Protein AF-0000000083596004 (afdb_homodimer)

Solvent-accessible surface area (backbone atoms only — not comparable to full-atom values): 31487 Å² total; per-residue (Å²): 100,69,74,68,80,61,39,66,61,38,37,48,26,63,68,53,52,54,50,50,51,50,51,51,50,51,50,51,38,46,46,57,74,50,26,78,79,42,95,61,70,68,81,71,51,69,66,24,52,50,26,33,51,51,24,51,52,48,47,37,50,44,66,21,25,51,49,34,48,42,26,59,49,34,52,33,44,32,31,48,43,47,42,44,55,36,63,46,34,39,50,25,41,53,53,17,48,57,40,55,60,49,49,58,58,42,63,34,80,75,40,32,60,52,49,62,53,39,37,33,65,70,49,9,43,49,50,27,36,48,48,56,40,51,53,64,33,45,78,52,31,43,57,26,51,62,29,62,68,50,35,52,52,49,50,50,51,47,41,51,30,26,36,28,42,42,34,64,74,58,56,70,43,92,90,56,92,72,70,53,48,68,57,45,51,53,49,54,51,49,49,60,55,58,46,43,62,53,34,46,58,47,39,68,44,93,59,67,67,46,48,43,56,66,36,34,68,47,21,56,55,28,37,48,69,60,30,57,63,74,60,50,70,74,44,94,74,69,41,50,65,57,71,40,74,62,52,52,45,56,32,40,24,49,11,26,50,49,30,52,51,53,49,51,51,55,51,47,54,52,44,52,53,44,48,52,54,37,52,50,51,54,52,50,52,34,50,51,52,49,50,48,50,50,49,52,50,49,53,51,51,53,55,54,54,70,73,100,100,70,74,69,79,60,37,66,60,37,34,47,25,61,67,52,52,52,49,50,50,50,52,51,51,50,48,51,39,45,44,58,73,49,27,77,80,41,96,61,68,67,82,72,51,69,66,22,53,50,26,34,50,50,24,52,51,50,48,38,50,43,68,20,26,52,49,34,48,42,26,59,48,35,52,32,42,32,30,49,42,47,42,45,56,36,64,44,35,39,49,26,42,52,53,17,50,56,41,54,60,49,49,56,55,42,63,33,79,75,40,32,60,51,48,62,54,41,37,32,64,69,50,7,43,49,50,27,36,48,47,54,40,52,53,66,33,45,79,52,30,42,56,27,50,64,29,61,68,50,35,53,52,50,50,49,51,47,41,49,30,26,36,28,41,41,32,63,75,59,56,70,45,91,90,56,91,72,70,53,48,68,56,45,51,51,48,52,52,47,48,59,53,57,45,42,61,53,34,46,58,47,40,68,44,92,58,67,68,45,49,42,57,64,36,34,69,47,21,55,55,27,38,49,70,60,31,58,63,71,63,51,70,73,45,95,75,68,44,51,65,57,70,40,74,62,51,51,46,56,30,40,26,49,11,24,50,48,30,52,52,52,48,51,51,56,51,46,53,52,45,53,53,44,47,52,54,37,53,51,51,55,52,50,51,35,50,50,52,49,49,47,52,50,50,53,49,50,52,53,51,53,56,53,54,68,72,99

Radius of gyration: 29.99 Å; Cα contacts (8 Å, |Δi|>4): 706; chains: 2; bounding box: 100×77×54 Å

Secondary structure (DSSP, 8-state):
--GGGG-HHHHH-HHHHHHHHHHHHHHHIIIIITGGGSSS--PPPHHHHHHHHHHHHHHHHHHTSHHHHHHHH-HHHHHHHHHIIIIIHHHHHHHHS-HHHHHHHHHSHHHHHHHHHHTSHHHHHHHHHHHHHHHTSHHHHHHHHT-HHHHHHHHHHHHHHHHHHHHHHH---TTSPPPPHHHHHHHHHHHHHHTHHHHHHHHT-SS---GGGT-HHHHHHHHTTTS-HHHHHTS----GGGT--S-HHHHHHHHHHHHHHHHHHHHHHHHHHHHHHHHHHHHHHHHHHHHHHHHHHHHHHHHHHHH-/--GGGG-HHHHH-HHHHHHHHHHHHHHHIIIIITGGGSSS--PPPHHHHHHHHHHHHHHHHHHTSHHHHHHHH-HHHHHHHHHIIIIIHHHHHHHHS-HHHHHHHHHSHHHHHHHHHHTSHHHHHHHHHHHHHHHTSHHHHHHHHT-HHHHHHHHHHHHHHHHHHHHHHH---TTSPPPPHHHHHHHHHHHHHHTHHHHHHHHT-SS---HHHH-HHHHHHHHTTTS-HHHHHTS----GGGT--S-HHHHHHHHHHHHHHHHHHHHHHHHHHHHHHHHHHHHHHHHHHHHHHHHHHHHHHHHHHHH-

Sequence (616 aa):
MPLSIFGFQALWSPYLIGFIVLLTVLYFLLTTTWRKSFKVSEPLKRNEAVYFILAMILLYVLKGSPIDLMSHIMFTYHMVQMAFLLLLVPMFLIKGVPWWVWKVMIEAPVVRNIFKVFTQPIVAAFVFALMFSLYHMPGIFDVIKLNETYHVIFTFLLFAAAFFMNWPLVGNVPGQRKMKHLSKLGYIIANAVLITPACALIIFNPNPMYATYTDGETWLKAMELCVPSTTLAGLSLSGPELFNNMSPLSDQQLGGVLMKIIQEIIFGIVLFKVFFEWWRVEKADEKDINEKALRDFQAAKQQSNNFNMPLSIFGFQALWSPYLIGFIVLLTVLYFLLTTTWRKSFKVSEPLKRNEAVYFILAMILLYVLKGSPIDLMSHIMFTYHMVQMAFLLLLVPMFLIKGVPWWVWKVMIEAPVVRNIFKVFTQPIVAAFVFALMFSLYHMPGIFDVIKLNETYHVIFTFLLFAAAFFMNWPLVGNVPGQRKMKHLSKLGYIIANAVLITPACALIIFNPNPMYATYTDGETWLKAMELCVPSTTLAGLSLSGPELFNNMSPLSDQQLGGVLMKIIQEIIFGIVLFKVFFEWWRVEKADEKDINEKALRDFQAAKQQSNNFN

pLDDT: mean 92.98, std 7.22, range [56.38, 98.81]

InterPro domains:
  IPR014108 Cytochrome c oxidase caa3 type assembly factor CtaG [TIGR02737] (3-282)
  IPR019108 Cytochrome c oxidase caa3-type, assembly factor CtaG-related [PF09678] (25-280)

Foldseek 3Di:
DDPCLQDDCLAAVVVLVVVLVVVLVVQCCCQDVVVVVAPDHDHADPLLQVLSVVLSVLCRVLCGHCLVLVVLLFVQSVLVSCLCLLAPSLLSNQSNHDQSVVVVQCPDDVNVVVLVQCLPLVNLLQVLLVLLLQCPQQVNVLVQLLDLVSVVVSVVVNSVSSNSNCCQLRHDHPPDDHDDLVVNLVSLVSSLVSNLVSLCCQQPPPDQRHCCQAAQVSVLSSSCNRGPPVSSVPDPGRGSCVPDVDHSSRSRNSNSVVSSVSSCVSSVVSSVVSVVVNVVVVVVVVVVVVVVVVVVVVVVVVVVVVVD/DDPCLQDDCLAAVVVLVVVLVVVLVVQCCCQDVVVVVAPDHDHADPLLQVLSVVLSVLCRVLCGHCLVLVVLLFVQSVLVSCLCLLAPSLLSNQSNHDQSVVVVQCPDPVNVVVLVQCLPLVNLLQVLLVLLLQCPQQVNVLVQLLDLVSVVVSVVVNSVSSNSNCCQLRHDHPPDDHDDLVVNLVSLVSSLVSNLVSLCCQQPPPDQRHCCQAAQVSVLSSSCNRGPPVSSVPDPGRGSCVPDVDHSSRSRNSNSVVSSVSSCVSSVVSSVVSVVVNVVVVVVVVVVVVVVVVVVVVVVVVVVVVVD

Nearest PDB structures (foldseek):
  8xq9-assembly1_A  TM=1.398E-01  e=1.983E+00  Strongylocentrotus purpuratus
  8xq9-assembly1_A  TM=1.398E-01  e=2.691E+00  Strongylocentrotus purpuratus

Structure (mmCIF, N/CA/C/O backbone):
data_AF-0000000083596004-model_v1
#
loop_
_entity.id
_entity.type
_entity.pdbx_description
1 polymer 'Cytochrome c oxidase assembly factor CtaG'
#
loop_
_atom_site.group_PDB
_atom_site.id
_atom_site.type_symbol
_atom_site.label_atom_id
_atom_site.label_alt_id
_atom_site.label_comp_id
_atom_site.label_asym_id
_atom_site.label_entity_id
_atom_site.label_seq_id
_atom_site.pdbx_PDB_ins_code
_atom_site.Cartn_x
_atom_site.Cartn_y
_atom_site.Cartn_z
_atom_site.occupancy
_atom_site.B_iso_or_equiv
_atom_site.auth_seq_id
_atom_site.auth_comp_id
_atom_site.auth_asym_id
_atom_site.auth_atom_id
_atom_site.pdbx_PDB_model_num
ATOM 1 N N . MET A 1 1 ? -22.328 27.75 6.457 1 74.62 1 MET A N 1
ATOM 2 C CA . MET A 1 1 ? -21.906 29.141 6.512 1 74.62 1 MET A CA 1
ATOM 3 C C . MET A 1 1 ? -20.641 29.359 5.695 1 74.62 1 MET A C 1
ATOM 5 O O . MET A 1 1 ? -19.812 28.453 5.562 1 74.62 1 MET A O 1
ATOM 9 N N . PRO A 1 2 ? -20.531 30.5 5.148 1 83.75 2 PRO A N 1
ATOM 10 C CA . PRO A 1 2 ? -19.312 30.75 4.375 1 83.75 2 PRO A CA 1
ATOM 11 C C . PRO A 1 2 ? -18.078 30.953 5.262 1 83.75 2 PRO A C 1
ATOM 13 O O . PRO A 1 2 ? -18.188 31.484 6.363 1 83.75 2 PRO A O 1
ATOM 16 N N . LEU A 1 3 ? -17.016 30.547 4.797 1 89.75 3 LEU A N 1
ATOM 17 C CA . LEU A 1 3 ? -15.758 30.656 5.535 1 89.75 3 LEU A CA 1
ATOM 18 C C . LEU A 1 3 ? -15.328 32.125 5.656 1 89.75 3 LEU A C 1
ATOM 20 O O . LEU A 1 3 ? -14.484 32.469 6.492 1 89.75 3 LEU A O 1
ATOM 24 N N . SER A 1 4 ? -15.898 32.938 4.84 1 88.5 4 SER A N 1
ATOM 25 C CA . SER A 1 4 ? -15.523 34.344 4.797 1 88.5 4 SER A CA 1
ATOM 26 C C . SER A 1 4 ? -15.828 35.031 6.121 1 88.5 4 SER A C 1
ATOM 28 O O . SER A 1 4 ? -15.273 36.094 6.414 1 88.5 4 SER A O 1
ATOM 30 N N . ILE A 1 5 ? -16.672 34.469 6.895 1 87 5 ILE A N 1
ATOM 31 C CA . ILE A 1 5 ? -17.078 35.031 8.164 1 87 5 ILE A CA 1
ATOM 32 C C . ILE A 1 5 ? -15.883 35.125 9.109 1 87 5 ILE A C 1
ATOM 34 O O . ILE A 1 5 ? -15.891 35.906 10.07 1 87 5 ILE A O 1
ATOM 38 N N . PHE A 1 6 ? -14.867 34.375 8.805 1 90.75 6 PHE A N 1
ATOM 39 C CA . PHE A 1 6 ? -13.734 34.312 9.727 1 90.75 6 PHE A CA 1
ATOM 40 C C . PHE A 1 6 ? -12.719 35.406 9.422 1 90.75 6 PHE A C 1
ATOM 42 O O . PHE A 1 6 ? -11.805 35.656 10.211 1 90.75 6 PHE A O 1
ATOM 49 N N . GLY A 1 7 ? -12.797 36.062 8.25 1 88.5 7 GLY A N 1
ATOM 50 C CA . GLY A 1 7 ? -11.961 37.219 7.961 1 88.5 7 GLY A CA 1
ATOM 51 C C . GLY A 1 7 ? -10.734 36.875 7.133 1 88.5 7 GLY A C 1
ATOM 52 O O . GLY A 1 7 ? -10.359 35.688 7.023 1 88.5 7 GLY A O 1
ATOM 53 N N . PHE A 1 8 ? -10.109 37.844 6.641 1 89.94 8 PHE A N 1
ATOM 54 C CA . PHE A 1 8 ? -9 37.75 5.707 1 89.94 8 PHE A CA 1
ATOM 55 C C . PHE A 1 8 ? -7.773 37.156 6.391 1 89.94 8 PHE A C 1
ATOM 57 O O . PHE A 1 8 ? -7.094 36.281 5.824 1 89.94 8 PHE A O 1
ATOM 64 N N . GLN A 1 9 ? -7.488 37.594 7.559 1 87.5 9 GLN A N 1
ATOM 65 C CA . GLN A 1 9 ? -6.324 37.094 8.289 1 87.5 9 GLN A CA 1
ATOM 66 C C . GLN A 1 9 ? -6.398 35.594 8.508 1 87.5 9 GLN A C 1
ATOM 68 O O . GLN A 1 9 ? -5.418 34.875 8.289 1 87.5 9 GLN A O 1
ATOM 73 N N . ALA A 1 10 ? -7.535 35.125 8.867 1 88.44 10 ALA A N 1
ATOM 74 C CA . ALA A 1 10 ? -7.734 33.688 9.133 1 88.44 10 ALA A CA 1
ATOM 75 C C . ALA A 1 10 ? -7.715 32.875 7.836 1 88.44 10 ALA A C 1
ATOM 77 O O . ALA A 1 10 ? -7.238 31.75 7.812 1 88.44 10 ALA A O 1
ATOM 78 N N . LEU A 1 11 ? -8.125 33.5 6.754 1 92.38 11 LEU A N 1
ATOM 79 C CA . LEU A 1 11 ? -8.281 32.781 5.496 1 92.38 11 LEU A CA 1
ATOM 80 C C . LEU A 1 11 ? -6.965 32.719 4.73 1 92.38 11 LEU A C 1
ATOM 82 O O . LEU A 1 11 ? -6.676 31.75 4.047 1 92.38 11 LEU A O 1
ATOM 86 N N . TRP A 1 12 ? -6.07 33.75 4.91 1 94.25 12 TRP A N 1
ATOM 87 C CA . TRP A 1 12 ? -4.969 33.844 3.957 1 94.25 12 TRP A CA 1
ATOM 88 C C . TRP A 1 12 ? -3.639 34.031 4.68 1 94.25 12 TRP A C 1
ATOM 90 O O . TRP A 1 12 ? -2.576 34.031 4.055 1 94.25 12 TRP A O 1
ATOM 100 N N . SER A 1 13 ? -3.639 34.25 5.961 1 93.19 13 SER A N 1
ATOM 101 C CA . SER A 1 13 ? -2.443 34.312 6.793 1 93.19 13 SER A CA 1
ATOM 102 C C . SER A 1 13 ? -1.374 35.219 6.164 1 93.19 13 SER A C 1
ATOM 104 O O . SER A 1 13 ? -0.283 34.75 5.836 1 93.19 13 SER A O 1
ATOM 106 N N . PRO A 1 14 ? -1.527 36.469 6.094 1 93.25 14 PRO A N 1
ATOM 107 C CA . PRO A 1 14 ? -0.589 37.375 5.422 1 93.25 14 PRO A CA 1
ATOM 108 C C . PRO A 1 14 ? 0.81 37.312 6.031 1 93.25 14 PRO A C 1
ATOM 110 O O . PRO A 1 14 ? 1.804 37.469 5.316 1 93.25 14 PRO A O 1
ATOM 113 N N . TYR A 1 15 ? 0.909 37.062 7.301 1 92.69 15 TYR A N 1
ATOM 114 C CA . TYR A 1 15 ? 2.221 37 7.934 1 92.69 15 TYR A CA 1
ATOM 115 C C . TYR A 1 15 ? 3 35.781 7.43 1 92.69 15 TYR A C 1
ATOM 117 O O . TYR A 1 15 ? 4.215 35.844 7.242 1 92.69 15 TYR A O 1
ATOM 125 N N . LEU A 1 16 ? 2.307 34.688 7.184 1 94.69 16 LEU A N 1
ATOM 126 C CA . LEU A 1 16 ? 2.969 33.469 6.672 1 94.69 16 LEU A CA 1
ATOM 127 C C . LEU A 1 16 ? 3.441 33.688 5.238 1 94.69 16 LEU A C 1
ATOM 129 O O . LEU A 1 16 ? 4.508 33.219 4.852 1 94.69 16 LEU A O 1
ATOM 133 N N . ILE A 1 17 ? 2.682 34.375 4.473 1 95.38 17 ILE A N 1
ATOM 134 C CA . ILE A 1 17 ? 3.109 34.719 3.119 1 95.38 17 ILE A CA 1
ATOM 135 C C . ILE A 1 17 ? 4.438 35.469 3.174 1 95.38 17 ILE A C 1
ATOM 137 O O . ILE A 1 17 ? 5.367 35.156 2.424 1 95.38 17 ILE A O 1
ATOM 141 N N . GLY A 1 18 ? 4.41 36.531 4.047 1 96.38 18 GLY A N 1
ATOM 142 C CA . GLY A 1 18 ? 5.645 37.281 4.211 1 96.38 18 GLY A CA 1
ATOM 143 C C . GLY A 1 18 ? 6.824 36.438 4.598 1 96.38 18 GLY A C 1
ATOM 144 O O . GLY A 1 18 ? 7.914 36.562 4.039 1 96.38 18 GLY A O 1
ATOM 145 N N . PHE A 1 19 ? 6.633 35.531 5.465 1 96.81 19 PHE A N 1
ATOM 146 C CA . PHE A 1 19 ? 7.68 34.625 5.93 1 96.81 19 PHE A CA 1
ATOM 147 C C . PHE A 1 19 ? 8.164 33.719 4.797 1 96.81 19 PHE A C 1
ATOM 149 O O . PHE A 1 19 ? 9.367 33.531 4.613 1 96.81 19 PHE A O 1
ATOM 156 N N . ILE A 1 20 ? 7.242 33.156 4.012 1 97.88 20 ILE A N 1
ATOM 157 C CA . ILE A 1 20 ? 7.566 32.25 2.918 1 97.88 20 ILE A CA 1
ATOM 158 C C . ILE A 1 20 ? 8.32 33 1.826 1 97.88 20 ILE A C 1
ATOM 160 O O . ILE A 1 20 ? 9.281 32.5 1.257 1 97.88 20 ILE A O 1
ATOM 164 N N . VAL A 1 21 ? 7.887 34.219 1.541 1 97.81 21 VAL A N 1
ATOM 165 C CA . VAL A 1 21 ? 8.578 35.031 0.557 1 97.81 21 VAL A CA 1
ATOM 166 C C . VAL A 1 21 ? 10 35.344 1.034 1 97.81 21 VAL A C 1
ATOM 168 O O . VAL A 1 21 ? 10.953 35.219 0.261 1 97.81 21 VAL A O 1
ATOM 171 N N . LEU A 1 22 ? 10.109 35.688 2.291 1 98.12 22 LEU A N 1
ATOM 172 C CA . LEU A 1 22 ? 11.43 35.969 2.859 1 98.12 22 LEU A CA 1
ATOM 173 C C . LEU A 1 22 ? 12.328 34.75 2.742 1 98.12 22 LEU A C 1
ATOM 175 O O . LEU A 1 22 ? 13.484 34.844 2.33 1 98.12 22 LEU A O 1
ATOM 179 N N . LEU A 1 23 ? 11.828 33.562 3.109 1 98.06 23 LEU A N 1
ATOM 180 C CA . LEU A 1 23 ? 12.586 32.344 3.025 1 98.06 23 LEU A CA 1
ATOM 181 C C . LEU A 1 23 ? 12.992 32.031 1.585 1 98.06 23 LEU A C 1
ATOM 183 O O . LEU A 1 23 ? 14.109 31.578 1.334 1 98.06 23 LEU A O 1
ATOM 187 N N . THR A 1 24 ? 12.086 32.281 0.67 1 98.56 24 THR A N 1
ATOM 188 C CA . THR A 1 24 ? 12.352 32.062 -0.746 1 98.56 24 THR A CA 1
ATOM 189 C C . THR A 1 24 ? 13.445 32.969 -1.258 1 98.56 24 THR A C 1
ATOM 191 O O . THR A 1 24 ? 14.359 32.531 -1.955 1 98.56 24 THR A O 1
ATOM 194 N N . VAL A 1 25 ? 13.359 34.219 -0.864 1 98.38 25 VAL A N 1
ATOM 195 C CA . VAL A 1 25 ? 14.367 35.188 -1.267 1 98.38 25 VAL A CA 1
ATOM 196 C C . VAL A 1 25 ? 15.719 34.812 -0.678 1 98.38 25 VAL A C 1
ATOM 198 O O . VAL A 1 25 ? 16.734 34.812 -1.382 1 98.38 25 VAL A O 1
ATOM 201 N N . LEU A 1 26 ? 15.734 34.469 0.561 1 98.06 26 LEU A N 1
ATOM 202 C CA . LEU A 1 26 ? 16.969 34.062 1.215 1 98.06 26 LEU A CA 1
ATOM 203 C C . LEU A 1 26 ? 17.562 32.812 0.537 1 98.06 26 LEU A C 1
ATOM 205 O O . LEU A 1 26 ? 18.781 32.719 0.393 1 98.06 26 LEU A O 1
ATOM 209 N N . TYR A 1 27 ? 16.75 31.875 0.159 1 98.31 27 TYR A N 1
ATOM 210 C CA . TYR A 1 27 ? 17.156 30.672 -0.549 1 98.31 27 TYR A CA 1
ATOM 211 C C . TYR A 1 27 ? 17.891 31.016 -1.839 1 98.31 27 TYR A C 1
ATOM 213 O O . TYR A 1 27 ? 19 30.531 -2.09 1 98.31 27 TYR A O 1
ATOM 221 N N . PHE A 1 28 ? 17.312 31.906 -2.637 1 98.31 28 PHE A N 1
ATOM 222 C CA . PHE A 1 28 ? 17.906 32.25 -3.92 1 98.31 28 PHE A CA 1
ATOM 223 C C . PHE A 1 28 ? 19.172 33.062 -3.719 1 98.31 28 PHE A C 1
ATOM 225 O O . PHE A 1 28 ? 20.156 32.906 -4.453 1 98.31 28 PHE A O 1
ATOM 232 N N . LEU A 1 29 ? 19.172 33.938 -2.744 1 97.88 29 LEU A N 1
ATOM 233 C CA . LEU A 1 29 ? 20.391 34.688 -2.447 1 97.88 29 LEU A CA 1
ATOM 234 C C . LEU A 1 29 ? 21.516 33.75 -2.027 1 97.88 29 LEU A C 1
ATOM 236 O O . LEU A 1 29 ? 22.641 33.875 -2.52 1 97.88 29 LEU A O 1
ATOM 240 N N . LEU A 1 30 ? 21.203 32.844 -1.191 1 97.38 30 LEU A N 1
ATOM 241 C CA . LEU A 1 30 ? 22.203 31.906 -0.662 1 97.38 30 LEU A CA 1
ATOM 242 C C . LEU A 1 30 ? 22.734 30.984 -1.763 1 97.38 30 LEU A C 1
ATOM 244 O O . LEU A 1 30 ? 23.922 30.703 -1.817 1 97.38 30 LEU A O 1
ATOM 248 N N . THR A 1 31 ? 21.875 30.547 -2.646 1 97.81 31 THR A N 1
ATOM 249 C CA . THR A 1 31 ? 22.25 29.484 -3.58 1 97.81 31 THR A CA 1
ATOM 250 C C . THR A 1 31 ? 22.75 30.078 -4.895 1 97.81 31 THR A C 1
ATOM 252 O O . THR A 1 31 ? 23.25 29.344 -5.758 1 97.81 31 THR A O 1
ATOM 255 N N . THR A 1 32 ? 22.578 31.406 -5.078 1 96.56 32 THR A N 1
ATOM 256 C CA . THR A 1 32 ? 23.062 32.031 -6.301 1 96.56 32 THR A CA 1
ATOM 257 C C . THR A 1 32 ? 24.078 33.125 -5.984 1 96.56 32 THR A C 1
ATOM 259 O O . THR A 1 32 ? 25.297 32.875 -6.082 1 96.56 32 THR A O 1
ATOM 262 N N . THR A 1 33 ? 23.703 34.125 -5.281 1 95.69 33 THR A N 1
ATOM 263 C CA . THR A 1 33 ? 24.531 35.281 -5.066 1 95.69 33 THR A CA 1
ATOM 264 C C . THR A 1 33 ? 25.578 35.031 -3.988 1 95.69 33 THR A C 1
ATOM 266 O O . THR A 1 33 ? 26.734 35.406 -4.137 1 95.69 33 THR A O 1
ATOM 269 N N . TRP A 1 34 ? 25.172 34.5 -2.885 1 96.12 34 TRP A N 1
ATOM 270 C CA . TRP A 1 34 ? 26.062 34.344 -1.735 1 96.12 34 TRP A CA 1
ATOM 271 C C . TRP A 1 34 ? 26.766 33 -1.764 1 96.12 34 TRP A C 1
ATOM 273 O O . TRP A 1 34 ? 27.438 32.594 -0.8 1 96.12 34 TRP A O 1
ATOM 283 N N . ARG A 1 35 ? 26.594 32.188 -2.791 1 93.56 35 ARG A N 1
ATOM 284 C CA . ARG A 1 35 ? 27.141 30.828 -2.814 1 93.56 35 ARG A CA 1
ATOM 285 C C . ARG A 1 35 ? 28.656 30.828 -2.75 1 93.56 35 ARG A C 1
ATOM 287 O O . ARG A 1 35 ? 29.281 29.891 -2.244 1 93.56 35 ARG A O 1
ATOM 294 N N . LYS A 1 36 ? 29.266 31.859 -3.262 1 92.19 36 LYS A N 1
ATOM 295 C CA . LYS A 1 36 ? 30.719 31.953 -3.33 1 92.19 36 LYS A CA 1
ATOM 296 C C . LYS A 1 36 ? 31.328 32.094 -1.938 1 92.19 36 LYS A C 1
ATOM 298 O O . LYS A 1 36 ? 32.531 31.891 -1.758 1 92.19 36 LYS A O 1
ATOM 303 N N . SER A 1 37 ? 30.547 32.438 -0.989 1 91.62 37 SER A N 1
ATOM 304 C CA . SER A 1 37 ? 31.016 32.594 0.384 1 91.62 37 SER A CA 1
ATOM 305 C C . SER A 1 37 ? 31.188 31.234 1.055 1 91.62 37 SER A C 1
ATOM 307 O O . SER A 1 37 ? 31.781 31.141 2.135 1 91.62 37 SER A O 1
ATOM 309 N N . PHE A 1 38 ? 30.812 30.188 0.441 1 92.31 38 PHE A N 1
ATOM 310 C CA . PHE A 1 38 ? 30.938 28.844 0.973 1 92.31 38 PHE A CA 1
ATOM 311 C C . PHE A 1 38 ? 32.219 28.188 0.476 1 92.31 38 PHE A C 1
ATOM 313 O O . PHE A 1 38 ? 32.688 28.453 -0.638 1 92.31 38 PHE A O 1
ATOM 320 N N . LYS A 1 39 ? 32.75 27.375 1.327 1 91.62 39 LYS A N 1
ATOM 321 C CA . LYS A 1 39 ? 33.969 26.688 0.958 1 91.62 39 LYS A CA 1
ATOM 322 C C . LYS A 1 39 ? 33.781 25.844 -0.3 1 91.62 39 LYS A C 1
ATOM 324 O O . LYS A 1 39 ? 34.656 25.828 -1.173 1 91.62 39 LYS A O 1
ATOM 329 N N . VAL A 1 40 ? 32.719 25.141 -0.324 1 92.94 40 VAL A N 1
ATOM 330 C CA . VAL A 1 40 ? 32.312 24.344 -1.48 1 92.94 40 VAL A CA 1
ATOM 331 C C . VAL A 1 40 ? 30.906 24.703 -1.914 1 92.94 40 VAL A C 1
ATOM 333 O O . VAL A 1 40 ? 30 24.781 -1.082 1 92.94 40 VAL A O 1
ATOM 336 N N . SER A 1 41 ? 30.766 24.938 -3.211 1 94.94 41 SER A N 1
ATOM 337 C CA . SER A 1 41 ? 29.438 25.266 -3.736 1 94.94 41 SER A CA 1
ATOM 338 C C . SER A 1 41 ? 29.344 24.953 -5.223 1 94.94 41 SER A C 1
ATOM 340 O O . SER A 1 41 ? 30.359 24.828 -5.906 1 94.94 41 SER A O 1
ATOM 342 N N . GLU A 1 42 ? 28.141 24.688 -5.664 1 96 42 GLU A N 1
ATOM 343 C CA . GLU A 1 42 ? 27.812 24.484 -7.07 1 96 42 GLU A CA 1
ATOM 344 C C . GLU A 1 42 ? 26.625 25.359 -7.492 1 96 42 GLU A C 1
ATOM 346 O O . GLU A 1 42 ? 25.828 25.781 -6.656 1 96 42 GLU A O 1
ATOM 351 N N . PRO A 1 43 ? 26.625 25.703 -8.812 1 97.06 43 PRO A N 1
ATOM 352 C CA . PRO A 1 43 ? 25.469 26.453 -9.289 1 97.06 43 PRO A CA 1
ATOM 353 C C . PRO A 1 43 ? 24.141 25.734 -9.008 1 97.06 43 PRO A C 1
ATOM 355 O O . PRO A 1 43 ? 24.078 24.5 -9.078 1 97.06 43 PRO A O 1
ATOM 358 N N . LEU A 1 44 ? 23.156 26.531 -8.734 1 98.19 44 LEU A N 1
ATOM 359 C CA . LEU A 1 44 ? 21.828 26.016 -8.438 1 98.19 44 LEU A CA 1
ATOM 360 C C . LEU A 1 44 ? 21.25 25.281 -9.648 1 98.19 44 LEU A C 1
ATOM 362 O O . LEU A 1 44 ? 21.219 25.828 -10.75 1 98.19 44 LEU A O 1
ATOM 366 N N . LYS A 1 45 ? 20.859 24.047 -9.438 1 97.81 45 LYS A N 1
ATOM 367 C CA . LYS A 1 45 ? 20.234 23.25 -10.5 1 97.81 45 LYS A CA 1
ATOM 368 C C . LYS A 1 45 ? 18.75 23.578 -10.617 1 97.81 45 LYS A C 1
ATOM 370 O O . LYS A 1 45 ? 18.094 23.875 -9.617 1 97.81 45 LYS A O 1
ATOM 375 N N . ARG A 1 46 ? 18.188 23.469 -11.789 1 98.19 46 ARG A N 1
ATOM 376 C CA . ARG A 1 46 ? 16.797 23.766 -12.055 1 98.19 46 ARG A CA 1
ATOM 377 C C . ARG A 1 46 ? 15.875 22.891 -11.211 1 98.19 46 ARG A C 1
ATOM 379 O O . ARG A 1 46 ? 14.883 23.359 -10.656 1 98.19 46 ARG A O 1
ATOM 386 N N . ASN A 1 47 ? 16.172 21.594 -11.109 1 98.19 47 ASN A N 1
ATOM 387 C CA . ASN A 1 47 ? 15.336 20.688 -10.344 1 98.19 47 ASN A CA 1
ATOM 388 C C . ASN A 1 47 ? 15.312 21.047 -8.859 1 98.19 47 ASN A C 1
ATOM 390 O O . ASN A 1 47 ? 14.289 20.906 -8.195 1 98.19 47 ASN A O 1
ATOM 394 N N . GLU A 1 48 ? 16.438 21.5 -8.359 1 98.5 48 GLU A N 1
ATOM 395 C CA . GLU A 1 48 ? 16.5 21.922 -6.965 1 98.5 48 GLU A CA 1
ATOM 396 C C . GLU A 1 48 ? 15.578 23.125 -6.723 1 98.5 48 GLU A C 1
ATOM 398 O O . GLU A 1 48 ? 14.805 23.125 -5.766 1 98.5 48 GLU A O 1
ATOM 403 N N . ALA A 1 49 ? 15.664 24.047 -7.602 1 98.69 49 ALA A N 1
ATOM 404 C CA . ALA A 1 49 ? 14.828 25.234 -7.488 1 98.69 49 ALA A CA 1
ATOM 405 C C . ALA A 1 49 ? 13.344 24.875 -7.574 1 98.69 49 ALA A C 1
ATOM 407 O O . ALA A 1 49 ? 12.531 25.391 -6.805 1 98.69 49 ALA A O 1
ATOM 408 N N . VAL A 1 50 ? 13.031 23.969 -8.477 1 98.81 50 VAL A N 1
ATOM 409 C CA . VAL A 1 50 ? 11.648 23.562 -8.672 1 98.81 50 VAL A CA 1
ATOM 410 C C . VAL A 1 50 ? 11.125 22.891 -7.406 1 98.81 50 VAL A C 1
ATOM 412 O O . VAL A 1 50 ? 10.039 23.219 -6.926 1 98.81 50 VAL A O 1
ATOM 415 N N . TYR A 1 51 ? 11.875 22 -6.855 1 98.81 51 TYR A N 1
ATOM 416 C CA . TYR A 1 51 ? 11.453 21.297 -5.648 1 98.81 51 TYR A CA 1
ATOM 417 C C . TYR A 1 51 ? 11.281 22.266 -4.484 1 98.81 51 TYR A C 1
ATOM 419 O O . TYR A 1 51 ? 10.328 22.156 -3.709 1 98.81 51 TYR A O 1
ATOM 427 N N . PHE A 1 52 ? 12.172 23.203 -4.359 1 98.81 52 PHE A N 1
ATOM 428 C CA . PHE A 1 52 ? 12.078 24.172 -3.262 1 98.81 52 PHE A CA 1
ATOM 429 C C . PHE A 1 52 ? 10.828 25.031 -3.4 1 98.81 52 PHE A C 1
ATOM 431 O O . PHE A 1 52 ? 10.094 25.234 -2.428 1 98.81 52 PHE A O 1
ATOM 438 N N . ILE A 1 53 ? 10.562 25.516 -4.578 1 98.81 53 ILE A N 1
ATOM 439 C CA . ILE A 1 53 ? 9.398 26.359 -4.812 1 98.81 53 ILE A CA 1
ATOM 440 C C . ILE A 1 53 ? 8.125 25.562 -4.578 1 98.81 53 ILE A C 1
ATOM 442 O O . ILE A 1 53 ? 7.16 26.062 -3.996 1 98.81 53 ILE A O 1
ATOM 446 N N . LEU A 1 54 ? 8.141 24.281 -5.008 1 98.81 54 LEU A N 1
ATOM 447 C CA . LEU A 1 54 ? 6.992 23.422 -4.762 1 98.81 54 LEU A CA 1
ATOM 448 C C . LEU A 1 54 ? 6.762 23.234 -3.264 1 98.81 54 LEU A C 1
ATOM 450 O O . LEU A 1 54 ? 5.621 23.219 -2.803 1 98.81 54 LEU A O 1
ATOM 454 N N . ALA A 1 55 ? 7.828 23.125 -2.537 1 98.81 55 ALA A N 1
ATOM 455 C CA . ALA A 1 55 ? 7.715 23 -1.086 1 98.81 55 ALA A CA 1
ATOM 456 C C . ALA A 1 55 ? 7.102 24.25 -0.476 1 98.81 55 ALA A C 1
ATOM 458 O O . ALA A 1 55 ? 6.223 24.172 0.386 1 98.81 55 ALA A O 1
ATOM 459 N N . MET A 1 56 ? 7.48 25.422 -0.948 1 98.69 56 MET A N 1
ATOM 460 C CA . MET A 1 56 ? 6.98 26.688 -0.433 1 98.69 56 MET A CA 1
ATOM 461 C C . MET A 1 56 ? 5.508 26.875 -0.78 1 98.69 56 MET A C 1
ATOM 463 O O . MET A 1 56 ? 4.711 27.281 0.068 1 98.69 56 MET A O 1
ATOM 467 N N . ILE A 1 57 ? 5.223 26.547 -2.012 1 98.62 57 ILE A N 1
ATOM 468 C CA . ILE A 1 57 ? 3.836 26.672 -2.449 1 98.62 57 ILE A CA 1
ATOM 469 C C . ILE A 1 57 ? 2.951 25.734 -1.641 1 98.62 57 ILE A C 1
ATOM 471 O O . ILE A 1 57 ? 1.895 26.125 -1.145 1 98.62 57 ILE A O 1
ATOM 475 N N . LEU A 1 58 ? 3.402 24.5 -1.496 1 98.69 58 LEU A N 1
ATOM 476 C CA . LEU A 1 58 ? 2.621 23.516 -0.759 1 98.69 58 LEU A CA 1
ATOM 477 C C . LEU A 1 58 ? 2.49 23.906 0.708 1 98.69 58 LEU A C 1
ATOM 479 O O . LEU A 1 58 ? 1.422 23.75 1.304 1 98.69 58 LEU A O 1
ATOM 483 N N . LEU A 1 59 ? 3.557 24.406 1.247 1 98.5 59 LEU A N 1
ATOM 484 C CA . LEU A 1 59 ? 3.512 24.875 2.627 1 98.5 59 LEU A CA 1
ATOM 485 C C . LEU A 1 59 ? 2.459 25.969 2.797 1 98.5 59 LEU A C 1
ATOM 487 O O . LEU A 1 59 ? 1.674 25.938 3.746 1 98.5 59 LEU A O 1
ATOM 491 N N . TYR A 1 60 ? 2.406 26.891 1.9 1 98.25 60 TYR A N 1
ATOM 492 C CA . TYR A 1 60 ? 1.421 27.969 1.983 1 98.25 60 TYR A CA 1
ATOM 493 C C . TYR A 1 60 ? 0.009 27.422 1.789 1 98.25 60 TYR A C 1
ATOM 495 O O . TYR A 1 60 ? -0.907 27.797 2.531 1 98.25 60 TYR A O 1
ATOM 503 N N . VAL A 1 61 ? -0.134 26.578 0.823 1 98.31 61 VAL A N 1
ATOM 504 C CA . VAL A 1 61 ? -1.45 26 0.55 1 98.31 61 VAL A CA 1
ATOM 505 C C . VAL A 1 61 ? -1.961 25.266 1.784 1 98.31 61 VAL A C 1
ATOM 507 O O . VAL A 1 61 ? -3.141 25.359 2.129 1 98.31 61 VAL A O 1
ATOM 510 N N . LEU A 1 62 ? -1.102 24.609 2.496 1 98.38 62 LEU A N 1
ATOM 511 C CA . LEU A 1 62 ? -1.487 23.766 3.623 1 98.38 62 LEU A CA 1
ATOM 512 C C . LEU A 1 62 ? -1.673 24.594 4.887 1 98.38 62 LEU A C 1
ATOM 514 O O . LEU A 1 62 ? -2.611 24.375 5.652 1 98.38 62 LEU A O 1
ATOM 518 N N . LYS A 1 63 ? -0.828 25.641 5.094 1 96.94 63 LYS A N 1
ATOM 519 C CA . LYS A 1 63 ? -0.795 26.297 6.391 1 96.94 63 LYS A CA 1
ATOM 520 C C . LYS A 1 63 ? -1.227 27.766 6.27 1 96.94 63 LYS A C 1
ATOM 522 O O . LYS A 1 63 ? -1.51 28.422 7.277 1 96.94 63 LYS A O 1
ATOM 527 N N . GLY A 1 64 ? -1.317 28.25 5.066 1 96.25 64 GLY A N 1
ATOM 528 C CA . GLY A 1 64 ? -1.569 29.672 4.914 1 96.25 64 GLY A CA 1
ATOM 529 C C . GLY A 1 64 ? -2.891 29.969 4.23 1 96.25 64 GLY A C 1
ATOM 530 O O . GLY A 1 64 ? -3.367 31.109 4.27 1 96.25 64 GLY A O 1
ATOM 531 N N . SER A 1 65 ? -3.451 28.969 3.594 1 96.62 65 SER A N 1
ATOM 532 C CA . SER A 1 65 ? -4.707 29.125 2.867 1 96.62 65 SER A CA 1
ATOM 533 C C . SER A 1 65 ? -5.891 28.656 3.703 1 96.62 65 SER A C 1
ATOM 535 O O . SER A 1 65 ? -5.727 28.266 4.859 1 96.62 65 SER A O 1
ATOM 537 N N . PRO A 1 66 ? -7.109 28.75 3.143 1 95.5 66 PRO A N 1
ATOM 538 C CA . PRO A 1 66 ? -8.305 28.297 3.865 1 95.5 66 PRO A CA 1
ATOM 539 C C . PRO A 1 66 ? -8.242 26.828 4.254 1 95.5 66 PRO A C 1
ATOM 541 O O . PRO A 1 66 ? -9.016 26.375 5.105 1 95.5 66 PRO A O 1
ATOM 544 N N . ILE A 1 67 ? -7.273 26.109 3.713 1 96.31 67 ILE A N 1
ATOM 545 C CA . ILE A 1 67 ? -7.09 24.703 4.098 1 96.31 67 ILE A CA 1
ATOM 546 C C . ILE A 1 67 ? -6.715 24.625 5.574 1 96.31 67 ILE A C 1
ATOM 548 O O . ILE A 1 67 ? -7.152 23.719 6.281 1 96.31 67 ILE A O 1
ATOM 552 N N . ASP A 1 68 ? -5.914 25.578 5.988 1 96.56 68 ASP A N 1
ATOM 553 C CA . ASP A 1 68 ? -5.527 25.594 7.395 1 96.56 68 ASP A CA 1
ATOM 554 C C . ASP A 1 68 ? -6.746 25.797 8.297 1 96.56 68 ASP A C 1
ATOM 556 O O . ASP A 1 68 ? -6.91 25.078 9.289 1 96.56 68 ASP A O 1
ATOM 560 N N . LEU A 1 69 ? -7.629 26.719 7.902 1 94.5 69 LEU A N 1
ATOM 561 C CA . LEU A 1 69 ? -8.859 26.969 8.641 1 94.5 69 LEU A CA 1
ATOM 562 C C . LEU A 1 69 ? -9.75 25.719 8.641 1 94.5 69 LEU A C 1
ATOM 564 O O . LEU A 1 69 ? -10.258 25.312 9.688 1 94.5 69 LEU A O 1
ATOM 568 N N . MET A 1 70 ? -9.859 25.125 7.52 1 95.31 70 MET A N 1
ATOM 569 C CA . MET A 1 70 ? -10.688 23.938 7.402 1 95.31 70 MET A CA 1
ATOM 570 C C . MET A 1 70 ? -10.133 22.812 8.266 1 95.31 70 MET A C 1
ATOM 572 O O . MET A 1 70 ? -10.891 22 8.805 1 95.31 70 MET A O 1
ATOM 576 N N . SER A 1 71 ? -8.812 22.734 8.398 1 96.88 71 SER A N 1
ATOM 577 C CA . SER A 1 71 ? -8.18 21.688 9.195 1 96.88 71 SER A CA 1
ATOM 578 C C . SER A 1 71 ? -8.516 21.844 10.68 1 96.88 71 SER A C 1
ATOM 580 O O . SER A 1 71 ? -8.414 20.875 11.445 1 96.88 71 SER A O 1
ATOM 582 N N . HIS A 1 72 ? -8.883 23.031 11.086 1 94.88 72 HIS A N 1
ATOM 583 C CA . HIS A 1 72 ? -9.289 23.266 12.469 1 94.88 72 HIS A CA 1
ATOM 584 C C . HIS A 1 72 ? -10.797 23.094 12.633 1 94.88 72 HIS A C 1
ATOM 586 O O . HIS A 1 7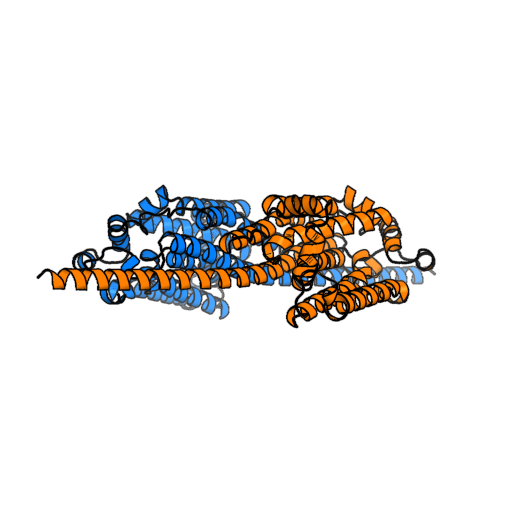2 ? -11.289 22.891 13.75 1 94.88 72 HIS A O 1
ATOM 592 N N . ILE A 1 73 ? -11.508 23.109 11.539 1 93.94 73 ILE A N 1
ATOM 593 C CA . ILE A 1 73 ? -12.961 22.969 11.57 1 93.94 73 ILE A CA 1
ATOM 594 C C . ILE A 1 73 ? -13.336 21.484 11.492 1 93.94 73 ILE A C 1
ATOM 596 O O . ILE A 1 73 ? -14.227 21.016 12.211 1 93.94 73 ILE A O 1
ATOM 600 N N . MET A 1 74 ? -12.641 20.766 10.609 1 95.75 74 MET A N 1
ATOM 601 C CA . MET A 1 74 ? -12.969 19.359 10.352 1 95.75 74 MET A CA 1
ATOM 602 C C . MET A 1 74 ? -11.734 18.484 10.5 1 95.75 74 MET A C 1
ATOM 604 O O . MET A 1 74 ? -10.648 18.844 10.031 1 95.75 74 MET A O 1
ATOM 608 N N . PHE A 1 75 ? -11.953 17.328 11.062 1 97.31 75 PHE A N 1
ATOM 609 C CA . PHE A 1 75 ? -10.859 16.375 11.266 1 97.31 75 PHE A CA 1
ATOM 610 C C . PHE A 1 75 ? -10.367 15.836 9.93 1 97.31 75 PHE A C 1
ATOM 612 O O . PHE A 1 75 ? -9.164 15.602 9.758 1 97.31 75 PHE A O 1
ATOM 619 N N . THR A 1 76 ? -11.219 15.609 8.969 1 96.88 76 THR A N 1
ATOM 620 C CA . THR A 1 76 ? -10.867 15.156 7.625 1 96.88 76 THR A CA 1
ATOM 621 C C . THR A 1 76 ? -9.797 16.047 7.016 1 96.88 76 THR A C 1
ATOM 623 O O . THR A 1 76 ? -8.758 15.562 6.555 1 96.88 76 THR A O 1
ATOM 626 N N . TYR A 1 77 ? -10 17.312 7.078 1 97.31 77 TYR A N 1
ATOM 627 C CA . TYR A 1 77 ? -9.055 18.25 6.492 1 97.31 77 TYR A CA 1
ATOM 628 C C . TYR A 1 77 ? -7.762 18.297 7.297 1 97.31 77 TYR A C 1
ATOM 630 O O . TYR A 1 77 ? -6.68 18.484 6.738 1 97.31 77 TYR A O 1
ATOM 638 N N . HIS A 1 78 ? -7.91 18.125 8.617 1 98.12 78 HIS A N 1
ATOM 639 C CA . HIS A 1 78 ? -6.707 18.047 9.438 1 98.12 78 HIS A CA 1
ATOM 640 C C . HIS A 1 78 ? -5.797 16.922 8.977 1 98.12 78 HIS A C 1
ATOM 642 O O . HIS A 1 78 ? -4.598 17.109 8.789 1 98.12 78 HIS A O 1
ATOM 648 N N . MET A 1 79 ? -6.402 15.742 8.75 1 98.44 79 MET A N 1
ATOM 649 C CA . MET A 1 79 ? -5.617 14.57 8.375 1 98.44 79 MET A CA 1
ATOM 650 C C . MET A 1 79 ? -5.031 14.742 6.977 1 98.44 79 MET A C 1
ATOM 652 O O . MET A 1 79 ? -3.902 14.32 6.719 1 98.44 79 MET A O 1
ATOM 656 N N . VAL A 1 80 ? -5.746 15.312 6.047 1 98.38 80 VAL A N 1
ATOM 657 C CA . VAL A 1 80 ? -5.246 15.57 4.703 1 98.38 80 VAL A CA 1
ATOM 658 C C . VAL A 1 80 ? -4.062 16.531 4.766 1 98.38 80 VAL A C 1
ATOM 660 O O . VAL A 1 80 ? -3.033 16.312 4.129 1 98.38 80 VAL A O 1
ATOM 663 N N . GLN A 1 81 ? -4.25 17.578 5.531 1 98.56 81 GLN A N 1
ATOM 664 C CA . GLN A 1 81 ? -3.174 18.547 5.699 1 98.56 81 GLN A CA 1
ATOM 665 C C . GLN A 1 81 ? -1.915 17.875 6.25 1 98.56 81 GLN A C 1
ATOM 667 O O . GLN A 1 81 ? -0.817 18.094 5.734 1 98.56 81 GLN A O 1
ATOM 672 N N . MET A 1 82 ? -2.111 17.078 7.27 1 98.31 82 MET A N 1
ATOM 673 C CA . MET A 1 82 ? -0.979 16.406 7.898 1 98.31 82 MET A CA 1
ATOM 674 C C . MET A 1 82 ? -0.301 15.445 6.926 1 98.31 82 MET A C 1
ATOM 676 O O . MET A 1 82 ? 0.926 15.344 6.902 1 98.31 82 MET A O 1
ATOM 680 N N . ALA A 1 83 ? -1.066 14.758 6.133 1 98.44 83 ALA A N 1
ATOM 681 C CA . ALA A 1 83 ? -0.508 13.805 5.176 1 98.44 83 ALA A CA 1
ATOM 682 C C . ALA A 1 83 ? 0.48 14.492 4.234 1 98.44 83 ALA A C 1
ATOM 684 O O . ALA A 1 83 ? 1.613 14.031 4.074 1 98.44 83 ALA A O 1
ATOM 685 N N . PHE A 1 84 ? 0.091 15.555 3.703 1 98.75 84 PHE A N 1
ATOM 686 C CA . PHE A 1 84 ? 0.951 16.25 2.752 1 98.75 84 PHE A CA 1
ATOM 687 C C . PHE A 1 84 ? 2.086 16.969 3.475 1 98.75 84 PHE A C 1
ATOM 689 O O . PHE A 1 84 ? 3.223 16.984 3 1 98.75 84 PHE A O 1
ATOM 696 N N . LEU A 1 85 ? 1.77 17.578 4.59 1 98.75 85 LEU A N 1
ATOM 697 C CA . LEU A 1 85 ? 2.756 18.344 5.344 1 98.75 85 LEU A CA 1
ATOM 698 C C . LEU A 1 85 ? 3.898 17.453 5.812 1 98.75 85 LEU A C 1
ATOM 700 O O . LEU A 1 85 ? 5.066 17.844 5.754 1 98.75 85 LEU A O 1
ATOM 704 N N . LEU A 1 86 ? 3.523 16.266 6.242 1 98.69 86 LEU A N 1
ATOM 705 C CA . LEU A 1 86 ? 4.516 15.406 6.887 1 98.69 86 LEU A CA 1
ATOM 706 C C . LEU A 1 86 ? 5.191 14.5 5.871 1 98.69 86 LEU A C 1
ATOM 708 O O . LEU A 1 86 ? 6.379 14.188 6 1 98.69 86 LEU A O 1
ATOM 712 N N . LEU A 1 87 ? 4.469 14.094 4.824 1 98.56 87 LEU A N 1
ATOM 713 C CA . LEU A 1 87 ? 5.02 13.055 3.961 1 98.56 87 LEU A CA 1
ATOM 714 C C . LEU A 1 87 ? 5.59 13.656 2.68 1 98.56 87 LEU A C 1
ATOM 716 O O . LEU A 1 87 ? 6.57 13.148 2.133 1 98.56 87 LEU A O 1
ATOM 720 N N . LEU A 1 88 ? 5.059 14.758 2.211 1 98.81 88 LEU A N 1
ATOM 721 C CA . LEU A 1 88 ? 5.445 15.258 0.895 1 98.81 88 LEU A CA 1
ATOM 722 C C . LEU A 1 88 ? 6.336 16.484 1.016 1 98.81 88 LEU A C 1
ATOM 724 O O . LEU A 1 88 ? 7.375 16.578 0.354 1 98.81 88 LEU A O 1
ATOM 728 N N . VAL A 1 89 ? 5.98 17.422 1.854 1 98.81 89 VAL A N 1
ATOM 729 C CA . VAL A 1 89 ? 6.715 18.672 1.98 1 98.81 89 VAL A CA 1
ATOM 730 C C . VAL A 1 89 ? 8.172 18.391 2.326 1 98.81 89 VAL A C 1
ATOM 732 O O . VAL A 1 89 ? 9.086 18.938 1.699 1 98.81 89 VAL A O 1
ATOM 735 N N . PRO A 1 90 ? 8.461 17.5 3.305 1 98.75 90 PRO A N 1
ATOM 736 C CA . PRO A 1 90 ? 9.867 17.234 3.611 1 98.75 90 PRO A CA 1
ATOM 737 C C . PRO A 1 90 ? 10.641 16.688 2.416 1 98.75 90 PRO A C 1
ATOM 739 O O . PRO A 1 90 ? 11.812 17 2.229 1 98.75 90 PRO A O 1
ATOM 742 N N . MET A 1 91 ? 10.008 15.859 1.657 1 98.62 91 MET A N 1
ATOM 743 C CA . MET A 1 91 ? 10.68 15.312 0.484 1 98.62 91 MET A CA 1
ATOM 744 C C . MET A 1 91 ? 11.086 16.422 -0.48 1 98.62 91 MET A C 1
ATOM 746 O O . MET A 1 91 ? 12.219 16.453 -0.969 1 98.62 91 MET A O 1
ATOM 750 N N . PHE A 1 92 ? 10.188 17.344 -0.743 1 98.81 92 PHE A N 1
ATOM 751 C CA . PHE A 1 92 ? 10.469 18.453 -1.642 1 98.81 92 PHE A CA 1
ATOM 752 C C . PHE A 1 92 ? 11.555 19.359 -1.07 1 98.81 92 PHE A C 1
ATOM 754 O O . PHE A 1 92 ? 12.438 19.812 -1.802 1 98.81 92 PHE A O 1
ATOM 761 N N . LEU A 1 93 ? 11.492 19.578 0.209 1 98.75 93 LEU A N 1
ATOM 762 C CA . LEU A 1 93 ? 12.492 20.422 0.849 1 98.75 93 LEU A CA 1
ATOM 763 C C . LEU A 1 93 ? 13.875 19.797 0.771 1 98.75 93 LEU A C 1
ATOM 765 O O . LEU A 1 93 ? 14.852 20.469 0.423 1 98.75 93 LEU A O 1
ATOM 769 N N . ILE A 1 94 ? 13.977 18.531 1.077 1 98.56 94 ILE A N 1
ATOM 770 C CA . ILE A 1 94 ? 15.258 17.812 1.075 1 98.56 94 ILE A CA 1
ATOM 771 C C . ILE A 1 94 ? 15.852 17.828 -0.332 1 98.56 94 ILE A C 1
ATOM 773 O O . ILE A 1 94 ? 17.031 18.109 -0.508 1 98.56 94 ILE A O 1
ATOM 777 N N . LYS A 1 95 ? 15.031 17.641 -1.312 1 98.25 95 LYS A N 1
ATOM 778 C CA . LYS A 1 95 ? 15.5 17.609 -2.693 1 98.25 95 LYS A CA 1
ATOM 779 C C . LYS A 1 95 ? 15.766 19.016 -3.225 1 98.25 95 LYS A C 1
ATOM 781 O O . LYS A 1 95 ? 16.531 19.188 -4.18 1 98.25 95 LYS A O 1
ATOM 786 N N . GLY A 1 96 ? 15.117 19.984 -2.59 1 98.69 96 GLY A N 1
ATOM 787 C CA . GLY A 1 96 ? 15.18 21.344 -3.092 1 98.69 96 GLY A CA 1
ATOM 788 C C . GLY A 1 96 ? 16.391 22.109 -2.604 1 98.69 96 GLY A C 1
ATOM 789 O O . GLY A 1 96 ? 16.797 23.094 -3.221 1 98.69 96 GLY A O 1
ATOM 790 N N . VAL A 1 97 ? 17.016 21.734 -1.548 1 98.44 97 VAL A N 1
ATOM 791 C CA . VAL A 1 97 ? 18.188 22.391 -1 1 98.44 97 VAL A CA 1
ATOM 792 C C . VAL A 1 97 ? 19.453 21.703 -1.513 1 98.44 97 VAL A C 1
ATOM 794 O O . VAL A 1 97 ? 19.578 20.484 -1.427 1 98.44 97 VAL A O 1
ATOM 797 N N . PRO A 1 98 ? 20.359 22.484 -2.086 1 98.06 98 PRO A N 1
ATOM 798 C CA . PRO A 1 98 ? 21.594 21.891 -2.605 1 98.06 98 PRO A CA 1
ATOM 799 C C . PRO A 1 98 ? 22.391 21.141 -1.533 1 98.06 98 PRO A C 1
ATOM 801 O O . PRO A 1 98 ? 22.391 21.562 -0.37 1 98.06 98 PRO A O 1
ATOM 804 N N . TRP A 1 99 ? 23.125 20.156 -1.98 1 97.31 99 TRP A N 1
ATOM 805 C CA . TRP A 1 99 ? 23.812 19.266 -1.055 1 97.31 99 TRP A CA 1
ATOM 806 C C . TRP A 1 99 ? 24.828 20.031 -0.206 1 97.31 99 TRP A C 1
ATOM 808 O O . TRP A 1 99 ? 25.047 19.688 0.961 1 97.31 99 TRP A O 1
ATOM 818 N N . TRP A 1 100 ? 25.469 21.016 -0.759 1 96.88 100 TRP A N 1
ATOM 819 C CA . TRP A 1 100 ? 26.531 21.734 -0.041 1 96.88 100 TRP A CA 1
ATOM 820 C C . TRP A 1 100 ? 25.938 22.594 1.066 1 96.88 100 TRP A C 1
ATOM 822 O O . TRP A 1 100 ? 26.609 22.875 2.068 1 96.88 100 TRP A O 1
ATOM 832 N N . VAL A 1 101 ? 24.719 23.078 0.87 1 97.31 101 VAL A N 1
ATOM 833 C CA . VAL A 1 101 ? 24.031 23.781 1.946 1 97.31 101 VAL A CA 1
ATOM 834 C C . VAL A 1 101 ? 23.672 22.797 3.059 1 97.31 101 VAL A C 1
ATOM 836 O O . VAL A 1 101 ? 23.891 23.078 4.238 1 97.31 101 VAL A O 1
ATOM 839 N N . TRP A 1 102 ? 23.156 21.594 2.65 1 97.12 102 TRP A N 1
ATOM 840 C CA . TRP A 1 102 ? 22.859 20.562 3.635 1 97.12 102 TRP A CA 1
ATOM 841 C C . TRP A 1 102 ? 24.109 20.172 4.418 1 97.12 102 TRP A C 1
ATOM 843 O O . TRP A 1 102 ? 24.062 19.984 5.637 1 97.12 102 TRP A O 1
ATOM 853 N N . LYS A 1 103 ? 25.188 20.062 3.715 1 95.5 103 LYS A N 1
ATOM 854 C CA . LYS A 1 103 ? 26.438 19.656 4.34 1 95.5 103 LYS A CA 1
ATOM 855 C C . LYS A 1 103 ? 26.828 20.609 5.469 1 95.5 103 LYS A C 1
ATOM 857 O O . LYS A 1 103 ? 27.188 20.172 6.566 1 95.5 103 LYS A O 1
ATOM 862 N N . VAL A 1 104 ? 26.734 21.891 5.242 1 94.94 104 VAL A N 1
ATOM 863 C CA . VAL A 1 104 ? 27.078 22.906 6.238 1 94.94 104 VAL A CA 1
ATOM 864 C C . VAL A 1 104 ? 26.125 22.797 7.426 1 94.94 104 VAL A C 1
ATOM 866 O O . VAL A 1 104 ? 26.547 22.859 8.578 1 94.94 104 VAL A O 1
ATOM 869 N N . MET A 1 105 ? 24.812 22.625 7.137 1 95.12 105 MET A N 1
ATOM 870 C CA . MET A 1 105 ? 23.812 22.531 8.188 1 95.12 105 MET A CA 1
ATOM 871 C C . MET A 1 105 ? 24 21.281 9.031 1 95.12 105 MET A C 1
ATOM 873 O O . MET A 1 105 ? 23.938 21.344 10.266 1 95.12 105 MET A O 1
ATOM 877 N N . ILE A 1 106 ? 24.297 20.156 8.438 1 95.19 106 ILE A N 1
ATOM 878 C CA . ILE A 1 106 ? 24.391 18.859 9.094 1 95.19 106 ILE A CA 1
ATOM 879 C C . ILE A 1 106 ? 25.672 18.781 9.914 1 95.19 106 ILE A C 1
ATOM 881 O O . ILE A 1 106 ? 25.703 18.172 10.984 1 95.19 106 ILE A O 1
ATOM 885 N N . GLU A 1 107 ? 26.719 19.469 9.484 1 93.25 107 GLU A N 1
ATOM 886 C CA . GLU A 1 107 ? 28.031 19.375 10.125 1 93.25 107 GLU A CA 1
ATOM 887 C C . GLU A 1 107 ? 28.141 20.359 11.289 1 93.25 107 GLU A C 1
ATOM 889 O O . GLU A 1 107 ? 29.125 20.328 12.039 1 93.25 107 GLU A O 1
ATOM 894 N N . ALA A 1 108 ? 27.188 21.141 11.375 1 93.81 108 ALA A N 1
ATOM 895 C CA . ALA A 1 108 ? 27.203 22.016 12.539 1 93.81 108 ALA A CA 1
ATOM 896 C C . ALA A 1 108 ? 27.266 21.219 13.836 1 93.81 108 ALA A C 1
ATOM 898 O O . ALA A 1 108 ? 26.656 20.141 13.93 1 93.81 108 ALA A O 1
ATOM 899 N N . PRO A 1 109 ? 27.953 21.578 14.883 1 91.88 109 PRO A N 1
ATOM 900 C CA . PRO A 1 109 ? 28.312 20.766 16.047 1 91.88 109 PRO A CA 1
ATOM 901 C C . PRO A 1 109 ? 27.094 20.109 16.703 1 91.88 109 PRO A C 1
ATOM 903 O O . PRO A 1 109 ? 27.094 18.891 16.938 1 91.88 109 PRO A O 1
ATOM 906 N N . VAL A 1 110 ? 26.016 20.781 17.062 1 91.88 110 VAL A N 1
ATOM 907 C CA . VAL A 1 110 ? 24.859 20.203 17.734 1 91.88 110 VAL A CA 1
ATOM 908 C C . VAL A 1 110 ? 24 19.453 16.703 1 91.88 110 VAL A C 1
ATOM 910 O O . VAL A 1 110 ? 23.5 18.359 16.984 1 91.88 110 VAL A O 1
ATOM 913 N N . VAL A 1 111 ? 24.031 19.75 15.578 1 94.38 111 VAL A N 1
ATOM 914 C CA . VAL A 1 111 ? 23.156 19.203 14.539 1 94.38 111 VAL A CA 1
ATOM 915 C C . VAL A 1 111 ? 23.734 17.875 14.039 1 94.38 111 VAL A C 1
ATOM 917 O O . VAL A 1 111 ? 22.984 16.938 13.734 1 94.38 111 VAL A O 1
ATOM 920 N N . ARG A 1 112 ? 25.031 17.797 14.07 1 93.69 112 ARG A N 1
ATOM 921 C CA . ARG A 1 112 ? 25.703 16.625 13.539 1 93.69 112 ARG A CA 1
ATOM 922 C C . ARG A 1 112 ? 25.312 15.367 14.297 1 93.69 112 ARG A C 1
ATOM 924 O O . ARG A 1 112 ? 24.984 14.344 13.688 1 93.69 112 ARG A O 1
ATOM 931 N N . ASN A 1 113 ? 25.266 15.492 15.602 1 95.25 113 ASN A N 1
ATOM 932 C CA . ASN A 1 113 ? 24.938 14.336 16.422 1 95.25 113 ASN A CA 1
ATOM 933 C C . ASN A 1 113 ? 23.453 13.977 16.312 1 95.25 113 ASN A C 1
ATOM 935 O O . ASN A 1 113 ? 23.094 12.797 16.25 1 95.25 113 ASN A O 1
ATOM 939 N N . ILE A 1 114 ? 22.609 14.961 16.266 1 96.81 114 ILE A N 1
ATOM 940 C CA . ILE A 1 114 ? 21.172 14.75 16.125 1 96.81 114 ILE A CA 1
ATOM 941 C C . ILE A 1 114 ? 20.875 14.078 14.797 1 96.81 114 ILE A C 1
ATOM 943 O O . ILE A 1 114 ? 20.141 13.086 14.742 1 96.81 114 ILE A O 1
ATOM 947 N N . PHE A 1 115 ? 21.516 14.547 13.836 1 96 115 PHE A N 1
ATOM 948 C CA . PHE A 1 115 ? 21.297 14.047 12.484 1 96 115 PHE A CA 1
ATOM 949 C C . PHE A 1 115 ? 21.766 12.602 12.367 1 96 115 PHE A C 1
ATOM 951 O O . PHE A 1 115 ? 21.078 11.766 11.766 1 96 115 PHE A O 1
ATOM 958 N N . LYS A 1 116 ? 22.875 12.328 12.906 1 93.81 116 LYS A N 1
ATOM 959 C CA . LYS A 1 116 ? 23.469 10.992 12.852 1 93.81 116 LYS A CA 1
ATOM 960 C C . LYS A 1 116 ? 22.547 9.961 13.5 1 93.81 116 LYS A C 1
ATOM 962 O O . LYS A 1 116 ? 22.375 8.859 12.977 1 93.81 116 LYS A O 1
ATOM 967 N N . VAL A 1 117 ? 21.875 10.336 14.531 1 96.44 117 VAL A N 1
ATOM 968 C CA . VAL A 1 117 ? 21.047 9.406 15.297 1 96.44 117 VAL A CA 1
ATOM 969 C C . VAL A 1 117 ? 19.656 9.328 14.672 1 96.44 117 VAL A C 1
ATOM 971 O O . VAL A 1 117 ? 19.156 8.234 14.398 1 96.44 117 VAL A O 1
ATOM 974 N N . PHE A 1 118 ? 19.078 10.43 14.305 1 97.19 118 PHE A N 1
ATOM 975 C CA . PHE A 1 118 ? 17.656 10.477 13.969 1 97.19 118 PHE A CA 1
ATOM 976 C C . PHE A 1 118 ? 17.453 10.195 12.484 1 97.19 118 PHE A C 1
ATOM 978 O O . PHE A 1 118 ? 16.312 10.016 12.047 1 97.19 118 PHE A O 1
ATOM 985 N N . THR A 1 119 ? 18.547 10.07 11.766 1 95.62 119 THR A N 1
ATOM 986 C CA . THR A 1 119 ? 18.375 9.703 10.359 1 95.62 119 THR A CA 1
ATOM 987 C C . THR A 1 119 ? 18.688 8.227 10.148 1 95.62 119 THR A C 1
ATOM 989 O O . THR A 1 119 ? 18.562 7.715 9.031 1 95.62 119 THR A O 1
ATOM 992 N N . GLN A 1 120 ? 19.094 7.559 11.258 1 96.44 120 GLN A N 1
ATOM 993 C CA . GLN A 1 120 ? 19.156 6.105 11.141 1 96.44 120 GLN A CA 1
ATOM 994 C C . GLN A 1 120 ? 17.797 5.52 10.766 1 96.44 120 GLN A C 1
ATOM 996 O O . GLN A 1 120 ? 16.781 5.812 11.406 1 96.44 120 GLN A O 1
ATOM 1001 N N . PRO A 1 121 ? 17.781 4.707 9.773 1 96.62 121 PRO A N 1
ATOM 1002 C CA . PRO A 1 121 ? 16.5 4.297 9.203 1 96.62 121 PRO A CA 1
ATOM 1003 C C . PRO A 1 121 ? 15.539 3.721 10.25 1 96.62 121 PRO A C 1
ATOM 1005 O O . PRO A 1 121 ? 14.367 4.102 10.297 1 96.62 121 PRO A O 1
ATOM 1008 N N . ILE A 1 122 ? 16 2.865 11.102 1 96.69 122 ILE A N 1
ATOM 1009 C CA . ILE A 1 122 ? 15.148 2.223 12.086 1 96.69 122 ILE A CA 1
ATOM 1010 C C . ILE A 1 122 ? 14.664 3.258 13.102 1 96.69 122 ILE A C 1
ATOM 1012 O O . ILE A 1 122 ? 13.469 3.324 13.406 1 96.69 122 ILE A O 1
ATOM 1016 N N . VAL A 1 123 ? 15.57 4.074 13.531 1 97.88 123 VAL A N 1
ATOM 1017 C CA . VAL A 1 123 ? 15.25 5.109 14.508 1 97.88 123 VAL A CA 1
ATOM 1018 C C . VAL A 1 123 ? 14.289 6.125 13.891 1 97.88 123 VAL A C 1
ATOM 1020 O O . VAL A 1 123 ? 13.273 6.477 14.492 1 97.88 123 VAL A O 1
ATOM 1023 N N . ALA A 1 124 ? 14.609 6.559 12.695 1 98.38 124 ALA A N 1
ATOM 1024 C CA . ALA A 1 124 ? 13.812 7.574 12.023 1 98.38 124 ALA A CA 1
ATOM 1025 C C . ALA A 1 124 ? 12.375 7.094 11.812 1 98.38 124 ALA A C 1
ATOM 1027 O O . ALA A 1 124 ? 11.422 7.812 12.125 1 98.38 124 ALA A O 1
ATOM 1028 N N . ALA A 1 125 ? 12.234 5.852 11.375 1 98 125 ALA A N 1
ATOM 1029 C CA . ALA A 1 125 ? 10.914 5.285 11.109 1 98 125 ALA A CA 1
ATOM 1030 C C . ALA A 1 125 ? 10.109 5.148 12.398 1 98 125 ALA A C 1
ATOM 1032 O O . ALA A 1 125 ? 8.945 5.531 12.453 1 98 125 ALA A O 1
ATOM 1033 N N . PHE A 1 126 ? 10.703 4.68 13.406 1 98.25 126 PHE A N 1
ATOM 1034 C CA . PHE A 1 12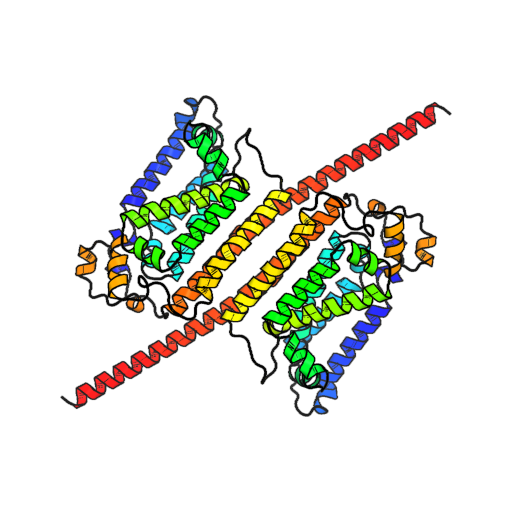6 ? 10.016 4.418 14.664 1 98.25 126 PHE A CA 1
ATOM 1035 C C . PHE A 1 126 ? 9.648 5.723 15.367 1 98.25 126 PHE A C 1
ATOM 1037 O O . PHE A 1 126 ? 8.562 5.852 15.922 1 98.25 126 PHE A O 1
ATOM 1044 N N . VAL A 1 127 ? 10.578 6.66 15.352 1 98.56 127 VAL A N 1
ATOM 1045 C CA . VAL A 1 127 ? 10.32 7.938 16 1 98.56 127 VAL A CA 1
ATOM 1046 C C . VAL A 1 127 ? 9.148 8.641 15.32 1 98.56 127 VAL A C 1
ATOM 1048 O O . VAL A 1 127 ? 8.25 9.156 15.992 1 98.56 127 VAL A O 1
ATOM 1051 N N . PHE A 1 128 ? 9.148 8.664 14.031 1 98.69 128 PHE A N 1
ATOM 1052 C CA . PHE A 1 128 ? 8.039 9.297 13.336 1 98.69 128 PHE A CA 1
ATOM 1053 C C . PHE A 1 128 ? 6.73 8.594 13.641 1 98.69 128 PHE A C 1
ATOM 1055 O O . PHE A 1 128 ? 5.73 9.234 13.969 1 98.69 128 PHE A O 1
ATOM 1062 N N . ALA A 1 129 ? 6.746 7.254 13.562 1 98.19 129 ALA A N 1
ATOM 1063 C CA . ALA A 1 129 ? 5.531 6.488 13.836 1 98.19 129 ALA A CA 1
ATOM 1064 C C . ALA A 1 129 ? 5.035 6.738 15.258 1 98.19 129 ALA A C 1
ATOM 1066 O O . ALA A 1 129 ? 3.834 6.887 15.484 1 98.19 129 ALA A O 1
ATOM 1067 N N . LEU A 1 130 ? 5.949 6.758 16.156 1 98.06 130 LEU A N 1
ATOM 1068 C CA . LEU A 1 130 ? 5.602 6.988 17.547 1 98.06 130 LEU A CA 1
ATOM 1069 C C . LEU A 1 130 ? 5.031 8.391 17.75 1 98.06 130 LEU A C 1
ATOM 1071 O O . LEU A 1 130 ? 3.988 8.555 18.391 1 98.06 130 LEU A O 1
ATOM 1075 N N . MET A 1 131 ? 5.68 9.398 17.234 1 98.25 131 MET A N 1
ATOM 1076 C CA . MET A 1 131 ? 5.223 10.781 17.375 1 98.25 131 MET A CA 1
ATOM 1077 C C . MET A 1 131 ? 3.867 10.977 16.703 1 98.25 131 MET A C 1
ATOM 1079 O O . MET A 1 131 ? 3.002 11.672 17.234 1 98.25 131 MET A O 1
ATOM 1083 N N . PHE A 1 132 ? 3.756 10.367 15.578 1 98.19 132 PHE A N 1
ATOM 1084 C CA . PHE A 1 132 ? 2.482 10.422 14.875 1 98.19 132 PHE A CA 1
ATOM 1085 C C . PHE A 1 132 ? 1.367 9.812 15.711 1 98.19 132 PHE A C 1
ATOM 1087 O O . PHE A 1 132 ? 0.288 10.391 15.836 1 98.19 132 PHE A O 1
ATOM 1094 N N . SER A 1 133 ? 1.629 8.703 16.328 1 97.56 133 SER A N 1
ATOM 1095 C CA . SER A 1 133 ? 0.659 8.008 17.156 1 97.56 133 SER A CA 1
ATOM 1096 C C . SER A 1 133 ? 0.332 8.805 18.422 1 97.56 133 SER A C 1
ATOM 1098 O O . SER A 1 133 ? -0.839 9 18.75 1 97.56 133 SER A O 1
ATOM 1100 N N . LEU A 1 134 ? 1.353 9.312 19.031 1 97.25 134 LEU A N 1
ATOM 1101 C CA . LEU A 1 134 ? 1.162 10.07 20.266 1 97.25 134 LEU A CA 1
ATOM 1102 C C . LEU A 1 134 ? 0.377 11.352 20 1 97.25 134 LEU A C 1
ATOM 1104 O O . LEU A 1 134 ? -0.528 11.703 20.766 1 97.25 134 LEU A O 1
ATOM 1108 N N . TYR A 1 135 ? 0.679 11.992 18.938 1 97.38 135 TYR A N 1
ATOM 1109 C CA . TYR A 1 135 ? 0.016 13.234 18.578 1 97.38 135 TYR A CA 1
ATOM 1110 C C . TYR A 1 135 ? -1.481 13.023 18.391 1 97.38 135 TYR A C 1
ATOM 1112 O O . TYR A 1 135 ? -2.283 13.906 18.703 1 97.38 135 TYR A O 1
ATOM 1120 N N . HIS A 1 136 ? -1.893 11.828 17.953 1 97.31 136 HIS A N 1
ATOM 1121 C CA . HIS A 1 136 ? -3.293 11.617 17.609 1 97.31 136 HIS A CA 1
ATOM 1122 C C . HIS A 1 136 ? -4.012 10.812 18.688 1 97.31 136 HIS A C 1
ATOM 1124 O O . HIS A 1 136 ? -5.152 10.383 18.484 1 97.31 136 HIS A O 1
ATOM 1130 N N . MET A 1 137 ? -3.322 10.609 19.797 1 96.94 137 MET A N 1
ATOM 1131 C CA . MET A 1 137 ? -4.043 10.125 20.969 1 96.94 137 MET A CA 1
ATOM 1132 C C . MET A 1 137 ? -5.027 11.172 21.469 1 96.94 137 MET A C 1
ATOM 1134 O O . MET A 1 137 ? -4.66 12.328 21.672 1 96.94 137 MET A O 1
ATOM 1138 N N . PRO A 1 138 ? -6.285 10.797 21.656 1 96.06 138 PRO A N 1
ATOM 1139 C CA . PRO A 1 138 ? -7.316 11.797 21.938 1 96.06 138 PRO A CA 1
ATOM 1140 C C . PRO A 1 138 ? -6.957 12.703 23.125 1 96.06 138 PRO A C 1
ATOM 1142 O O . PRO A 1 138 ? -7.07 13.93 23.016 1 96.06 138 PRO A O 1
ATOM 1145 N N . GLY A 1 139 ? -6.559 12.195 24.281 1 95.06 139 GLY A N 1
ATOM 1146 C CA . GLY A 1 139 ? -6.168 13.008 25.422 1 95.06 139 GLY A CA 1
ATOM 1147 C C . GLY A 1 139 ? -5.035 13.961 25.109 1 95.06 139 GLY A C 1
ATOM 1148 O O . GLY A 1 139 ? -5.07 15.125 25.531 1 95.06 139 GLY A O 1
ATOM 1149 N N . ILE A 1 140 ? -4.094 13.625 24.391 1 97.75 140 ILE A N 1
ATOM 1150 C CA . ILE A 1 140 ? -2.941 14.438 24.016 1 97.75 140 ILE A CA 1
ATOM 1151 C C . ILE A 1 140 ? -3.332 15.414 22.906 1 97.75 140 ILE A C 1
ATOM 1153 O O . ILE A 1 140 ? -3.027 16.609 22.984 1 97.75 140 ILE A O 1
ATOM 1157 N N . PHE A 1 141 ? -4.059 14.945 21.969 1 98.12 141 PHE A N 1
ATOM 1158 C CA . PHE A 1 141 ? -4.492 15.719 20.812 1 98.12 141 PHE A CA 1
ATOM 1159 C C . PHE A 1 141 ? -5.285 16.938 21.25 1 98.12 141 PHE A C 1
ATOM 1161 O O . PHE A 1 141 ? -4.992 18.062 20.828 1 98.12 141 PHE A O 1
ATOM 1168 N N . ASP A 1 142 ? -6.238 16.781 22.125 1 97.88 142 ASP A N 1
ATOM 1169 C CA . ASP A 1 142 ? -7.094 17.875 22.562 1 97.88 142 ASP A CA 1
ATOM 1170 C C . ASP A 1 142 ? -6.301 18.906 23.359 1 97.88 142 ASP A C 1
ATOM 1172 O O . ASP A 1 142 ? -6.5 20.109 23.188 1 97.88 142 ASP A O 1
ATOM 1176 N N . VAL A 1 143 ? -5.406 18.406 24.172 1 97.62 143 VAL A N 1
ATOM 1177 C CA . VAL A 1 143 ? -4.578 19.328 24.953 1 97.62 143 VAL A CA 1
ATOM 1178 C C . VAL A 1 143 ? -3.74 20.188 24.016 1 97.62 143 VAL A C 1
ATOM 1180 O O . VAL A 1 143 ? -3.645 21.406 24.203 1 97.62 143 VAL A O 1
ATOM 1183 N N . ILE A 1 144 ? -3.199 19.625 23.031 1 97.69 144 ILE A N 1
ATOM 1184 C CA . ILE A 1 144 ? -2.348 20.328 22.078 1 97.69 144 ILE A CA 1
ATOM 1185 C C . ILE A 1 144 ? -3.178 21.328 21.281 1 97.69 144 ILE A C 1
ATOM 1187 O O . ILE A 1 144 ? -2.762 22.484 21.109 1 97.69 144 ILE A O 1
ATOM 1191 N N . LYS A 1 145 ? -4.34 20.969 20.922 1 97.31 145 LYS A N 1
ATOM 1192 C CA . LYS A 1 145 ? -5.176 21.797 20.062 1 97.31 145 LYS A CA 1
ATOM 1193 C C . LYS A 1 145 ? -5.805 22.938 20.828 1 97.31 145 LYS A C 1
ATOM 1195 O O . LYS A 1 145 ? -6.355 23.875 20.234 1 97.31 145 LYS A O 1
ATOM 1200 N N . LEU A 1 146 ? -5.719 22.938 22.141 1 96.5 146 LEU A N 1
ATOM 1201 C CA . LEU A 1 146 ? -6.34 23.984 22.953 1 96.5 146 LEU A CA 1
ATOM 1202 C C . LEU A 1 146 ? -5.305 25 23.406 1 96.5 146 LEU A C 1
ATOM 1204 O O . LEU A 1 146 ? -5.645 25.984 24.078 1 96.5 146 LEU A O 1
ATOM 1208 N N . ASN A 1 147 ? -4.102 24.75 23.047 1 96.62 147 ASN A N 1
ATOM 1209 C CA . ASN A 1 147 ? -3.006 25.641 23.406 1 96.62 147 ASN A CA 1
ATOM 1210 C C . ASN A 1 147 ? -2.105 25.938 22.219 1 96.62 147 ASN A C 1
ATOM 1212 O O . ASN A 1 147 ? -1.458 25.047 21.688 1 96.62 147 ASN A O 1
ATOM 1216 N N . GLU A 1 148 ? -1.986 27.203 21.891 1 94.12 148 GLU A N 1
ATOM 1217 C CA . GLU A 1 148 ? -1.237 27.625 20.703 1 94.12 148 GLU A CA 1
ATOM 1218 C C . GLU A 1 148 ? 0.233 27.234 20.828 1 94.12 148 GLU A C 1
ATOM 1220 O O . GLU A 1 148 ? 0.829 26.75 19.859 1 94.12 148 GLU A O 1
ATOM 1225 N N . THR A 1 149 ? 0.782 27.484 21.984 1 96.25 149 THR A N 1
ATOM 1226 C CA . THR A 1 149 ? 2.191 27.172 22.188 1 96.25 149 THR A CA 1
ATOM 1227 C C . THR A 1 149 ? 2.449 25.672 22.016 1 96.25 149 THR A C 1
ATOM 1229 O O . THR A 1 149 ? 3.365 25.281 21.281 1 96.25 149 THR A O 1
ATOM 1232 N N . TYR A 1 150 ? 1.614 24.812 22.641 1 97.31 150 TYR A N 1
ATOM 1233 C CA . TYR A 1 150 ? 1.744 23.375 22.5 1 97.31 150 TYR A CA 1
ATOM 1234 C C . TYR A 1 150 ? 1.562 22.953 21.047 1 97.31 150 TYR A C 1
ATOM 1236 O O . TYR A 1 150 ? 2.316 22.125 20.531 1 97.31 150 TYR A O 1
ATOM 1244 N N . HIS A 1 151 ? 0.601 23.531 20.391 1 97.44 151 HIS A N 1
ATOM 1245 C CA . HIS A 1 151 ? 0.304 23.172 19.016 1 97.44 151 HIS A CA 1
ATOM 1246 C C . HIS A 1 151 ? 1.494 23.453 18.109 1 97.44 151 HIS A C 1
ATOM 1248 O O . HIS A 1 151 ? 1.88 22.609 17.297 1 97.44 151 HIS A O 1
ATOM 1254 N N . VAL A 1 152 ? 2.096 24.609 18.266 1 95.12 152 VAL A N 1
ATOM 1255 C CA . VAL A 1 152 ? 3.227 25.016 17.438 1 95.12 152 VAL A CA 1
ATOM 1256 C C . VAL A 1 152 ? 4.418 24.094 17.719 1 95.12 152 VAL A C 1
ATOM 1258 O O . VAL A 1 152 ? 5.047 23.578 16.797 1 95.12 152 VAL A O 1
ATOM 1261 N N . ILE A 1 153 ? 4.688 23.844 18.953 1 97.38 153 ILE A N 1
ATOM 1262 C CA . ILE A 1 153 ? 5.84 23.047 19.359 1 97.38 153 ILE A CA 1
ATOM 1263 C C . ILE A 1 153 ? 5.684 21.609 18.844 1 97.38 153 ILE A C 1
ATOM 1265 O O . ILE A 1 153 ? 6.598 21.078 18.219 1 97.38 153 ILE A O 1
ATOM 1269 N N . PHE A 1 154 ? 4.566 21.047 19.016 1 97.44 154 PHE A N 1
ATOM 1270 C CA . PHE A 1 154 ? 4.367 19.641 18.656 1 97.44 154 PHE A CA 1
ATOM 1271 C C . PHE A 1 154 ? 4.281 19.5 17.141 1 97.44 154 PHE A C 1
ATOM 1273 O O . PHE A 1 154 ? 4.719 18.484 16.578 1 97.44 154 PHE A O 1
ATOM 1280 N N . 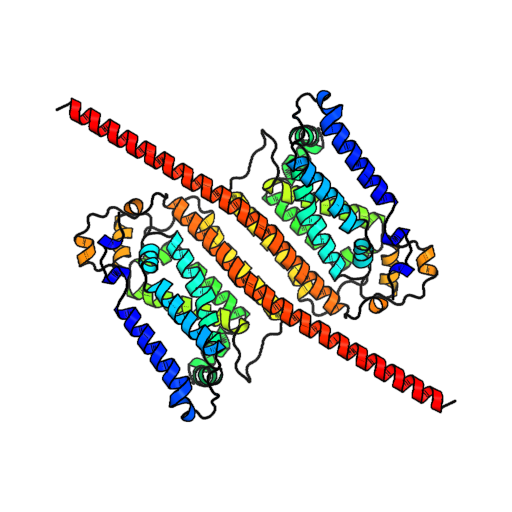THR A 1 155 ? 3.717 20.5 16.453 1 96.75 155 THR A N 1
ATOM 1281 C CA . THR A 1 155 ? 3.717 20.469 15 1 96.75 155 THR A CA 1
ATOM 1282 C C . THR A 1 155 ? 5.145 20.5 14.461 1 96.75 155 THR A C 1
ATOM 1284 O O . THR A 1 155 ? 5.48 19.75 13.547 1 96.75 155 THR A O 1
ATOM 1287 N N . PHE A 1 156 ? 5.922 21.312 15.055 1 97.19 156 PHE A N 1
ATOM 1288 C CA . PHE A 1 156 ? 7.312 21.406 14.625 1 97.19 156 PHE A CA 1
ATOM 1289 C C . PHE A 1 156 ? 8.062 20.109 14.906 1 97.19 156 PHE A C 1
ATOM 1291 O O . PHE A 1 156 ? 8.844 19.641 14.07 1 97.19 156 PHE A O 1
ATOM 1298 N N . LEU A 1 157 ? 7.871 19.531 16.062 1 98.12 157 LEU A N 1
ATOM 1299 C CA . LEU A 1 157 ? 8.531 18.281 16.422 1 98.12 157 LEU A CA 1
ATOM 1300 C C . LEU A 1 157 ? 8.094 17.141 15.492 1 98.12 157 LEU A C 1
ATOM 1302 O O . LEU A 1 157 ? 8.922 16.344 15.055 1 98.12 157 LEU A O 1
ATOM 1306 N N . LEU A 1 158 ? 6.84 17.141 15.25 1 98.5 158 LEU A N 1
ATOM 1307 C CA . LEU A 1 158 ? 6.324 16.125 14.344 1 98.5 158 LEU A CA 1
ATOM 1308 C C . LEU A 1 158 ? 6.875 16.312 12.938 1 98.5 158 LEU A C 1
ATOM 1310 O O . LEU A 1 158 ? 7.234 15.344 12.266 1 98.5 158 LEU A O 1
ATOM 1314 N N . PHE A 1 159 ? 6.93 17.531 12.523 1 98.62 159 PHE A N 1
ATOM 1315 C CA . PHE A 1 159 ? 7.512 17.844 11.219 1 98.62 159 PHE A CA 1
ATOM 1316 C C . PHE A 1 159 ? 8.977 17.438 11.172 1 98.62 159 PHE A C 1
ATOM 1318 O O . PHE A 1 159 ? 9.438 16.859 10.18 1 98.62 159 PHE A O 1
ATOM 1325 N N . ALA A 1 160 ? 9.703 17.703 12.219 1 98.5 160 ALA A N 1
ATOM 1326 C CA . ALA A 1 160 ? 11.102 17.312 12.297 1 98.5 160 ALA A CA 1
ATOM 1327 C C . ALA A 1 160 ? 11.25 15.789 12.211 1 98.5 160 ALA A C 1
ATOM 1329 O O . ALA A 1 160 ? 12.125 15.281 11.5 1 98.5 160 ALA A O 1
ATOM 1330 N N . ALA A 1 161 ? 10.398 15.094 12.898 1 98.69 161 ALA A N 1
ATOM 1331 C CA . ALA A 1 161 ? 10.414 13.633 12.836 1 98.69 161 ALA A CA 1
ATOM 1332 C C . ALA A 1 161 ? 10.148 13.141 11.422 1 98.69 161 ALA A C 1
ATOM 1334 O O . ALA A 1 161 ? 10.805 12.211 10.945 1 98.69 161 ALA A O 1
ATOM 1335 N N . ALA A 1 162 ? 9.227 13.75 10.766 1 98.81 162 ALA A N 1
ATOM 1336 C CA . ALA A 1 162 ? 8.914 13.414 9.383 1 98.81 162 ALA A CA 1
ATOM 1337 C C . ALA A 1 162 ? 10.086 13.719 8.461 1 98.81 162 ALA A C 1
ATOM 1339 O O . ALA A 1 162 ? 10.375 12.953 7.535 1 98.81 162 ALA A O 1
ATOM 1340 N N . PHE A 1 163 ? 10.711 14.781 8.742 1 98.62 163 PHE A N 1
ATOM 1341 C CA . PHE A 1 163 ? 11.898 15.172 7.984 1 98.62 163 PHE A CA 1
ATOM 1342 C C . PHE A 1 163 ? 12.984 14.109 8.094 1 98.62 163 PHE A C 1
ATOM 1344 O O . PHE A 1 163 ? 13.531 13.664 7.086 1 98.62 163 PHE A O 1
ATOM 1351 N N . PHE A 1 164 ? 13.234 13.68 9.266 1 98.56 164 PHE A N 1
ATOM 1352 C CA . PHE A 1 164 ? 14.266 12.672 9.5 1 98.56 164 PHE A CA 1
ATOM 1353 C C . PHE A 1 164 ? 13.875 11.344 8.875 1 98.56 164 PHE A C 1
ATOM 1355 O O . PHE A 1 164 ? 14.727 10.609 8.375 1 98.56 164 PHE A O 1
ATOM 1362 N N . MET A 1 165 ? 12.633 11.031 8.922 1 98.5 165 MET A N 1
ATOM 1363 C CA . MET A 1 165 ? 12.148 9.781 8.344 1 98.5 165 MET A CA 1
ATOM 1364 C C . MET A 1 165 ? 12.32 9.781 6.828 1 98.5 165 MET A C 1
ATOM 1366 O O . MET A 1 165 ? 12.641 8.758 6.23 1 98.5 165 MET A O 1
ATOM 1370 N N . ASN A 1 166 ? 12.219 10.93 6.215 1 98.25 166 ASN A N 1
ATOM 1371 C CA . ASN A 1 166 ? 12.297 11.023 4.758 1 98.25 166 ASN A CA 1
ATOM 1372 C C . ASN A 1 166 ? 13.742 11.156 4.285 1 98.25 166 ASN A C 1
ATOM 1374 O O . ASN A 1 166 ? 14.039 10.93 3.113 1 98.25 166 ASN A O 1
ATOM 1378 N N . TRP A 1 167 ? 14.664 11.438 5.125 1 97.88 167 TRP A N 1
ATOM 1379 C CA . TRP A 1 167 ? 16.047 11.727 4.746 1 97.88 167 TRP A CA 1
ATOM 1380 C C . TRP A 1 167 ? 16.703 10.5 4.133 1 97.88 167 TRP A C 1
ATOM 1382 O O . TRP A 1 167 ? 17.312 10.586 3.059 1 97.88 167 TRP A O 1
ATOM 1392 N N . PRO A 1 168 ? 16.531 9.344 4.758 1 96.62 168 PRO A N 1
ATOM 1393 C CA . PRO A 1 168 ? 17.188 8.18 4.156 1 96.62 168 PRO A CA 1
ATOM 1394 C C . PRO A 1 168 ? 16.656 7.871 2.756 1 96.62 168 PRO A C 1
ATOM 1396 O O . PRO A 1 168 ? 17.344 7.211 1.969 1 96.62 168 PRO A O 1
ATOM 1399 N N . LEU A 1 169 ? 15.523 8.352 2.465 1 96.19 169 LEU A N 1
ATOM 1400 C CA . LEU A 1 169 ? 14.891 8.039 1.188 1 96.19 169 LEU A CA 1
ATOM 1401 C C . LEU A 1 169 ? 15.383 8.977 0.091 1 96.19 169 LEU A C 1
ATOM 1403 O O . LEU A 1 169 ? 15.625 8.539 -1.037 1 96.19 169 LEU A O 1
ATOM 1407 N N . VAL A 1 170 ? 15.578 10.242 0.446 1 96 170 VAL A N 1
ATOM 1408 C CA . VAL A 1 170 ? 15.742 11.18 -0.66 1 96 170 VAL A CA 1
ATOM 1409 C C . VAL A 1 170 ? 16.969 12.062 -0.418 1 96 170 VAL A C 1
ATOM 1411 O O . VAL A 1 170 ? 17.359 12.844 -1.287 1 96 170 VAL A O 1
ATOM 1414 N N . GLY A 1 171 ? 17.547 12 0.757 1 95.56 171 GLY A N 1
ATOM 1415 C CA . GLY A 1 171 ? 18.75 12.773 1.033 1 95.56 171 GLY A CA 1
ATOM 1416 C C . GLY A 1 171 ? 19.938 12.352 0.195 1 95.56 171 GLY A C 1
ATOM 1417 O O . GLY A 1 171 ? 20.109 11.164 -0.088 1 95.56 171 GLY A O 1
ATOM 1418 N N . ASN A 1 172 ? 20.703 13.375 -0.214 1 92.12 172 ASN A N 1
ATOM 1419 C CA . ASN A 1 172 ? 21.875 13.102 -1.045 1 92.12 172 ASN A CA 1
ATOM 1420 C C . ASN A 1 172 ? 23 14.078 -0.76 1 92.12 172 ASN A C 1
ATOM 1422 O O . ASN A 1 172 ? 23.078 15.141 -1.367 1 92.12 172 ASN A O 1
ATOM 1426 N N . VAL A 1 173 ? 23.828 13.758 0.169 1 94.06 173 VAL A N 1
ATOM 1427 C CA . VAL A 1 173 ? 25.016 14.539 0.471 1 94.06 173 VAL A CA 1
ATOM 1428 C C . VAL A 1 173 ? 26.266 13.672 0.264 1 94.06 173 VAL A C 1
ATOM 1430 O O . VAL A 1 173 ? 26.391 12.594 0.855 1 94.06 173 VAL A O 1
ATOM 1433 N N . PRO A 1 174 ? 27.078 14.164 -0.58 1 91.81 174 PRO A N 1
ATOM 1434 C CA . PRO A 1 174 ? 28.312 13.398 -0.789 1 91.81 174 PRO A CA 1
ATOM 1435 C C . PRO A 1 174 ? 29.047 13.078 0.517 1 91.81 174 PRO A C 1
ATOM 1437 O O . PRO A 1 174 ? 29.141 13.938 1.397 1 91.81 174 PRO A O 1
ATOM 1440 N N . GLY A 1 175 ? 29.422 11.773 0.623 1 86.88 175 GLY A N 1
ATOM 1441 C CA . GLY A 1 175 ? 30.156 11.367 1.81 1 86.88 175 GLY A CA 1
ATOM 1442 C C . GLY A 1 175 ? 29.281 10.703 2.855 1 86.88 175 GLY A C 1
ATOM 1443 O O . GLY A 1 175 ? 29.781 10.008 3.74 1 86.88 175 GLY A O 1
ATOM 1444 N N . GLN A 1 176 ? 28.078 10.969 2.74 1 87.56 176 GLN A N 1
ATOM 1445 C CA . GLN A 1 176 ? 27.172 10.312 3.67 1 87.56 176 GLN A CA 1
ATOM 1446 C C . GLN A 1 176 ? 26.797 8.914 3.189 1 87.56 176 GLN A C 1
ATOM 1448 O O . GLN A 1 176 ? 26.75 8.656 1.984 1 87.56 176 GLN A O 1
ATOM 1453 N N . ARG A 1 177 ? 26.594 8.07 4.211 1 83.56 177 ARG A N 1
ATOM 1454 C CA . ARG A 1 177 ? 26.172 6.711 3.879 1 83.56 177 ARG A CA 1
ATOM 1455 C C . ARG A 1 177 ? 24.812 6.707 3.197 1 83.56 177 ARG A C 1
ATOM 1457 O O . ARG A 1 177 ? 23.875 7.34 3.68 1 83.56 177 ARG A O 1
ATOM 1464 N N . LYS A 1 178 ? 24.812 6.027 2.035 1 88.19 178 LYS A N 1
ATOM 1465 C CA . LYS A 1 178 ? 23.562 5.887 1.297 1 88.19 178 LYS A CA 1
ATOM 1466 C C . LYS A 1 178 ? 22.969 4.492 1.478 1 88.19 178 LYS A C 1
ATOM 1468 O O . LYS A 1 178 ? 23.688 3.5 1.498 1 88.19 178 LYS A O 1
ATOM 1473 N N . MET A 1 179 ? 21.703 4.512 1.611 1 91.94 179 MET A N 1
ATOM 1474 C CA . MET A 1 179 ? 21 3.234 1.702 1 91.94 179 MET A CA 1
ATOM 1475 C C . MET A 1 179 ? 20.969 2.537 0.346 1 91.94 179 MET A C 1
ATOM 1477 O O . MET A 1 179 ? 20.734 3.18 -0.682 1 91.94 179 MET A O 1
ATOM 1481 N N . LYS A 1 180 ? 21.219 1.2 0.404 1 92 180 LYS A N 1
ATOM 1482 C CA . LYS A 1 180 ? 21.078 0.414 -0.818 1 92 180 LYS A CA 1
ATOM 1483 C C . LYS A 1 180 ? 19.641 0.449 -1.33 1 92 180 LYS A C 1
ATOM 1485 O O . LYS A 1 180 ? 18.703 0.618 -0.549 1 92 180 LYS A O 1
ATOM 1490 N N . HIS A 1 181 ? 19.484 0.276 -2.637 1 92.69 181 HIS A N 1
ATOM 1491 C CA . HIS A 1 181 ? 18.172 0.387 -3.26 1 92.69 181 HIS A CA 1
ATOM 1492 C C . HIS A 1 181 ? 17.203 -0.628 -2.674 1 92.69 181 HIS A C 1
ATOM 1494 O O . HIS A 1 181 ? 16.047 -0.291 -2.373 1 92.69 181 HIS A O 1
ATOM 1500 N N . LEU A 1 182 ? 17.703 -1.772 -2.488 1 93.12 182 LEU A N 1
ATOM 1501 C CA . LEU A 1 182 ? 16.844 -2.803 -1.933 1 93.12 182 LEU A CA 1
ATOM 1502 C C . LEU A 1 182 ? 16.391 -2.439 -0.518 1 93.12 182 LEU A C 1
ATOM 1504 O O . LEU A 1 182 ? 15.234 -2.621 -0.159 1 93.12 182 LEU A O 1
ATOM 1508 N N . SER A 1 183 ? 17.297 -1.934 0.307 1 94.62 183 SER A N 1
ATOM 1509 C CA . SER A 1 183 ? 16.984 -1.519 1.67 1 94.62 183 SER A CA 1
ATOM 1510 C C . SER A 1 183 ? 15.984 -0.36 1.678 1 94.62 183 SER A C 1
ATOM 1512 O O . SER A 1 183 ? 15.148 -0.26 2.576 1 94.62 183 SER A O 1
ATOM 1514 N N . LYS A 1 184 ? 16.078 0.478 0.694 1 96.5 184 LYS A N 1
ATOM 1515 C CA . LYS A 1 184 ? 15.133 1.576 0.574 1 96.5 184 LYS A CA 1
ATOM 1516 C C . LYS A 1 184 ? 13.711 1.054 0.343 1 96.5 184 LYS A C 1
ATOM 1518 O O . LYS A 1 184 ? 12.75 1.584 0.902 1 96.5 184 LYS A O 1
ATOM 1523 N N . LEU A 1 185 ? 13.656 0.059 -0.514 1 95.81 185 LEU A N 1
ATOM 1524 C CA . LEU A 1 185 ? 12.352 -0.549 -0.75 1 95.81 185 LEU A CA 1
ATOM 1525 C C . LEU A 1 185 ? 11.75 -1.062 0.553 1 95.81 185 LEU A C 1
ATOM 1527 O O . LEU A 1 185 ? 10.578 -0.793 0.849 1 95.81 185 LEU A O 1
ATOM 1531 N N . GLY A 1 186 ? 12.578 -1.734 1.317 1 95.31 186 GLY A N 1
ATOM 1532 C CA . GLY A 1 186 ? 12.125 -2.225 2.609 1 95.31 186 GLY A CA 1
ATOM 1533 C C . GLY A 1 186 ? 11.742 -1.112 3.568 1 95.31 186 GLY A C 1
ATOM 1534 O O . GLY A 1 186 ? 10.773 -1.236 4.312 1 95.31 186 GLY A O 1
ATOM 1535 N N . TYR A 1 187 ? 12.492 -0.094 3.539 1 97.38 187 TYR A N 1
ATOM 1536 C CA . TYR A 1 187 ? 12.25 1.053 4.41 1 97.38 187 TYR A CA 1
ATOM 1537 C C . TYR A 1 187 ? 10.914 1.71 4.09 1 97.38 187 TYR A C 1
ATOM 1539 O O . TYR A 1 187 ? 10.156 2.066 5 1 97.38 187 TYR A O 1
ATOM 1547 N N . ILE A 1 188 ? 10.586 1.841 2.814 1 97.5 188 ILE A N 1
ATOM 1548 C CA . ILE A 1 188 ? 9.328 2.438 2.383 1 97.5 188 ILE A CA 1
ATOM 1549 C C . ILE A 1 188 ? 8.164 1.575 2.854 1 97.5 188 ILE A C 1
ATOM 1551 O O . ILE A 1 188 ? 7.188 2.088 3.412 1 97.5 188 ILE A O 1
ATOM 1555 N N . ILE A 1 189 ? 8.297 0.314 2.693 1 95.06 189 ILE A N 1
ATOM 1556 C CA . ILE A 1 189 ? 7.246 -0.623 3.09 1 95.06 189 ILE A CA 1
ATOM 1557 C C . ILE A 1 189 ? 7.07 -0.587 4.605 1 95.06 189 ILE A C 1
ATOM 1559 O O . ILE A 1 189 ? 5.941 -0.557 5.102 1 95.06 189 ILE A O 1
ATOM 1563 N N . ALA A 1 190 ? 8.148 -0.556 5.316 1 95.69 190 ALA A N 1
ATOM 1564 C CA . ALA A 1 190 ? 8.109 -0.504 6.777 1 95.69 190 ALA A CA 1
ATOM 1565 C C . ALA A 1 190 ? 7.387 0.749 7.262 1 95.69 190 ALA A C 1
ATOM 1567 O O . ALA A 1 190 ? 6.559 0.683 8.172 1 95.69 190 ALA A O 1
ATOM 1568 N N . ASN A 1 191 ? 7.707 1.836 6.66 1 96.94 191 ASN A N 1
ATOM 1569 C CA . ASN A 1 191 ? 7.059 3.086 7.047 1 96.94 191 ASN A CA 1
ATOM 1570 C C . ASN A 1 191 ? 5.555 3.035 6.805 1 96.94 191 ASN A C 1
ATOM 1572 O O . ASN A 1 191 ? 4.773 3.508 7.633 1 96.94 191 ASN A O 1
ATOM 1576 N N . ALA A 1 192 ? 5.227 2.455 5.645 1 94.94 192 ALA A N 1
ATOM 1577 C CA . ALA A 1 192 ? 3.807 2.346 5.312 1 94.94 192 ALA A CA 1
ATOM 1578 C C . ALA A 1 192 ? 3.068 1.49 6.34 1 94.94 192 ALA A C 1
ATOM 1580 O O . ALA A 1 192 ? 1.947 1.816 6.734 1 94.94 192 ALA A O 1
ATOM 1581 N N . VAL A 1 193 ? 3.668 0.468 6.797 1 94.5 193 VAL A N 1
ATOM 1582 C CA . VAL A 1 193 ? 3.064 -0.469 7.738 1 94.5 193 VAL A CA 1
ATOM 1583 C C . VAL A 1 193 ? 3 0.163 9.125 1 94.5 193 VAL A C 1
ATOM 1585 O O . VAL A 1 193 ? 2 0.022 9.836 1 94.5 193 VAL A O 1
ATOM 1588 N N . LEU A 1 194 ? 3.998 0.888 9.516 1 95.19 194 LEU A N 1
ATOM 1589 C CA . LEU A 1 194 ? 4.152 1.382 10.875 1 95.19 194 LEU A CA 1
ATOM 1590 C C . LEU A 1 194 ? 3.09 2.428 11.195 1 95.19 194 LEU A C 1
ATOM 1592 O O . LEU A 1 194 ? 2.703 2.588 12.359 1 95.19 194 LEU A O 1
ATOM 1596 N N . ILE A 1 195 ? 2.582 3.111 10.203 1 94.75 195 ILE A N 1
ATOM 1597 C CA . ILE A 1 195 ? 1.597 4.156 10.461 1 94.75 195 ILE A CA 1
ATOM 1598 C C . ILE A 1 195 ? 0.194 3.553 10.477 1 94.75 195 ILE A C 1
ATOM 1600 O O . ILE A 1 195 ? -0.754 4.184 10.953 1 94.75 195 ILE A O 1
ATOM 1604 N N . THR A 1 196 ? 0.031 2.314 10.07 1 94.25 196 THR A N 1
ATOM 1605 C CA . THR A 1 196 ? -1.259 1.666 9.859 1 94.25 196 THR A CA 1
ATOM 1606 C C . THR A 1 196 ? -1.998 1.491 11.188 1 94.25 196 THR A C 1
ATOM 1608 O O . THR A 1 196 ? -3.193 1.778 11.273 1 94.25 196 THR A O 1
ATOM 1611 N N . PRO A 1 197 ? -1.373 1.123 12.305 1 93.88 197 PRO A N 1
ATOM 1612 C CA . PRO A 1 197 ? -2.115 0.955 13.555 1 93.88 197 PRO A CA 1
ATOM 1613 C C . PRO A 1 197 ? -2.764 2.25 14.039 1 93.88 197 PRO A C 1
ATOM 1615 O O . PRO A 1 197 ? -3.908 2.238 14.5 1 93.88 197 PRO A O 1
ATOM 1618 N N . ALA A 1 198 ? -2.039 3.307 13.945 1 94.94 198 ALA A N 1
ATOM 1619 C CA . ALA A 1 198 ? -2.604 4.59 14.352 1 94.94 198 ALA A CA 1
ATOM 1620 C C . ALA A 1 198 ? -3.82 4.949 13.508 1 94.94 198 ALA A C 1
ATOM 1622 O O . ALA A 1 198 ? -4.855 5.355 14.039 1 94.94 198 ALA A O 1
ATOM 1623 N N . CYS A 1 199 ? -3.768 4.793 12.211 1 95.88 199 CYS A N 1
ATOM 1624 C CA . CYS A 1 199 ? -4.895 5.062 11.32 1 95.88 199 CYS A CA 1
ATOM 1625 C C . CYS A 1 199 ? -6.059 4.125 11.617 1 95.88 199 CYS A C 1
ATOM 1627 O O . CYS A 1 199 ? -7.215 4.551 11.625 1 95.88 199 CYS A O 1
ATOM 1629 N N . ALA A 1 200 ? -5.727 2.916 11.891 1 94.62 200 ALA A N 1
ATOM 1630 C CA . ALA A 1 200 ? -6.758 1.923 12.172 1 94.62 200 ALA A CA 1
ATOM 1631 C C . ALA A 1 200 ? -7.543 2.289 13.43 1 94.62 200 ALA A C 1
ATOM 1633 O O . ALA A 1 200 ? -8.773 2.17 13.461 1 94.62 200 ALA A O 1
ATOM 1634 N N . LEU A 1 201 ? -6.84 2.721 14.453 1 94.56 201 LEU A N 1
ATOM 1635 C CA . LEU A 1 201 ? -7.496 3.086 15.703 1 94.56 201 LEU A CA 1
ATOM 1636 C C . LEU A 1 201 ? -8.461 4.25 15.492 1 94.56 201 LEU A C 1
ATOM 1638 O O . LEU A 1 201 ? -9.5 4.324 16.141 1 94.56 201 LEU A O 1
ATOM 1642 N N . ILE A 1 202 ? -8.125 5.082 14.547 1 96.94 202 ILE A N 1
ATOM 1643 C CA . ILE A 1 202 ? -8.953 6.242 14.25 1 96.94 202 ILE A CA 1
ATOM 1644 C C . ILE A 1 202 ? -10.133 5.82 13.367 1 96.94 202 ILE A C 1
ATOM 1646 O O . ILE A 1 202 ? -11.281 6.18 13.641 1 96.94 202 ILE A O 1
ATOM 1650 N N . ILE A 1 203 ? -9.914 5.047 12.398 1 96.12 203 ILE A N 1
ATOM 1651 C CA . ILE A 1 203 ? -10.891 4.656 11.383 1 96.12 203 ILE A CA 1
ATOM 1652 C C . ILE A 1 203 ? -11.961 3.771 12.016 1 96.12 203 ILE A C 1
ATOM 1654 O O . ILE A 1 203 ? -13.148 3.932 11.734 1 96.12 203 ILE A O 1
ATOM 1658 N N . PHE A 1 204 ? -11.602 2.924 12.961 1 94.31 204 PHE A N 1
ATOM 1659 C CA . PHE A 1 204 ? -12.523 1.868 13.344 1 94.31 204 PHE A CA 1
ATOM 1660 C C . PHE A 1 204 ? -13.055 2.104 14.758 1 94.31 204 PHE A C 1
ATOM 1662 O O . PHE A 1 204 ? -13.758 1.257 15.312 1 94.31 204 PHE A O 1
ATOM 1669 N N . ASN A 1 205 ? -12.641 3.219 15.312 1 95.75 205 ASN A N 1
ATOM 1670 C CA . ASN A 1 205 ? -13.281 3.566 16.578 1 95.75 205 ASN A CA 1
ATOM 1671 C C . ASN A 1 205 ? -14.773 3.811 16.391 1 95.75 205 ASN A C 1
ATOM 1673 O O . ASN A 1 205 ? -15.188 4.547 15.492 1 95.75 205 ASN A O 1
ATOM 1677 N N . PRO A 1 206 ? -15.609 3.244 17.172 1 95.06 206 PRO A N 1
ATOM 1678 C CA . PRO A 1 206 ? -17.062 3.373 16.984 1 95.06 206 PRO A CA 1
ATOM 1679 C C . PRO A 1 206 ? -17.609 4.703 17.5 1 95.06 206 PRO A C 1
ATOM 1681 O O . PRO A 1 206 ? -18.766 5.039 17.25 1 95.06 206 PRO A O 1
ATOM 1684 N N . ASN A 1 207 ? -16.75 5.473 18.188 1 96.31 207 ASN A N 1
ATOM 1685 C CA . ASN A 1 207 ? -17.172 6.754 18.75 1 96.31 207 ASN A CA 1
ATOM 1686 C C . ASN A 1 207 ? -16.234 7.883 18.328 1 96.31 207 ASN A C 1
ATOM 1688 O O . ASN A 1 207 ? -15.039 7.66 18.125 1 96.31 207 ASN A O 1
ATOM 1692 N N . PRO A 1 208 ? -16.828 9.102 18.172 1 96.5 208 PRO A N 1
ATOM 1693 C CA . PRO A 1 208 ? -15.93 10.242 18 1 96.5 208 PRO A CA 1
ATOM 1694 C C . PRO A 1 208 ? -14.992 10.438 19.188 1 96.5 208 PRO A C 1
ATOM 1696 O O . PRO A 1 208 ? -15.414 10.336 20.344 1 96.5 208 PRO A O 1
ATOM 1699 N N . MET A 1 209 ? -13.742 10.734 18.891 1 97.44 209 MET A N 1
ATOM 1700 C CA . MET A 1 209 ? -12.75 10.656 19.953 1 97.44 209 MET A CA 1
ATOM 1701 C C . MET A 1 209 ? -12.203 12.039 20.297 1 97.44 209 MET A C 1
ATOM 1703 O O . MET A 1 209 ? -11.609 12.234 21.359 1 97.44 209 MET A O 1
ATOM 1707 N N . TYR A 1 210 ? -12.383 13.031 19.469 1 97.75 210 TYR A N 1
ATOM 1708 C CA . TYR A 1 210 ? -11.688 14.305 19.625 1 97.75 210 TYR A CA 1
ATOM 1709 C C . TYR A 1 210 ? -12.656 15.422 19.984 1 97.75 210 TYR A C 1
ATOM 1711 O O . TYR A 1 210 ? -13.406 15.906 19.125 1 97.75 210 TYR A O 1
ATOM 1719 N N . ALA A 1 211 ? -12.562 15.883 21.188 1 96.75 211 ALA A N 1
ATOM 1720 C CA . ALA A 1 211 ? -13.477 16.906 21.688 1 96.75 211 ALA A CA 1
ATOM 1721 C C . ALA A 1 211 ? -13.352 18.188 20.875 1 96.75 211 ALA A C 1
ATOM 1723 O O . ALA A 1 211 ? -14.336 18.906 20.672 1 96.75 211 ALA A O 1
ATOM 1724 N N . THR A 1 212 ? -12.234 18.484 20.375 1 96.5 212 THR A N 1
ATOM 1725 C CA . THR A 1 212 ? -11.977 19.703 19.625 1 96.5 212 THR A CA 1
ATOM 1726 C C . THR A 1 212 ? -12.688 19.672 18.281 1 96.5 212 THR A C 1
ATOM 1728 O O . THR A 1 212 ? -12.758 20.688 17.578 1 96.5 212 THR A O 1
ATOM 1731 N N . TYR A 1 213 ? -13.281 18.484 18 1 96 213 TYR A N 1
ATOM 1732 C CA . TYR A 1 213 ? -14.047 18.375 16.766 1 96 213 TYR A CA 1
ATOM 1733 C C . TYR A 1 213 ? -15.477 17.922 17.047 1 96 213 TYR A C 1
ATOM 1735 O O . TYR A 1 213 ? -16.266 17.703 16.109 1 96 213 TYR A O 1
ATOM 1743 N N . THR A 1 214 ? -15.805 17.703 18.266 1 93.31 214 THR A N 1
ATOM 1744 C CA . THR A 1 214 ? -17.109 17.125 18.562 1 93.31 214 THR A CA 1
ATOM 1745 C C . THR A 1 214 ? -17.891 18.016 19.516 1 93.31 214 THR A C 1
ATOM 1747 O O . THR A 1 214 ? -19.094 18.234 19.328 1 93.31 214 THR A O 1
ATOM 1750 N N . ASP A 1 215 ? -17.188 18.578 20.484 1 92.75 215 ASP A N 1
ATOM 1751 C CA . ASP A 1 215 ? -17.812 19.422 21.5 1 92.75 215 ASP A CA 1
ATOM 1752 C C . ASP A 1 215 ? -17.812 20.891 21.078 1 92.75 215 ASP A C 1
ATOM 1754 O O . ASP A 1 215 ? -16.75 21.453 20.797 1 92.75 215 ASP A O 1
ATOM 1758 N N . GLY A 1 216 ? -18.984 21.484 21.109 1 90.81 216 GLY A N 1
ATOM 1759 C CA . GLY A 1 216 ? -19.141 22.844 20.625 1 90.81 216 GLY A CA 1
ATOM 1760 C C . GLY A 1 216 ? -18.219 23.828 21.328 1 90.81 216 GLY A C 1
ATOM 1761 O O . GLY A 1 216 ? -17.5 24.594 20.672 1 90.81 216 GLY A O 1
ATOM 1762 N N . GLU A 1 217 ? -18.203 23.797 22.609 1 90.88 217 GLU A N 1
ATOM 1763 C CA . GLU A 1 217 ? -17.391 24.734 23.406 1 90.88 217 GLU A CA 1
ATOM 1764 C C . GLU A 1 217 ? -15.906 24.5 23.172 1 90.88 217 GLU A C 1
ATOM 1766 O O . GLU A 1 217 ? -15.148 25.438 22.953 1 90.88 217 GLU A O 1
ATOM 1771 N N . THR A 1 218 ? -15.531 23.219 23.219 1 94.31 218 THR A N 1
ATOM 1772 C CA . THR A 1 218 ? -14.133 22.875 23.016 1 94.31 218 THR A CA 1
ATOM 1773 C C . THR A 1 218 ? -13.695 23.203 21.594 1 94.31 218 THR A C 1
ATOM 1775 O O . THR A 1 218 ? -12.578 23.672 21.375 1 94.31 218 THR A O 1
ATOM 1778 N N . TRP A 1 219 ? -14.562 22.953 20.703 1 93.5 219 TRP A N 1
ATOM 1779 C CA . TRP A 1 219 ? -14.305 23.281 19.297 1 93.5 219 TRP A CA 1
ATOM 1780 C C . TRP A 1 219 ? -14.047 24.781 19.125 1 93.5 219 TRP A C 1
ATOM 1782 O O . TRP A 1 219 ? -13.078 25.172 18.484 1 93.5 219 TRP A O 1
ATOM 1792 N N . LEU A 1 220 ? -14.891 25.562 19.734 1 91.38 220 LEU A N 1
ATOM 1793 C CA . LEU A 1 220 ? -14.75 27.016 19.656 1 91.38 220 LEU A CA 1
ATOM 1794 C C . LEU A 1 220 ? -13.422 27.469 20.25 1 91.38 220 LEU A C 1
ATOM 1796 O O . LEU A 1 220 ? -12.758 28.359 19.688 1 91.38 220 LEU A O 1
ATOM 1800 N N . LYS A 1 221 ? -13.062 26.922 21.344 1 92.44 221 LYS A N 1
ATOM 1801 C CA . LYS A 1 221 ? -11.781 27.25 21.953 1 92.44 221 LYS A CA 1
ATOM 1802 C C . LYS A 1 221 ? -10.625 26.875 21.031 1 92.44 221 LYS A C 1
ATOM 1804 O O . LYS A 1 221 ? -9.656 27.625 20.906 1 92.44 221 LYS A O 1
ATOM 1809 N N . ALA A 1 222 ? -10.711 25.734 20.406 1 94.06 222 ALA A N 1
ATOM 1810 C CA . ALA A 1 222 ? -9.672 25.266 19.5 1 94.06 222 ALA A CA 1
ATOM 1811 C C . ALA A 1 222 ? -9.555 26.188 18.281 1 94.06 222 ALA A C 1
ATOM 1813 O O . ALA A 1 222 ? -8.461 26.359 17.734 1 94.06 222 ALA A O 1
ATOM 1814 N N . MET A 1 223 ? -10.664 26.766 17.906 1 92.19 223 MET A N 1
ATOM 1815 C CA . MET A 1 223 ? -10.688 27.656 16.75 1 92.19 223 MET A CA 1
ATOM 1816 C C . MET A 1 223 ? -9.828 28.891 16.984 1 92.19 223 MET A C 1
ATOM 1818 O O . MET A 1 223 ? -9.406 29.547 16.031 1 92.19 223 MET A O 1
ATOM 1822 N N . GLU A 1 224 ? -9.523 29.172 18.172 1 91.44 224 GLU A N 1
ATOM 1823 C CA . GLU A 1 224 ? -8.703 30.328 18.516 1 91.44 224 GLU A CA 1
ATOM 1824 C C . GLU A 1 224 ? -7.273 30.156 18 1 91.44 224 GLU A C 1
ATOM 1826 O O . GLU A 1 224 ? -6.508 31.125 17.953 1 91.44 224 GLU A O 1
ATOM 1831 N N . LEU A 1 225 ? -6.941 28.969 17.641 1 88.88 225 LEU A N 1
ATOM 1832 C CA . LEU A 1 225 ? -5.621 28.719 17.078 1 88.88 225 LEU A CA 1
ATOM 1833 C C . LEU A 1 225 ? -5.453 29.438 15.734 1 88.88 225 LEU A C 1
ATOM 1835 O O . LEU A 1 225 ? -4.332 29.75 15.336 1 88.88 225 LEU A O 1
ATOM 1839 N N . CYS A 1 226 ? -6.555 29.688 15.062 1 87.94 226 CYS A N 1
ATOM 1840 C CA . CYS A 1 226 ? -6.402 30.219 13.711 1 87.94 226 CYS A CA 1
ATOM 1841 C C . CYS A 1 226 ? -7.277 31.453 13.508 1 87.94 226 CYS A C 1
ATOM 1843 O O . CYS A 1 226 ? -7.113 32.188 12.523 1 87.94 226 CYS A O 1
ATOM 1845 N N . VAL A 1 227 ? -8.242 31.641 14.422 1 88.69 227 VAL A N 1
ATOM 1846 C CA . VAL A 1 227 ? -9.133 32.781 14.344 1 88.69 227 VAL A CA 1
ATOM 1847 C C . VAL A 1 227 ? -8.953 33.656 15.578 1 88.69 227 VAL A C 1
ATOM 1849 O O . VAL A 1 227 ? -9.047 33.188 16.703 1 88.69 227 VAL A O 1
ATOM 1852 N N . PRO A 1 228 ? -8.75 34.875 15.297 1 87.81 228 PRO A N 1
ATOM 1853 C CA . PRO A 1 228 ? -8.625 35.781 16.453 1 87.81 228 PRO A CA 1
ATOM 1854 C C . PRO A 1 228 ? -9.836 35.719 17.375 1 87.81 228 PRO A C 1
ATOM 1856 O O . PRO A 1 228 ? -10.969 35.594 16.906 1 87.81 228 PRO A O 1
ATOM 1859 N N . SER A 1 229 ? -9.547 35.812 18.625 1 85 229 SER A N 1
ATOM 1860 C CA . SER A 1 229 ? -10.586 35.688 19.641 1 85 229 SER A CA 1
ATOM 1861 C C . SER A 1 229 ? -11.656 36.781 19.469 1 85 229 SER A C 1
ATOM 1863 O O . SER A 1 229 ? -12.836 36.531 19.703 1 85 229 SER A O 1
ATOM 1865 N N . THR A 1 230 ? -11.25 37.875 19.016 1 85.12 230 THR A N 1
ATOM 1866 C CA . THR A 1 230 ? -12.172 38.969 18.812 1 85.12 230 THR A CA 1
ATOM 1867 C C . THR A 1 230 ? -13.172 38.656 17.703 1 85.12 230 THR A C 1
ATOM 1869 O O . THR A 1 230 ? -14.352 38.969 17.812 1 85.12 230 THR A O 1
ATOM 1872 N N . THR A 1 231 ? -12.703 38.031 16.703 1 84.19 231 THR A N 1
ATOM 1873 C CA . THR A 1 231 ? -13.562 37.625 15.594 1 84.19 231 THR A CA 1
ATOM 1874 C C . THR A 1 231 ? -14.547 36.562 16.031 1 84.19 231 THR A C 1
ATOM 1876 O O . THR A 1 231 ? -15.734 36.625 15.711 1 84.19 231 THR A O 1
ATOM 1879 N N . LEU A 1 232 ? -14.094 35.688 16.812 1 84.62 232 LEU A N 1
ATOM 1880 C CA . LEU A 1 232 ? -14.914 34.562 17.25 1 84.62 232 LEU A CA 1
ATOM 1881 C C . LEU A 1 232 ? -16.031 35.031 18.188 1 84.62 232 LEU A C 1
ATOM 1883 O O . LEU A 1 232 ? -17.141 34.5 18.141 1 84.62 232 LEU A O 1
ATOM 1887 N N . ALA A 1 233 ? -15.703 35.938 18.969 1 82.5 233 ALA A N 1
ATOM 1888 C CA . ALA A 1 233 ? -16.656 36.469 19.938 1 82.5 233 ALA A CA 1
ATOM 1889 C C . ALA A 1 233 ? -17.875 37.062 19.234 1 82.5 233 ALA A C 1
ATOM 1891 O O . ALA A 1 233 ? -18.969 37.094 19.766 1 82.5 233 ALA A O 1
ATOM 1892 N N . GLY A 1 234 ? -17.609 37.5 18.109 1 79.44 234 GLY A N 1
ATOM 1893 C CA . GLY A 1 234 ? -18.672 38.156 17.359 1 79.44 234 GLY A CA 1
ATOM 1894 C C . GLY A 1 234 ? -19.516 37.156 16.562 1 79.44 234 GLY A C 1
ATOM 1895 O O . GLY A 1 234 ? -20.547 37.531 15.992 1 79.44 234 GLY A O 1
ATOM 1896 N N . LEU A 1 235 ? -19 36 16.625 1 78.56 235 LEU A N 1
ATOM 1897 C CA . LEU A 1 235 ? -19.688 34.969 15.852 1 78.56 235 LEU A CA 1
ATOM 1898 C C . LEU A 1 235 ? -20.469 34.031 16.75 1 78.56 235 LEU A C 1
ATOM 1900 O O . LEU A 1 235 ? -20.031 33.75 17.875 1 78.56 235 LEU A O 1
ATOM 1904 N N . SER A 1 236 ? -21.797 33.781 16.547 1 79.44 236 SER A N 1
ATOM 1905 C CA . SER A 1 236 ? -22.578 32.812 17.297 1 79.44 236 SER A CA 1
ATOM 1906 C C . SER A 1 236 ? -22.469 31.422 16.672 1 79.44 236 SER A C 1
ATOM 1908 O O . SER A 1 236 ? -23.375 30.969 15.969 1 79.44 236 SER A O 1
ATOM 1910 N N . LEU A 1 237 ? -21.266 30.875 17 1 79.62 237 LEU A N 1
ATOM 1911 C CA . LEU A 1 237 ? -21.031 29.562 16.406 1 79.62 237 LEU A CA 1
ATOM 1912 C C . LEU A 1 237 ? -21.281 28.453 17.422 1 79.62 237 LEU A C 1
ATOM 1914 O O . LEU A 1 237 ? -20.891 28.562 18.578 1 79.62 237 LEU A O 1
ATOM 1918 N N . SER A 1 238 ? -21.984 27.422 16.969 1 78.12 238 SER A N 1
ATOM 1919 C CA . SER A 1 238 ? -22.344 26.328 17.875 1 78.12 238 SER A CA 1
ATOM 1920 C C . SER A 1 238 ? -21.391 25.156 17.703 1 78.12 238 SER A C 1
ATOM 1922 O O . SER A 1 238 ? -21.266 24.312 18.594 1 78.12 238 SER A O 1
ATOM 1924 N N . GLY A 1 239 ? -20.75 25.109 16.547 1 80.31 239 GLY A N 1
ATOM 1925 C CA . GLY A 1 239 ? -19.875 23.984 16.312 1 80.31 239 GLY A CA 1
ATOM 1926 C C . GLY A 1 239 ? -19.578 23.75 14.844 1 80.31 239 GLY A C 1
ATOM 1927 O O . GLY A 1 239 ? -19.938 24.562 13.992 1 80.31 239 GLY A O 1
ATOM 1928 N N . PRO A 1 240 ? -18.828 22.641 14.594 1 79.75 240 PRO A N 1
ATOM 1929 C CA . PRO A 1 240 ? -18.422 22.344 13.219 1 79.75 240 PRO A CA 1
ATOM 1930 C C . PRO A 1 240 ? -19.625 22.031 12.312 1 79.75 240 PRO A C 1
ATOM 1932 O O . PRO A 1 240 ? -19.516 22.125 11.086 1 79.75 240 PRO A O 1
ATOM 1935 N N . GLU A 1 241 ? -20.703 21.703 12.852 1 79.75 241 GLU A N 1
ATOM 1936 C CA . GLU A 1 241 ? -21.906 21.328 12.102 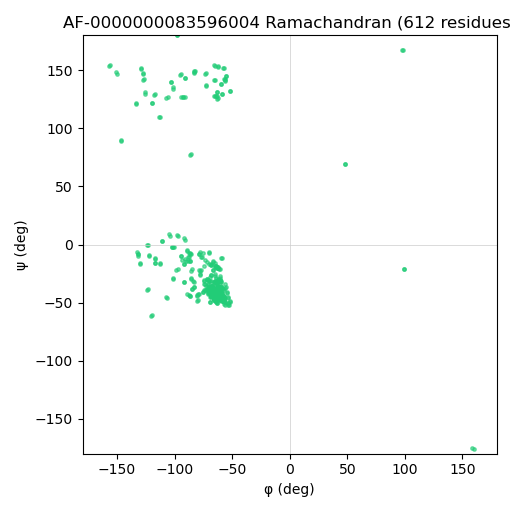1 79.75 241 GLU A CA 1
ATOM 1937 C C . GLU A 1 241 ? -22.375 22.484 11.219 1 79.75 241 GLU A C 1
ATOM 1939 O O . GLU A 1 241 ? -23.109 22.281 10.25 1 79.75 241 GLU A O 1
ATOM 1944 N N . LEU A 1 242 ? -21.984 23.641 11.539 1 78.06 242 LEU A N 1
ATOM 1945 C CA . LEU A 1 242 ? -22.359 24.812 10.773 1 78.06 242 LEU A CA 1
ATOM 1946 C C . LEU A 1 242 ? -21.641 24.859 9.43 1 78.06 242 LEU A C 1
ATOM 1948 O O . LEU A 1 242 ? -22.031 25.578 8.523 1 78.06 242 LEU A O 1
ATOM 1952 N N . PHE A 1 243 ? -20.594 24.031 9.305 1 81.25 243 PHE A N 1
ATOM 1953 C CA . PHE A 1 243 ? -19.75 24.125 8.133 1 81.25 243 PHE A CA 1
ATOM 1954 C C . PHE A 1 243 ? -19.703 22.797 7.383 1 81.25 243 PHE A C 1
ATOM 1956 O O . PHE A 1 243 ? -19.094 22.703 6.316 1 81.25 243 PHE A O 1
ATOM 1963 N N . ASN A 1 244 ? -20.188 21.906 7.941 1 77.56 244 ASN A N 1
ATOM 1964 C CA . ASN A 1 244 ? -20.156 20.578 7.336 1 77.56 244 ASN A CA 1
ATOM 1965 C C . ASN A 1 244 ? -21.375 19.75 7.754 1 77.56 244 ASN A C 1
ATOM 1967 O O . ASN A 1 244 ? -21.859 19.875 8.883 1 77.56 244 ASN A O 1
ATOM 1971 N N . ASN A 1 245 ? -21.812 18.922 6.84 1 80.81 245 ASN A N 1
ATOM 1972 C CA . ASN A 1 245 ? -23 18.109 7.09 1 80.81 245 ASN A CA 1
ATOM 1973 C C . ASN A 1 245 ? -22.625 16.703 7.559 1 80.81 245 ASN A C 1
ATOM 1975 O O . ASN A 1 245 ? -23.516 15.883 7.812 1 80.81 245 ASN A O 1
ATOM 1979 N N . MET A 1 246 ? -21.391 16.453 7.812 1 87.25 246 MET A N 1
ATOM 1980 C CA . MET A 1 246 ? -20.969 15.133 8.258 1 87.25 246 MET A CA 1
ATOM 1981 C C . MET A 1 246 ? -20.984 15.039 9.781 1 87.25 246 MET A C 1
ATOM 1983 O O . MET A 1 246 ? -20.609 15.984 10.469 1 87.25 246 MET A O 1
ATOM 1987 N N . SER A 1 247 ? -21.375 13.836 10.242 1 91.12 247 SER A N 1
ATOM 1988 C CA . SER A 1 247 ? -21.266 13.609 11.68 1 91.12 247 SER A CA 1
ATOM 1989 C C . SER A 1 247 ? -19.812 13.617 12.125 1 91.12 247 SER A C 1
ATOM 1991 O O . SER A 1 247 ? -18.906 13.32 11.336 1 91.12 247 SER A O 1
ATOM 1993 N N . PRO A 1 248 ? -19.594 13.93 13.344 1 93.75 248 PRO A N 1
ATOM 1994 C CA . PRO A 1 248 ? -18.219 13.891 13.836 1 93.75 248 PRO A CA 1
ATOM 1995 C C . PRO A 1 248 ? -17.562 12.523 13.648 1 93.75 248 PRO A C 1
ATOM 1997 O O . PRO A 1 248 ? -16.359 12.445 13.352 1 93.75 248 PRO A O 1
ATOM 2000 N N . LEU A 1 249 ? -18.297 11.484 13.82 1 95 249 LEU A N 1
ATOM 2001 C CA . LEU A 1 249 ? -17.766 10.141 13.641 1 95 249 LEU A CA 1
ATOM 2002 C C . LEU A 1 249 ? -17.359 9.898 12.188 1 95 249 LEU A C 1
ATOM 2004 O O . LEU A 1 249 ? -16.266 9.406 11.914 1 95 249 LEU A O 1
ATOM 2008 N N . SER A 1 250 ? -18.25 10.258 11.266 1 93.81 250 SER A N 1
ATOM 2009 C CA . SER A 1 250 ? -17.953 10.094 9.844 1 93.81 250 SER A CA 1
ATOM 2010 C C . SER A 1 250 ? -16.75 10.938 9.438 1 93.81 250 SER A C 1
ATOM 2012 O O . SER A 1 250 ? -15.914 10.484 8.641 1 93.81 250 SER A O 1
ATOM 2014 N N . ASP A 1 251 ? -16.719 12.133 9.977 1 95.25 251 ASP A N 1
ATOM 2015 C CA . ASP A 1 251 ? -15.586 13.023 9.711 1 95.25 251 ASP A CA 1
ATOM 2016 C C . ASP A 1 251 ? -14.273 12.398 10.188 1 95.25 251 ASP A C 1
ATOM 2018 O O . ASP A 1 251 ? -13.289 12.383 9.445 1 95.25 251 ASP A O 1
ATOM 2022 N N . GLN A 1 252 ? -14.289 11.844 11.398 1 97.06 252 GLN A N 1
ATOM 2023 C CA . GLN A 1 252 ? -13.133 11.172 11.977 1 97.06 252 GLN A CA 1
ATOM 2024 C C . GLN A 1 252 ? -12.703 9.977 11.125 1 97.06 252 GLN A C 1
ATOM 2026 O O . GLN A 1 252 ? -11.531 9.852 10.773 1 97.06 252 GLN A O 1
ATOM 2031 N N . GLN A 1 253 ? -13.641 9.148 10.727 1 96.62 253 GLN A N 1
ATOM 2032 C CA . GLN A 1 253 ? -13.359 7.945 9.945 1 96.62 253 GLN A CA 1
ATOM 2033 C C . GLN A 1 253 ? -12.828 8.305 8.562 1 96.62 253 GLN A C 1
ATOM 2035 O O . GLN A 1 253 ? -11.859 7.707 8.086 1 96.62 253 GLN A O 1
ATOM 2040 N N . LEU A 1 254 ? -13.445 9.281 7.977 1 95.81 254 LEU A N 1
ATOM 2041 C CA . LEU A 1 254 ? -12.992 9.734 6.668 1 95.81 254 LEU A CA 1
ATOM 2042 C C . LEU A 1 254 ? -11.562 10.273 6.75 1 95.81 254 LEU A C 1
ATOM 2044 O O . LEU A 1 254 ? -10.742 10 5.875 1 95.81 254 LEU A O 1
ATOM 2048 N N . GLY A 1 255 ? -11.312 11.008 7.762 1 97.56 255 GLY A N 1
ATOM 2049 C CA . GLY A 1 255 ? -9.961 11.523 7.949 1 97.56 255 GLY A CA 1
ATOM 2050 C C . GLY A 1 255 ? -8.914 10.43 8.039 1 97.56 255 GLY A C 1
ATOM 2051 O O . GLY A 1 255 ? -7.875 10.508 7.375 1 97.56 255 GLY A O 1
ATOM 2052 N N . GLY A 1 256 ? -9.195 9.438 8.828 1 97.25 256 GLY A N 1
ATOM 2053 C CA . GLY A 1 256 ? -8.289 8.305 8.93 1 97.25 256 GLY A CA 1
ATOM 2054 C C . GLY A 1 256 ? -8.078 7.586 7.613 1 97.25 256 GLY A C 1
ATOM 2055 O O . GLY A 1 256 ? -6.945 7.266 7.246 1 97.25 256 GLY A O 1
ATOM 2056 N N . VAL A 1 257 ? -9.141 7.359 6.875 1 96.44 257 VAL A N 1
ATOM 2057 C CA . VAL A 1 257 ? -9.086 6.633 5.613 1 96.44 257 VAL A CA 1
ATOM 2058 C C . VAL A 1 257 ? -8.281 7.434 4.59 1 96.44 257 VAL A C 1
ATOM 2060 O O . VAL A 1 257 ? -7.402 6.887 3.92 1 96.44 257 VAL A O 1
ATOM 2063 N N . LEU A 1 258 ? -8.523 8.711 4.508 1 96.88 258 LEU A N 1
ATOM 2064 C CA . LEU A 1 258 ? -7.832 9.539 3.533 1 96.88 258 LEU A CA 1
ATOM 2065 C C . LEU A 1 258 ? -6.348 9.648 3.865 1 96.88 258 LEU A C 1
ATOM 2067 O O . LEU A 1 258 ? -5.508 9.672 2.965 1 96.88 258 LEU A O 1
ATOM 2071 N N . MET A 1 259 ? -6.086 9.719 5.16 1 97.31 259 MET A N 1
ATOM 2072 C CA . MET A 1 259 ? -4.68 9.727 5.555 1 97.31 259 MET A CA 1
ATOM 2073 C C . MET A 1 259 ? -3.957 8.492 5.031 1 97.31 259 MET A C 1
ATOM 2075 O O . MET A 1 259 ? -2.875 8.602 4.449 1 97.31 259 MET A O 1
ATOM 2079 N N . LYS A 1 260 ? -4.527 7.355 5.141 1 95.75 260 LYS A N 1
ATOM 2080 C CA . LYS A 1 260 ? -3.934 6.098 4.699 1 95.75 260 LYS A CA 1
ATOM 2081 C C . LYS A 1 260 ? -3.844 6.039 3.178 1 95.75 260 LYS A C 1
ATOM 2083 O O . LYS A 1 260 ? -2.832 5.602 2.627 1 95.75 260 LYS A O 1
ATOM 2088 N N . ILE A 1 261 ? -4.836 6.48 2.494 1 95.31 261 ILE A N 1
ATOM 2089 C CA . ILE A 1 261 ? -4.863 6.449 1.036 1 95.31 261 ILE A CA 1
ATOM 2090 C C . ILE A 1 261 ? -3.785 7.375 0.478 1 95.31 261 ILE A C 1
ATOM 2092 O O . ILE A 1 261 ? -3.02 6.984 -0.407 1 95.31 261 ILE A O 1
ATOM 2096 N N . ILE A 1 262 ? -3.719 8.586 0.992 1 97.19 262 ILE A N 1
ATOM 2097 C CA . ILE A 1 262 ? -2.73 9.547 0.518 1 97.19 262 ILE A CA 1
ATOM 2098 C C . ILE A 1 262 ? -1.324 9.016 0.791 1 97.19 262 ILE A C 1
ATOM 2100 O O . ILE A 1 262 ? -0.443 9.109 -0.067 1 97.19 262 ILE A O 1
ATOM 2104 N N . GLN A 1 263 ? -1.165 8.484 1.966 1 96.94 263 GLN A N 1
ATOM 2105 C CA . GLN A 1 263 ? 0.127 7.895 2.295 1 96.94 263 GLN A CA 1
ATOM 2106 C C . GLN A 1 263 ? 0.486 6.781 1.315 1 96.94 263 GLN A C 1
ATOM 2108 O O . GLN A 1 263 ? 1.625 6.699 0.85 1 96.94 263 GLN A O 1
ATOM 2113 N N . GLU A 1 264 ? -0.456 5.918 0.975 1 93.56 264 GLU A N 1
ATOM 2114 C CA . GLU A 1 264 ? -0.213 4.836 0.027 1 93.56 264 GLU A CA 1
ATOM 2115 C C . GLU A 1 264 ? 0.169 5.383 -1.347 1 93.56 264 GLU A C 1
ATOM 2117 O O . GLU A 1 264 ? 1.052 4.836 -2.014 1 93.56 264 GLU A O 1
ATOM 2122 N N . ILE A 1 265 ? -0.416 6.395 -1.714 1 95.62 265 ILE A N 1
ATOM 2123 C CA . ILE A 1 265 ? -0.141 6.992 -3.016 1 95.62 265 ILE A CA 1
ATOM 2124 C C . ILE A 1 265 ? 1.263 7.594 -3.021 1 95.62 265 ILE A C 1
ATOM 2126 O O . ILE A 1 265 ? 2.061 7.316 -3.92 1 95.62 265 ILE A O 1
ATOM 2130 N N . ILE A 1 266 ? 1.566 8.375 -2.023 1 97.19 266 ILE A N 1
ATOM 2131 C CA . ILE A 1 266 ? 2.859 9.047 -1.96 1 97.19 266 ILE A CA 1
ATOM 2132 C C . ILE A 1 266 ? 3.977 8.016 -1.87 1 97.19 266 ILE A C 1
ATOM 2134 O O . ILE A 1 266 ? 4.922 8.039 -2.664 1 97.19 266 ILE A O 1
ATOM 2138 N N . PHE A 1 267 ? 3.871 7.066 -0.956 1 96.69 267 PHE A N 1
ATOM 2139 C CA . PHE A 1 267 ? 4.902 6.051 -0.784 1 96.69 267 PHE A CA 1
ATOM 2140 C C . PHE A 1 267 ? 4.93 5.102 -1.978 1 96.69 267 PHE A C 1
ATOM 2142 O O . PHE A 1 267 ? 5.992 4.598 -2.352 1 96.69 267 PHE A O 1
ATOM 2149 N N . GLY A 1 268 ? 3.736 4.898 -2.586 1 94.69 268 GLY A N 1
ATOM 2150 C CA . GLY A 1 268 ? 3.707 4.09 -3.795 1 94.69 268 GLY A CA 1
ATOM 2151 C C . GLY A 1 268 ? 4.531 4.68 -4.926 1 94.69 268 GLY A C 1
ATOM 2152 O O . GLY A 1 268 ? 5.254 3.957 -5.613 1 94.69 268 GLY A O 1
ATOM 2153 N N . ILE A 1 269 ? 4.457 5.93 -5.094 1 96.19 269 ILE A N 1
ATOM 2154 C CA . ILE A 1 269 ? 5.207 6.625 -6.133 1 96.19 269 ILE A CA 1
ATOM 2155 C C . ILE A 1 269 ? 6.703 6.527 -5.84 1 96.19 269 ILE A C 1
ATOM 2157 O O . ILE A 1 269 ? 7.5 6.223 -6.73 1 96.19 269 ILE A O 1
ATOM 2161 N N . VAL A 1 270 ? 7.051 6.738 -4.602 1 96.75 270 VAL A N 1
ATOM 2162 C CA . VAL A 1 270 ? 8.453 6.664 -4.215 1 96.75 270 VAL A CA 1
ATOM 2163 C C . VAL A 1 270 ? 8.961 5.23 -4.371 1 96.75 270 VAL A C 1
ATOM 2165 O O . VAL A 1 270 ? 10.07 5.004 -4.859 1 96.75 270 VAL A O 1
ATOM 2168 N N . LEU A 1 271 ? 8.148 4.277 -4.016 1 95.88 271 LEU A N 1
ATOM 2169 C CA . LEU A 1 271 ? 8.492 2.863 -4.148 1 95.88 271 LEU A CA 1
ATOM 2170 C C . LEU A 1 271 ? 8.75 2.5 -5.605 1 95.88 271 LEU A C 1
ATOM 2172 O O . LEU A 1 271 ? 9.734 1.817 -5.914 1 95.88 271 LEU A O 1
ATOM 2176 N N . PHE A 1 272 ? 7.945 2.959 -6.438 1 94.94 272 PHE A N 1
ATOM 2177 C CA . PHE A 1 272 ? 8.07 2.67 -7.863 1 94.94 272 PHE A CA 1
ATOM 2178 C C . PHE A 1 272 ? 9.367 3.25 -8.422 1 94.94 272 PHE A C 1
ATOM 2180 O O . PHE A 1 272 ? 10.086 2.578 -9.164 1 94.94 272 PHE A O 1
ATOM 2187 N N . LYS A 1 273 ? 9.688 4.418 -8.039 1 96 273 LYS A N 1
ATOM 2188 C CA . LYS A 1 273 ? 10.914 5.059 -8.5 1 96 273 LYS A CA 1
ATOM 2189 C C . LYS A 1 273 ? 12.148 4.297 -8.008 1 96 273 LYS A C 1
ATOM 2191 O O . LYS A 1 273 ? 13.055 4.012 -8.789 1 96 273 LYS A O 1
ATOM 2196 N N . VAL A 1 274 ? 12.172 3.977 -6.754 1 96 274 VAL A N 1
ATOM 2197 C CA . VAL A 1 274 ? 13.305 3.271 -6.152 1 96 274 VAL A CA 1
ATOM 2198 C C . VAL A 1 274 ? 13.422 1.876 -6.762 1 96 274 VAL A C 1
ATOM 2200 O O . VAL A 1 274 ? 14.531 1.392 -7.004 1 96 274 VAL A O 1
ATOM 2203 N N . PHE A 1 275 ? 12.305 1.219 -7.023 1 95.12 275 PHE A N 1
ATOM 2204 C CA . PHE A 1 275 ? 12.297 -0.101 -7.645 1 95.12 275 PHE A CA 1
ATOM 2205 C C . PHE A 1 275 ? 12.953 -0.058 -9.016 1 95.12 275 PHE A C 1
ATOM 2207 O O . PHE A 1 275 ? 13.789 -0.901 -9.336 1 95.12 275 PHE A O 1
ATOM 2214 N N . PHE A 1 276 ? 12.625 0.892 -9.766 1 94.25 276 PHE A N 1
ATOM 2215 C CA . PHE A 1 276 ? 13.164 0.976 -11.117 1 94.25 276 PHE A CA 1
ATOM 2216 C C . PHE A 1 276 ? 14.664 1.277 -11.086 1 94.25 276 PHE A C 1
ATOM 2218 O O . PHE A 1 276 ? 15.422 0.766 -11.914 1 94.25 276 PHE A O 1
ATOM 2225 N N . GLU A 1 277 ? 15.047 2.117 -10.141 1 93.5 277 GLU A N 1
ATOM 2226 C CA . GLU A 1 277 ? 16.469 2.365 -9.969 1 93.5 277 GLU A CA 1
ATOM 2227 C C . GLU A 1 277 ? 17.219 1.09 -9.586 1 93.5 277 GLU A C 1
ATOM 2229 O O . GLU A 1 277 ? 18.281 0.8 -10.125 1 93.5 277 GLU A O 1
ATOM 2234 N N . TRP A 1 278 ? 16.641 0.394 -8.695 1 91.62 278 TRP A N 1
ATOM 2235 C CA . TRP A 1 278 ? 17.219 -0.867 -8.242 1 91.62 278 TRP A CA 1
ATOM 2236 C C . TRP A 1 278 ? 17.281 -1.876 -9.383 1 91.62 278 TRP A C 1
ATOM 2238 O O . TRP A 1 278 ? 18.297 -2.541 -9.586 1 91.62 278 TRP A O 1
ATOM 2248 N N . TRP A 1 279 ? 16.172 -1.965 -10.133 1 88.19 279 TRP A N 1
ATOM 2249 C CA . TRP A 1 279 ? 16.047 -2.904 -11.242 1 88.19 279 TRP A CA 1
ATOM 2250 C C . TRP A 1 279 ? 17.109 -2.617 -12.312 1 88.19 279 TRP A C 1
ATOM 2252 O O . TRP A 1 279 ? 17.719 -3.541 -12.852 1 88.19 279 TRP A O 1
ATOM 2262 N N . ARG A 1 280 ? 17.391 -1.367 -12.539 1 89.81 280 ARG A N 1
ATOM 2263 C CA . ARG A 1 280 ? 18.359 -0.953 -13.539 1 89.81 280 ARG A CA 1
ATOM 2264 C C . ARG A 1 280 ? 19.781 -1.316 -13.102 1 89.81 280 ARG A C 1
ATOM 2266 O O . ARG A 1 280 ? 20.578 -1.795 -13.914 1 89.81 280 ARG A O 1
ATOM 2273 N N . VAL A 1 281 ? 20.062 -1.146 -11.922 1 87.88 281 VAL A N 1
ATOM 2274 C CA . VAL A 1 281 ? 21.391 -1.447 -11.398 1 87.88 281 VAL A CA 1
ATOM 2275 C C . VAL A 1 281 ? 21.625 -2.955 -11.43 1 87.88 281 VAL A C 1
ATOM 2277 O O . VAL A 1 281 ? 22.703 -3.412 -11.82 1 87.88 281 VAL A O 1
ATOM 2280 N N . GLU A 1 282 ? 20.672 -3.693 -11.047 1 84 282 GLU A N 1
ATOM 2281 C CA . GLU A 1 282 ? 20.781 -5.148 -11.039 1 84 282 GLU A CA 1
ATOM 2282 C C . GLU A 1 282 ? 20.984 -5.691 -12.453 1 84 282 GLU A C 1
ATOM 2284 O O . GLU A 1 282 ? 21.75 -6.621 -12.672 1 84 282 GLU A O 1
ATOM 2289 N N . LYS A 1 283 ? 20.328 -5.129 -13.375 1 83.38 283 LYS A N 1
ATOM 2290 C CA . LYS A 1 283 ? 20.453 -5.547 -14.766 1 83.38 283 LYS A CA 1
ATOM 2291 C C . LYS A 1 283 ? 21.828 -5.184 -15.328 1 83.38 283 LYS A C 1
ATOM 2293 O O . LYS A 1 283 ? 22.406 -5.953 -16.094 1 83.38 283 LYS A O 1
ATOM 2298 N N . ALA A 1 284 ? 22.297 -4.062 -14.969 1 82.56 284 ALA A N 1
ATOM 2299 C CA . ALA A 1 284 ? 23.609 -3.623 -15.43 1 82.56 284 ALA A CA 1
ATOM 2300 C C . ALA A 1 284 ? 24.719 -4.496 -14.844 1 82.56 284 ALA A C 1
ATOM 2302 O O . ALA A 1 284 ? 25.672 -4.859 -15.539 1 82.56 284 ALA A O 1
ATOM 2303 N N . ASP A 1 285 ? 24.609 -4.781 -13.664 1 78.62 285 ASP A N 1
ATOM 2304 C CA . ASP A 1 285 ? 25.578 -5.637 -13 1 78.62 285 ASP A CA 1
ATOM 2305 C C . ASP A 1 285 ? 25.625 -7.02 -13.641 1 78.62 285 ASP A C 1
ATOM 2307 O O . ASP A 1 285 ? 26.703 -7.59 -13.812 1 78.62 285 ASP A O 1
ATOM 2311 N N . GLU A 1 286 ? 24.547 -7.527 -13.992 1 74 286 GLU A N 1
ATOM 2312 C CA . GLU A 1 286 ? 24.469 -8.844 -14.617 1 74 286 GLU A CA 1
ATOM 2313 C C . GLU A 1 286 ? 25.094 -8.828 -16 1 74 286 GLU A C 1
ATOM 2315 O O . GLU A 1 286 ? 25.766 -9.789 -16.406 1 74 286 GLU A O 1
ATOM 2320 N N . LYS A 1 287 ? 24.938 -7.793 -16.672 1 75.12 287 LYS A N 1
ATOM 2321 C CA . LYS A 1 287 ? 25.578 -7.645 -17.969 1 75.12 287 LYS A CA 1
ATOM 2322 C C . LYS A 1 287 ? 27.094 -7.594 -17.844 1 75.12 287 LYS A C 1
ATOM 2324 O O . LYS A 1 287 ? 27.812 -8.211 -18.625 1 75.12 287 LYS A O 1
ATOM 2329 N N . ASP A 1 288 ? 27.516 -6.941 -16.828 1 75.44 288 ASP A N 1
ATOM 2330 C CA . ASP A 1 288 ? 28.953 -6.809 -16.594 1 75.44 288 ASP A CA 1
ATOM 2331 C C . ASP A 1 288 ? 29.562 -8.148 -16.203 1 75.44 288 ASP A C 1
ATOM 2333 O O . ASP A 1 288 ? 30.641 -8.508 -16.688 1 75.44 288 ASP A O 1
ATOM 2337 N N . ILE A 1 289 ? 28.875 -8.812 -15.383 1 69.5 289 ILE A N 1
ATOM 2338 C CA . ILE A 1 289 ? 29.344 -1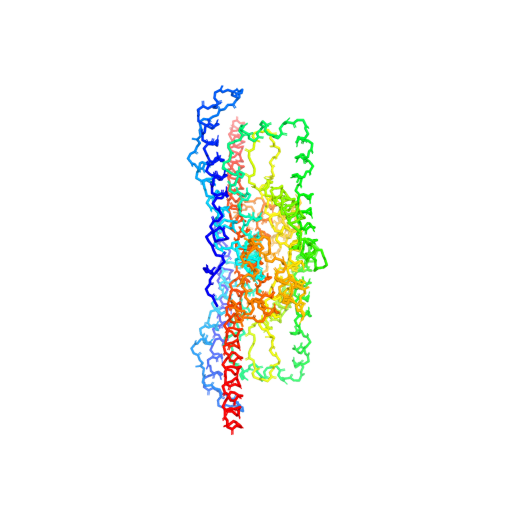0.117 -14.938 1 69.5 289 ILE A CA 1
ATOM 2339 C C . ILE A 1 289 ? 29.375 -11.094 -16.109 1 69.5 289 ILE A C 1
ATOM 2341 O O . ILE A 1 289 ? 30.328 -11.852 -16.281 1 69.5 289 ILE A O 1
ATOM 2345 N N . ASN A 1 290 ? 28.359 -10.961 -16.938 1 69.88 290 ASN A N 1
ATOM 2346 C CA . ASN A 1 290 ? 28.266 -11.828 -18.109 1 69.88 290 ASN A CA 1
ATOM 2347 C C . ASN A 1 290 ? 29.344 -11.477 -19.125 1 69.88 290 ASN A C 1
ATOM 2349 O O . ASN A 1 290 ? 29.938 -12.367 -19.734 1 69.88 290 ASN A O 1
ATOM 2353 N N . GLU A 1 291 ? 29.547 -10.242 -19.25 1 74.12 291 GLU A N 1
ATOM 2354 C CA . GLU A 1 291 ? 30.609 -9.805 -20.156 1 74.12 291 GLU A CA 1
ATOM 2355 C C . GLU A 1 291 ? 31.984 -10.219 -19.656 1 74.12 291 GLU A C 1
ATOM 2357 O O . GLU A 1 291 ? 32.844 -10.641 -20.438 1 74.12 291 GLU A O 1
ATOM 2362 N N . LYS A 1 292 ? 32.219 -10.164 -18.422 1 74 292 LYS A N 1
ATOM 2363 C CA . LYS A 1 292 ? 33.5 -10.586 -17.844 1 74 292 LYS A CA 1
ATOM 2364 C C . LYS A 1 292 ? 33.688 -12.094 -17.984 1 74 292 LYS A C 1
ATOM 2366 O O . LYS A 1 292 ? 34.781 -12.547 -18.359 1 74 292 LYS A O 1
ATOM 2371 N N . ALA A 1 293 ? 32.562 -12.758 -17.688 1 68.25 293 ALA A N 1
ATOM 2372 C CA . ALA A 1 293 ? 32.625 -14.211 -17.812 1 68.25 293 ALA A CA 1
ATOM 2373 C C . ALA A 1 293 ? 32.906 -14.641 -19.25 1 68.25 293 ALA A C 1
ATOM 2375 O O . ALA A 1 293 ? 33.688 -15.578 -19.469 1 68.25 293 ALA A O 1
ATOM 2376 N N . LEU A 1 294 ? 32.312 -13.875 -20.141 1 73.19 294 LEU A N 1
ATOM 2377 C CA . LEU A 1 294 ? 32.562 -14.141 -21.562 1 73.19 294 LEU A CA 1
ATOM 2378 C C . LEU A 1 294 ? 34 -13.828 -21.938 1 73.19 294 LEU A C 1
ATOM 2380 O O . LEU A 1 294 ? 34.656 -14.602 -22.656 1 73.19 294 LEU A O 1
ATOM 2384 N N . ARG A 1 295 ? 34.531 -12.781 -21.438 1 79.25 295 ARG A N 1
ATOM 2385 C CA . ARG A 1 295 ? 35.938 -12.422 -21.688 1 79.25 295 ARG A CA 1
ATOM 2386 C C . ARG A 1 295 ? 36.875 -13.461 -21.094 1 79.25 295 ARG A C 1
ATOM 2388 O O . ARG A 1 295 ? 37.844 -13.844 -21.719 1 79.25 295 ARG A O 1
ATOM 2395 N N . ASP A 1 296 ? 36.625 -13.867 -19.875 1 75.69 296 ASP A N 1
ATOM 2396 C CA . ASP A 1 296 ? 37.438 -14.875 -19.203 1 75.69 296 ASP A CA 1
ATOM 2397 C C . ASP A 1 296 ? 37.406 -16.203 -19.953 1 75.69 296 ASP A C 1
ATOM 2399 O O . ASP A 1 296 ? 38.406 -16.906 -20.047 1 75.69 296 ASP A O 1
ATOM 2403 N N . PHE A 1 297 ? 36.281 -16.469 -20.406 1 72.75 297 PHE A N 1
ATOM 2404 C CA . PHE A 1 297 ? 36.094 -17.688 -21.188 1 72.75 297 PHE A CA 1
ATOM 2405 C C . PHE A 1 297 ? 36.875 -17.625 -22.5 1 72.75 297 PHE A C 1
ATOM 2407 O O . PHE A 1 297 ? 37.562 -18.578 -22.875 1 72.75 297 PHE A O 1
ATOM 2414 N N . GLN A 1 298 ? 36.812 -16.531 -23.109 1 78 298 GLN A N 1
ATOM 2415 C CA . GLN A 1 298 ? 37.562 -16.328 -24.344 1 78 298 GLN A CA 1
ATOM 2416 C C . GLN A 1 298 ? 39.062 -16.344 -24.109 1 78 298 GLN A C 1
ATOM 2418 O O . GLN A 1 298 ? 39.812 -16.922 -24.891 1 78 298 GLN A O 1
ATOM 2423 N N . ALA A 1 299 ? 39.5 -15.703 -23.047 1 81.06 299 ALA A N 1
ATOM 2424 C CA . ALA A 1 299 ? 40.906 -15.688 -22.688 1 81.06 299 ALA A CA 1
ATOM 2425 C C . ALA A 1 299 ? 41.406 -17.094 -22.391 1 81.06 299 ALA A C 1
ATOM 2427 O O . ALA A 1 299 ? 42.5 -17.469 -22.812 1 81.06 299 ALA A O 1
ATOM 2428 N N . ALA A 1 300 ? 40.531 -17.938 -21.766 1 74.69 300 ALA A N 1
ATOM 2429 C CA . ALA A 1 300 ? 40.906 -19.312 -21.422 1 74.69 300 ALA A CA 1
ATOM 2430 C C . ALA A 1 300 ? 40.969 -20.172 -22.672 1 74.69 300 ALA A C 1
ATOM 2432 O O . ALA A 1 300 ? 41.875 -21.016 -22.797 1 74.69 300 ALA A O 1
ATOM 2433 N N . LYS A 1 301 ? 40.156 -19.922 -23.531 1 82.69 301 LYS A N 1
ATOM 2434 C CA . LYS A 1 301 ? 40.156 -20.641 -24.797 1 82.69 301 LYS A CA 1
ATOM 2435 C C . LYS A 1 301 ? 41.406 -20.297 -25.625 1 82.69 301 LYS A C 1
ATOM 2437 O O . LYS A 1 301 ? 42.031 -21.188 -26.234 1 82.69 301 LYS A O 1
ATOM 2442 N N . GLN A 1 302 ? 41.781 -19.031 -25.703 1 82.38 302 GLN A N 1
ATOM 2443 C CA . GLN A 1 302 ? 42.969 -18.594 -26.422 1 82.38 302 GLN A CA 1
ATOM 2444 C C . GLN A 1 302 ? 44.219 -19.203 -25.828 1 82.38 302 GLN A C 1
ATOM 2446 O O . GLN A 1 302 ? 45.125 -19.625 -26.547 1 82.38 302 GLN A O 1
ATOM 2451 N N . GLN A 1 303 ? 44.344 -19.281 -24.562 1 80.38 303 GLN A N 1
ATOM 2452 C CA . GLN A 1 303 ? 45.5 -19.875 -23.875 1 80.38 303 GLN A CA 1
ATOM 2453 C C . GLN A 1 303 ? 45.562 -21.375 -24.156 1 80.38 303 GLN A C 1
ATOM 2455 O O . GLN A 1 303 ? 46.656 -21.922 -24.328 1 80.38 303 GLN A O 1
ATOM 2460 N N . SER A 1 304 ? 44.531 -22.016 -24.188 1 78.56 304 SER A N 1
ATOM 2461 C CA . SER A 1 304 ? 44.5 -23.438 -24.5 1 78.56 304 SER A CA 1
ATOM 2462 C C . SER A 1 304 ? 44.906 -23.703 -25.953 1 78.56 304 SER A C 1
ATOM 2464 O O . SER A 1 304 ? 45.594 -24.672 -26.234 1 78.56 304 SER A O 1
ATOM 2466 N N . ASN A 1 305 ? 44.562 -22.859 -26.781 1 80.38 305 ASN A N 1
ATOM 2467 C CA . ASN A 1 305 ? 44.938 -22.984 -28.172 1 80.38 305 ASN A CA 1
ATOM 2468 C C . ASN A 1 305 ? 46.438 -22.75 -28.359 1 80.38 305 ASN A C 1
ATOM 2470 O O . ASN A 1 305 ? 47.062 -23.312 -29.266 1 80.38 305 ASN A O 1
ATOM 2474 N N . ASN A 1 306 ? 47 -21.984 -27.609 1 73.12 306 ASN A N 1
ATOM 2475 C CA . ASN A 1 306 ? 48.438 -21.719 -27.719 1 73.12 306 ASN A CA 1
ATOM 2476 C C . ASN A 1 306 ? 49.281 -22.891 -27.203 1 73.12 306 ASN A C 1
ATOM 2478 O O . ASN A 1 306 ? 50.469 -22.969 -27.453 1 73.12 306 ASN A O 1
ATOM 2482 N N . PHE A 1 307 ? 48.75 -23.781 -26.438 1 70.38 307 PHE A N 1
ATOM 2483 C CA . PHE A 1 307 ? 49.5 -24.906 -25.906 1 70.38 307 PHE A CA 1
ATOM 2484 C C . PHE A 1 307 ? 49.344 -26.125 -26.812 1 70.38 307 PHE A C 1
ATOM 2486 O O . PHE A 1 307 ? 50.062 -27.109 -26.656 1 70.38 307 PHE A O 1
ATOM 2493 N N . ASN A 1 308 ? 48.5 -26.125 -27.656 1 56.38 308 ASN A N 1
ATOM 2494 C CA . ASN A 1 308 ? 48.5 -27.188 -28.641 1 56.38 308 ASN A CA 1
ATOM 2495 C C . ASN A 1 308 ? 49.219 -26.766 -29.922 1 56.38 308 ASN A C 1
ATOM 2497 O O . ASN A 1 308 ? 49.031 -25.641 -30.391 1 56.38 308 ASN A O 1
ATOM 2501 N N . MET B 1 1 ? 19.141 -19.844 -23.734 1 74.81 1 MET B N 1
ATOM 2502 C CA . MET B 1 1 ? 18.562 -20.875 -24.594 1 74.81 1 MET B CA 1
ATOM 2503 C C . MET B 1 1 ? 17.078 -20.609 -24.844 1 74.81 1 MET B C 1
ATOM 2505 O O . MET B 1 1 ? 16.391 -20.031 -23.984 1 74.81 1 MET B O 1
ATOM 2509 N N . PRO B 1 2 ? 16.641 -20.984 -25.984 1 83.94 2 PRO B N 1
ATOM 2510 C CA . PRO B 1 2 ? 15.211 -20.766 -26.234 1 83.94 2 PRO B CA 1
ATOM 2511 C C . PRO B 1 2 ? 14.312 -21.719 -25.453 1 83.94 2 PRO B C 1
ATOM 2513 O O . PRO B 1 2 ? 14.688 -22.875 -25.234 1 83.94 2 PRO B O 1
ATOM 2516 N N . LEU B 1 3 ? 13.211 -21.297 -25.094 1 89.94 3 LEU B N 1
ATOM 2517 C CA . LEU B 1 3 ? 12.266 -22.094 -24.328 1 89.94 3 LEU B CA 1
ATOM 2518 C C . LEU B 1 3 ? 11.68 -23.219 -25.203 1 89.94 3 LEU B C 1
ATOM 2520 O O . LEU B 1 3 ? 11.117 -24.172 -24.672 1 89.94 3 LEU B O 1
ATOM 2524 N N . SER B 1 4 ? 11.844 -23.062 -26.469 1 88.62 4 SER B N 1
ATOM 2525 C CA . SER B 1 4 ? 11.273 -24.016 -27.406 1 88.62 4 SER B CA 1
ATOM 2526 C C . SER B 1 4 ? 11.883 -25.406 -27.219 1 88.62 4 SER B C 1
ATOM 2528 O O . SER B 1 4 ? 11.305 -26.406 -27.656 1 88.62 4 SER B O 1
ATOM 2530 N N . ILE B 1 5 ? 13.016 -25.453 -26.594 1 87.19 5 ILE B N 1
ATOM 2531 C CA . ILE B 1 5 ? 13.719 -26.719 -26.406 1 87.19 5 ILE B CA 1
ATOM 2532 C C . ILE B 1 5 ? 12.891 -27.641 -25.516 1 87.19 5 ILE B C 1
ATOM 2534 O O . ILE B 1 5 ? 13.094 -28.859 -25.516 1 87.19 5 ILE B O 1
ATOM 2538 N N . PHE B 1 6 ? 11.93 -27.094 -24.828 1 90.75 6 PHE B N 1
ATOM 2539 C CA . PHE B 1 6 ? 11.18 -27.891 -23.875 1 90.75 6 PHE B CA 1
ATOM 2540 C C . PHE B 1 6 ? 9.969 -28.531 -24.531 1 90.75 6 PHE B C 1
ATOM 2542 O O . PHE B 1 6 ? 9.328 -29.406 -23.938 1 90.75 6 PHE B O 1
ATOM 2549 N N . GLY B 1 7 ? 9.578 -28.078 -25.734 1 88.5 7 GLY B N 1
ATOM 2550 C CA . GLY B 1 7 ? 8.539 -28.75 -26.484 1 88.5 7 GLY B CA 1
ATOM 2551 C C . GLY B 1 7 ? 7.176 -28.109 -26.328 1 88.5 7 GLY B C 1
ATOM 2552 O O . GLY B 1 7 ? 6.961 -27.312 -25.422 1 88.5 7 GLY B O 1
ATOM 2553 N N . PHE B 1 8 ? 6.281 -28.5 -27.156 1 90 8 PHE B N 1
ATOM 2554 C CA . PHE B 1 8 ? 4.953 -27.906 -27.281 1 90 8 PHE B CA 1
ATOM 2555 C C . PHE B 1 8 ? 4.117 -28.203 -26.031 1 90 8 PHE B C 1
ATOM 2557 O O . PHE B 1 8 ? 3.422 -27.328 -25.531 1 90 8 PHE B O 1
ATOM 2564 N N . GLN B 1 9 ? 4.172 -29.391 -25.562 1 87.5 9 GLN B N 1
ATOM 2565 C CA . GLN B 1 9 ? 3.387 -29.781 -24.391 1 87.5 9 GLN B CA 1
ATOM 2566 C C . GLN B 1 9 ? 3.744 -28.938 -23.188 1 87.5 9 GLN B C 1
ATOM 2568 O O . GLN B 1 9 ? 2.859 -28.453 -22.469 1 87.5 9 GLN B O 1
ATOM 2573 N N . ALA B 1 10 ? 4.996 -28.703 -22.969 1 88.44 10 ALA B N 1
ATOM 2574 C CA . ALA B 1 10 ? 5.473 -27.922 -21.828 1 88.44 10 ALA B CA 1
ATOM 2575 C C . ALA B 1 10 ? 5.152 -26.453 -22.016 1 88.44 10 ALA B C 1
ATOM 2577 O O . ALA B 1 10 ? 4.863 -25.75 -21.031 1 88.44 10 ALA B O 1
ATOM 2578 N N . LEU B 1 11 ? 5.094 -26 -23.25 1 92.31 11 LEU B N 1
ATOM 2579 C CA . LEU B 1 11 ? 4.945 -24.578 -23.531 1 92.31 11 LEU B CA 1
ATOM 2580 C C . LEU B 1 11 ? 3.473 -24.172 -23.531 1 92.31 11 LEU B C 1
ATOM 2582 O O . LEU B 1 11 ? 3.129 -23.062 -23.109 1 92.31 11 LEU B O 1
ATOM 2586 N N . TRP B 1 12 ? 2.555 -25.125 -23.891 1 94.25 12 TRP B N 1
ATOM 2587 C CA . TRP B 1 12 ? 1.206 -24.641 -24.156 1 94.25 12 TRP B CA 1
ATOM 2588 C C . TRP B 1 12 ? 0.166 -25.5 -23.453 1 94.25 12 TRP B C 1
ATOM 2590 O O . TRP B 1 12 ? -1.029 -25.188 -23.484 1 94.25 12 TRP B O 1
ATOM 2600 N N . SER B 1 13 ? 0.531 -26.578 -22.844 1 93.19 13 SER B N 1
ATOM 2601 C CA . SER B 1 13 ? -0.329 -27.406 -22.016 1 93.19 13 SER B CA 1
ATOM 2602 C C . SER B 1 13 ? -1.661 -27.703 -22.703 1 93.19 13 SER B C 1
ATOM 2604 O O . SER B 1 13 ? -2.719 -27.312 -22.203 1 93.19 13 SER B O 1
ATOM 2606 N N . PRO B 1 14 ? -1.718 -28.453 -23.703 1 93.19 14 PRO B N 1
ATOM 2607 C CA . PRO B 1 14 ? -2.945 -28.688 -24.469 1 93.19 14 PRO B CA 1
ATOM 2608 C C . PRO B 1 14 ? -4.051 -29.312 -23.625 1 93.19 14 PRO B C 1
ATOM 2610 O O . PRO B 1 14 ? -5.234 -29.047 -23.844 1 93.19 14 PRO B O 1
ATOM 2613 N N . TYR B 1 15 ? -3.705 -30.094 -22.641 1 92.62 15 TYR B N 1
ATOM 2614 C CA . TYR B 1 15 ? -4.719 -30.703 -21.781 1 92.62 15 TYR B CA 1
ATOM 2615 C C . TYR B 1 15 ? -5.43 -29.641 -20.953 1 92.62 15 TYR B C 1
ATOM 2617 O O . TYR B 1 15 ? -6.641 -29.734 -20.719 1 92.62 15 TYR B O 1
ATOM 2625 N N . LEU B 1 16 ? -4.703 -28.625 -20.516 1 94.75 16 LEU B N 1
ATOM 2626 C CA . LEU B 1 16 ? -5.309 -27.562 -19.734 1 94.75 16 LEU B CA 1
ATOM 2627 C C . LEU B 1 16 ? -6.242 -26.719 -20.594 1 94.75 16 LEU B C 1
ATOM 2629 O O . LEU B 1 16 ? -7.289 -26.266 -20.125 1 94.75 16 LEU B O 1
ATOM 2633 N N . ILE B 1 17 ? -5.871 -26.484 -21.797 1 95.44 17 ILE B N 1
ATOM 2634 C CA . ILE B 1 17 ? -6.758 -25.781 -22.719 1 95.44 17 ILE B CA 1
ATOM 2635 C C . ILE B 1 17 ? -8.094 -26.516 -22.812 1 95.44 17 ILE B C 1
ATOM 2637 O O . ILE B 1 17 ? -9.156 -25.906 -22.734 1 95.44 17 ILE B O 1
ATOM 2641 N N . GLY B 1 18 ? -7.949 -27.875 -23.094 1 96.31 18 GLY B N 1
ATOM 2642 C CA . GLY B 1 18 ? -9.164 -28.672 -23.156 1 96.31 18 GLY B CA 1
ATOM 2643 C C . GLY B 1 18 ? -10.016 -28.562 -21.906 1 96.31 18 GLY B C 1
ATOM 2644 O O . GLY B 1 18 ? -11.234 -28.406 -21.984 1 96.31 18 GLY B O 1
ATOM 2645 N N . PHE B 1 19 ? -9.422 -28.562 -20.781 1 96.88 19 PHE B N 1
ATOM 2646 C CA . PHE B 1 19 ? -10.125 -28.469 -19.5 1 96.88 19 PHE B CA 1
ATOM 2647 C C . PHE B 1 19 ? -10.805 -27.109 -19.359 1 96.88 19 PHE B C 1
ATOM 2649 O O . PHE B 1 19 ? -11.961 -27.031 -18.953 1 96.88 19 PHE B O 1
ATOM 2656 N N . ILE B 1 20 ? -10.109 -26.031 -19.719 1 97.88 20 ILE B N 1
ATOM 2657 C CA . ILE B 1 20 ? -10.633 -24.672 -19.594 1 97.88 20 ILE B CA 1
ATOM 2658 C C . ILE B 1 20 ? -11.797 -24.484 -20.562 1 97.88 20 ILE B C 1
ATOM 2660 O O . ILE B 1 20 ? -12.805 -23.859 -20.203 1 97.88 20 ILE B O 1
ATOM 2664 N N . VAL B 1 21 ? -11.664 -25.016 -21.766 1 97.81 21 VAL B N 1
ATOM 2665 C CA . VAL B 1 21 ? -12.742 -24.938 -22.734 1 97.81 21 VAL B CA 1
ATOM 2666 C C . VAL B 1 21 ? -13.961 -25.703 -22.203 1 97.81 21 VAL B C 1
ATOM 2668 O O . VAL B 1 21 ? -15.086 -25.203 -22.281 1 97.81 21 VAL B O 1
ATOM 2671 N N . LEU B 1 22 ? -13.727 -26.875 -21.672 1 98.12 22 LEU B N 1
ATOM 2672 C CA . LEU B 1 22 ? -14.812 -27.656 -21.094 1 98.12 22 LEU B CA 1
ATOM 2673 C C . LEU B 1 22 ? -15.508 -26.891 -19.984 1 98.12 22 LEU B C 1
ATOM 2675 O O . LEU B 1 22 ? -16.734 -26.828 -19.938 1 98.12 22 LEU B O 1
ATOM 2679 N N . LEU B 1 23 ? -14.75 -26.312 -19.078 1 98.06 23 LEU B N 1
ATOM 2680 C CA . LEU B 1 23 ? -15.305 -25.547 -17.969 1 98.06 23 LEU B CA 1
ATOM 2681 C C . LEU B 1 23 ? -16.109 -24.359 -18.484 1 98.06 23 LEU B C 1
ATOM 2683 O O . LEU B 1 23 ? -17.172 -24.031 -17.938 1 98.06 23 LEU B O 1
ATOM 2687 N N . THR B 1 24 ? -15.594 -23.719 -19.5 1 98.62 24 THR B N 1
ATOM 2688 C CA . THR B 1 24 ? -16.25 -22.562 -20.094 1 98.62 24 THR B CA 1
ATOM 2689 C C . THR B 1 24 ? -17.578 -22.953 -20.719 1 98.62 24 THR B C 1
ATOM 2691 O O . THR B 1 24 ? -18.594 -22.281 -20.531 1 98.62 24 THR B O 1
ATOM 2694 N N . VAL B 1 25 ? -17.562 -24.062 -21.422 1 98.38 25 VAL B N 1
ATOM 2695 C CA . VAL B 1 25 ? -18.781 -24.562 -22.062 1 98.38 25 VAL B CA 1
ATOM 2696 C C . VAL B 1 25 ? -19.797 -24.938 -20.984 1 98.38 25 VAL B C 1
ATOM 2698 O O . VAL B 1 25 ? -20.969 -24.562 -21.078 1 98.38 25 VAL B O 1
ATOM 2701 N N . LEU B 1 26 ? -19.359 -25.625 -20 1 98.06 26 LEU B N 1
ATOM 2702 C CA . LEU B 1 26 ? -20.25 -26.016 -18.906 1 98.06 26 LEU B CA 1
ATOM 2703 C C . LEU B 1 26 ? -20.828 -24.781 -18.203 1 98.06 26 LEU B C 1
ATOM 2705 O O . LEU B 1 26 ? -22 -24.781 -17.828 1 98.06 26 LEU B O 1
ATOM 2709 N N . TYR B 1 27 ? -20.047 -23.75 -18 1 98.31 27 TYR B N 1
ATOM 2710 C CA . TYR B 1 27 ? -20.5 -22.5 -17.406 1 98.31 27 TYR B CA 1
ATOM 2711 C C . TYR B 1 27 ? -21.641 -21.891 -18.203 1 98.31 27 TYR B C 1
ATOM 2713 O O . TYR B 1 27 ? -22.688 -21.547 -17.641 1 98.31 27 TYR B O 1
ATOM 2721 N N . PHE B 1 28 ? -21.469 -21.797 -19.516 1 98.31 28 PHE B N 1
ATOM 2722 C CA . PHE B 1 28 ? -22.5 -21.172 -20.328 1 98.31 28 PHE B CA 1
ATOM 2723 C C . PHE B 1 28 ? -23.734 -22.047 -20.422 1 98.31 28 PHE B C 1
ATOM 2725 O O . PHE B 1 28 ? -24.859 -21.547 -20.438 1 98.31 28 PHE B O 1
ATOM 2732 N N . LEU B 1 29 ? -23.547 -23.359 -20.484 1 97.88 29 LEU B N 1
ATOM 2733 C CA . LEU B 1 29 ? -24.703 -24.25 -20.469 1 97.88 29 LEU B CA 1
ATOM 2734 C C . LEU B 1 29 ? -25.484 -24.109 -19.172 1 97.88 29 LEU B C 1
ATOM 2736 O O . LEU B 1 29 ? -26.719 -23.984 -19.188 1 97.88 29 LEU B O 1
ATOM 2740 N N . LEU B 1 30 ? -24.797 -24.062 -18.094 1 97.38 30 LEU B N 1
ATOM 2741 C CA . LEU B 1 30 ? -25.406 -23.984 -16.766 1 97.38 30 LEU B CA 1
ATOM 2742 C C . LEU B 1 30 ? -26.125 -22.641 -16.594 1 97.38 30 LEU B C 1
ATOM 2744 O O . LEU B 1 30 ? -27.234 -22.609 -16.047 1 97.38 30 LEU B O 1
ATOM 2748 N N . THR B 1 31 ? -25.547 -21.578 -17.062 1 97.81 31 THR B N 1
ATOM 2749 C CA . THR B 1 31 ? -26.047 -20.25 -16.719 1 97.81 31 THR B CA 1
ATOM 2750 C C . THR B 1 31 ? -27.016 -19.75 -17.781 1 97.81 31 THR B C 1
ATOM 2752 O O . THR B 1 31 ? -27.672 -18.703 -17.594 1 97.81 31 THR B O 1
ATOM 2755 N N . THR B 1 32 ? -27.109 -20.453 -18.922 1 96.56 32 THR B N 1
ATOM 2756 C CA . THR B 1 32 ? -28.047 -20.047 -19.953 1 96.56 32 THR B CA 1
ATOM 2757 C C . THR B 1 32 ? -29.062 -21.141 -20.234 1 96.56 32 THR B C 1
ATOM 2759 O O . THR B 1 32 ? -30.203 -21.094 -19.75 1 96.56 32 THR B O 1
ATOM 2762 N N . THR B 1 33 ? -28.625 -22.281 -20.656 1 95.69 33 THR B N 1
ATOM 2763 C CA . THR B 1 33 ? -29.5 -23.344 -21.125 1 95.69 33 THR B CA 1
ATOM 2764 C C . THR B 1 33 ? -30.094 -24.109 -19.953 1 95.69 33 THR B C 1
ATOM 2766 O O . THR B 1 33 ? -31.297 -24.422 -19.938 1 95.69 33 THR B O 1
ATOM 2769 N N . TRP B 1 34 ? -29.281 -24.5 -19.016 1 96.19 34 TRP B N 1
ATOM 2770 C CA . TRP B 1 34 ? -29.719 -25.375 -17.938 1 96.19 34 TRP B CA 1
ATOM 2771 C C . TRP B 1 34 ? -30.188 -24.562 -16.734 1 96.19 34 TRP B C 1
ATOM 2773 O O . TRP B 1 34 ? -30.469 -25.109 -15.672 1 96.19 34 TRP B O 1
ATOM 2783 N N . ARG B 1 35 ? -30.25 -23.25 -16.828 1 93.56 35 ARG B N 1
ATOM 2784 C CA . ARG B 1 35 ? -30.562 -22.422 -15.664 1 93.56 35 ARG B CA 1
ATOM 2785 C C . ARG B 1 35 ? -31.969 -22.703 -15.156 1 93.56 35 ARG B C 1
ATOM 2787 O O . ARG B 1 35 ? -32.25 -22.547 -13.961 1 93.56 35 ARG B O 1
ATOM 2794 N N . LYS B 1 36 ? -32.844 -23.094 -16.016 1 92.19 36 LYS B N 1
ATOM 2795 C CA . LYS B 1 36 ? -34.25 -23.312 -15.664 1 92.19 36 LYS B CA 1
ATOM 2796 C C . LYS B 1 36 ? -34.406 -24.516 -14.75 1 92.19 36 LYS B C 1
ATOM 2798 O O . LYS B 1 36 ? -35.438 -24.703 -14.117 1 92.19 36 LYS B O 1
ATOM 2803 N N . SER B 1 37 ? -33.438 -25.344 -14.695 1 91.69 37 SER B N 1
ATOM 2804 C CA . SER B 1 37 ? -33.438 -26.531 -13.836 1 91.69 37 SER B CA 1
ATOM 2805 C C . SER B 1 37 ? -33.188 -26.156 -12.375 1 91.69 37 SER B C 1
ATOM 2807 O O . SER B 1 37 ? -33.375 -26.969 -11.477 1 91.69 37 SER B O 1
ATOM 2809 N N . PHE B 1 38 ? -32.875 -24.953 -12.102 1 92.38 38 PHE B N 1
ATOM 2810 C CA . PHE B 1 38 ? -32.625 -24.469 -10.75 1 92.38 38 PHE B CA 1
ATOM 2811 C C . PHE B 1 38 ? -33.875 -23.844 -10.156 1 92.38 38 PHE B C 1
ATOM 2813 O O . PHE B 1 38 ? -34.688 -23.266 -10.875 1 92.38 38 PHE B O 1
ATOM 2820 N N . LYS B 1 39 ? -34 -24.016 -8.883 1 91.56 39 LYS B N 1
ATOM 2821 C CA . LYS B 1 39 ? -35.156 -23.469 -8.203 1 91.56 39 LYS B CA 1
ATOM 2822 C C . LYS B 1 39 ? -35.25 -21.953 -8.398 1 91.56 39 LYS B C 1
ATOM 2824 O O . LYS B 1 39 ? -36.344 -21.422 -8.625 1 91.56 39 LYS B O 1
ATOM 2829 N N . VAL B 1 40 ? -34.156 -21.312 -8.234 1 92.88 40 VAL B N 1
ATOM 2830 C CA . VAL B 1 40 ? -34.031 -19.875 -8.453 1 92.88 40 VAL B CA 1
ATOM 2831 C C . VAL B 1 40 ? -32.906 -19.594 -9.43 1 92.88 40 VAL B C 1
ATOM 2833 O O . VAL B 1 40 ? -31.797 -20.125 -9.297 1 92.88 40 VAL B O 1
ATOM 2836 N N . SER B 1 41 ? -33.219 -18.797 -10.43 1 94.81 41 SER B N 1
ATOM 2837 C CA . SER B 1 41 ? -32.188 -18.422 -11.414 1 94.81 41 SER B CA 1
ATOM 2838 C C . SER B 1 41 ? -32.531 -17.109 -12.094 1 94.81 41 SER B C 1
ATOM 2840 O O . SER B 1 41 ? -33.688 -16.672 -12.086 1 94.81 41 SER B O 1
ATOM 2842 N N . GLU B 1 42 ? -31.5 -16.438 -12.555 1 96 42 GLU B N 1
ATOM 2843 C CA . GLU B 1 42 ? -31.609 -15.211 -13.344 1 96 42 GLU B CA 1
ATOM 2844 C C . GLU B 1 42 ? -30.766 -15.305 -14.617 1 96 42 GLU B C 1
ATOM 2846 O O . GLU B 1 42 ? -29.812 -16.078 -14.68 1 96 42 GLU B O 1
ATOM 2851 N N . PRO B 1 43 ? -31.25 -14.562 -15.664 1 97.06 43 PRO B N 1
ATOM 2852 C CA . PRO B 1 43 ? -30.422 -14.539 -16.875 1 97.06 43 PRO B CA 1
ATOM 2853 C C . PRO B 1 43 ? -29 -14.07 -16.609 1 97.06 43 PRO B C 1
ATOM 2855 O O . PRO B 1 43 ? -28.766 -13.203 -15.758 1 97.06 43 PRO B O 1
ATOM 2858 N N . LEU B 1 44 ? -28.094 -14.656 -17.344 1 98.12 44 LEU B N 1
ATOM 2859 C CA . LEU B 1 44 ? -26.688 -14.32 -17.219 1 98.12 44 LEU B CA 1
ATOM 2860 C C . LEU B 1 44 ? -26.438 -12.859 -17.578 1 98.12 44 LEU B C 1
ATOM 2862 O O . LEU B 1 44 ? -26.828 -12.406 -18.641 1 98.12 44 LEU B O 1
ATOM 2866 N N . LYS B 1 45 ? -25.812 -12.141 -16.672 1 97.75 45 LYS B N 1
ATOM 2867 C CA . LYS B 1 45 ? -25.453 -10.75 -16.922 1 97.75 45 LYS B CA 1
ATOM 2868 C C . LYS B 1 45 ? -24.156 -10.648 -17.703 1 97.75 45 LYS B C 1
ATOM 2870 O O . LYS B 1 45 ? -23.266 -11.477 -17.531 1 97.75 45 LYS B O 1
ATOM 2875 N N . ARG B 1 46 ? -24 -9.641 -18.5 1 98.25 46 ARG B N 1
ATOM 2876 C CA . ARG B 1 46 ? -22.812 -9.438 -19.328 1 98.25 46 ARG B CA 1
ATOM 2877 C C . ARG B 1 46 ? -21.562 -9.336 -18.469 1 98.25 46 ARG B C 1
ATOM 2879 O O . ARG B 1 46 ? -20.516 -9.914 -18.812 1 98.25 46 ARG B O 1
ATOM 2886 N N . ASN B 1 47 ? -21.609 -8.594 -17.391 1 98.19 47 ASN B N 1
ATOM 2887 C CA . ASN B 1 47 ? -20.438 -8.422 -16.516 1 98.19 47 ASN B CA 1
ATOM 2888 C C . ASN B 1 47 ? -20 -9.75 -15.906 1 98.19 47 ASN B C 1
ATOM 2890 O O . ASN B 1 47 ? -18.812 -9.992 -15.734 1 98.19 47 ASN B O 1
ATOM 2894 N N . GLU B 1 48 ? -20.953 -10.57 -15.578 1 98.5 48 GLU B N 1
ATOM 2895 C CA . GLU B 1 48 ? -20.625 -11.891 -15.039 1 98.5 48 GLU B CA 1
ATOM 2896 C C . GLU B 1 48 ? -19.875 -12.727 -16.062 1 98.5 48 GLU B C 1
ATOM 2898 O O . GLU B 1 48 ? -18.828 -13.32 -15.758 1 98.5 48 GLU B O 1
ATOM 2903 N N . ALA B 1 49 ? -20.375 -12.711 -17.25 1 98.69 49 ALA B N 1
ATOM 2904 C CA . ALA B 1 49 ? -19.719 -13.461 -18.328 1 98.69 49 ALA B CA 1
ATOM 2905 C C . ALA B 1 49 ? -18.312 -12.938 -18.594 1 98.69 49 ALA B C 1
ATOM 2907 O O . ALA B 1 49 ? -17.375 -13.727 -18.766 1 98.69 49 ALA B O 1
ATOM 2908 N N . VAL B 1 50 ? -18.188 -11.625 -18.562 1 98.81 50 VAL B N 1
ATOM 2909 C CA . VAL B 1 50 ? -16.891 -11.016 -18.828 1 98.81 50 VAL B CA 1
ATOM 2910 C C . VAL B 1 50 ? -15.891 -11.414 -17.734 1 98.81 50 VAL B C 1
ATOM 2912 O O . VAL B 1 50 ? -14.766 -11.82 -18.031 1 98.81 50 VAL B O 1
ATOM 2915 N N . TYR B 1 51 ? -16.297 -11.344 -16.516 1 98.81 51 TYR B N 1
ATOM 2916 C CA . TYR B 1 51 ? -15.406 -11.703 -15.406 1 98.81 51 TYR B CA 1
ATOM 2917 C C . TYR B 1 51 ? -15.008 -13.172 -15.484 1 98.81 51 TYR B C 1
ATOM 2919 O O . TYR B 1 51 ? -13.852 -13.523 -15.242 1 98.81 51 TYR B O 1
ATOM 2927 N N . PHE B 1 52 ? -15.938 -14.016 -15.812 1 98.81 52 PHE B N 1
ATOM 2928 C CA . PHE B 1 52 ? -15.641 -15.445 -15.891 1 98.81 52 PHE B CA 1
ATOM 2929 C C . PHE B 1 52 ? -14.641 -15.727 -17 1 98.81 52 PHE B C 1
ATOM 2931 O O . PHE B 1 52 ? -13.68 -16.469 -16.812 1 98.81 52 PHE B O 1
ATOM 2938 N N . ILE B 1 53 ? -14.844 -15.141 -18.141 1 98.81 53 ILE B N 1
ATOM 2939 C CA . ILE B 1 53 ? -13.953 -15.359 -19.281 1 98.81 53 ILE B CA 1
ATOM 2940 C C . ILE B 1 53 ? -12.562 -14.805 -18.953 1 98.81 53 ILE B C 1
ATOM 2942 O O . ILE B 1 53 ? -11.555 -15.43 -19.297 1 98.81 53 ILE B O 1
ATOM 2946 N N . LEU B 1 54 ? -12.539 -13.656 -18.281 1 98.81 54 LEU B N 1
ATOM 2947 C CA . LEU B 1 54 ? -11.258 -13.094 -17.859 1 98.81 54 LEU B CA 1
ATOM 2948 C C . LEU B 1 54 ? -10.539 -14.039 -16.906 1 98.81 54 LEU B C 1
ATOM 2950 O O . LEU B 1 54 ? -9.32 -14.203 -16.984 1 98.81 54 LEU B O 1
ATOM 2954 N N . ALA B 1 55 ? -11.281 -14.656 -16.047 1 98.81 55 ALA B N 1
ATOM 2955 C CA . ALA B 1 55 ? -10.688 -15.625 -15.125 1 98.81 55 ALA B CA 1
ATOM 2956 C C . ALA B 1 55 ? -10.109 -16.812 -15.883 1 98.81 55 ALA B C 1
ATOM 2958 O O . ALA B 1 55 ? -8.992 -17.266 -15.586 1 98.81 55 ALA B O 1
ATOM 2959 N N . MET B 1 56 ? -10.781 -17.281 -16.906 1 98.69 56 MET B N 1
ATOM 2960 C CA . MET B 1 56 ? -10.336 -18.438 -17.688 1 98.69 56 MET B CA 1
ATOM 2961 C C . MET B 1 56 ? -9.094 -18.078 -18.5 1 98.69 56 MET B C 1
ATOM 2963 O O . MET B 1 56 ? -8.141 -18.859 -18.562 1 98.69 56 MET B O 1
ATOM 2967 N N . ILE B 1 57 ? -9.18 -16.938 -19.094 1 98.62 57 ILE B N 1
ATOM 2968 C CA . ILE B 1 57 ? -8.039 -16.484 -19.891 1 98.62 57 ILE B CA 1
ATOM 2969 C C . ILE B 1 57 ? -6.812 -16.328 -19 1 98.62 57 ILE B C 1
ATOM 2971 O O . ILE B 1 57 ? -5.723 -16.797 -19.328 1 98.62 57 ILE B O 1
ATOM 2975 N N . LEU B 1 58 ? -7.008 -15.672 -17.859 1 98.69 58 LEU B N 1
ATOM 2976 C CA . LEU B 1 58 ? -5.898 -15.445 -16.953 1 98.69 58 LEU B CA 1
ATOM 2977 C C . LEU B 1 58 ? -5.363 -16.766 -16.406 1 98.69 58 LEU B C 1
ATOM 2979 O O . LEU B 1 58 ? -4.148 -16.953 -16.281 1 98.69 58 LEU B O 1
ATOM 2983 N N . LEU B 1 59 ? -6.254 -17.656 -16.109 1 98.5 59 LEU B N 1
ATOM 2984 C CA . LEU B 1 59 ? -5.836 -18.984 -15.641 1 98.5 59 LEU B CA 1
ATOM 2985 C C . LEU B 1 59 ? -4.961 -19.672 -16.688 1 98.5 59 LEU B C 1
ATOM 2987 O O . LEU B 1 59 ? -3.914 -20.234 -16.344 1 98.5 59 LEU B O 1
ATOM 2991 N N . TYR B 1 60 ? -5.34 -19.609 -17.922 1 98.25 60 TYR B N 1
ATOM 2992 C CA . TYR B 1 60 ? -4.551 -20.234 -18.969 1 98.25 60 TYR B CA 1
ATOM 2993 C C . TYR B 1 60 ? -3.211 -19.531 -19.141 1 98.25 60 TYR B C 1
ATOM 2995 O O . TYR B 1 60 ? -2.17 -20.188 -19.266 1 98.25 60 TYR B O 1
ATOM 3003 N N . VAL B 1 61 ? -3.26 -18.234 -19.141 1 98.31 61 VAL B N 1
ATOM 3004 C CA . VAL B 1 61 ? -2.033 -17.469 -19.312 1 98.31 61 VAL B CA 1
ATOM 3005 C C . VAL B 1 61 ? -1.049 -17.812 -18.188 1 98.31 61 VAL B C 1
ATOM 3007 O O . VAL B 1 61 ? 0.151 -17.953 -18.438 1 98.31 61 VAL B O 1
ATOM 3010 N N . LEU B 1 62 ? -1.527 -18.031 -17 1 98.38 62 LEU B N 1
ATOM 3011 C CA . LEU B 1 62 ? -0.679 -18.234 -15.836 1 98.38 62 LEU B CA 1
ATOM 3012 C C . LEU B 1 62 ? -0.219 -19.688 -15.75 1 98.38 62 LEU B C 1
ATOM 3014 O O . LEU B 1 62 ? 0.939 -19.953 -15.43 1 98.38 62 LEU B O 1
ATOM 3018 N N . LYS B 1 63 ? -1.093 -20.641 -16.125 1 96.94 63 LYS B N 1
ATOM 3019 C CA . LYS B 1 63 ? -0.804 -22.047 -15.82 1 96.94 63 LYS B CA 1
ATOM 3020 C C . LYS B 1 63 ? -0.653 -22.859 -17.109 1 96.94 63 LYS B C 1
ATOM 3022 O O . LYS B 1 63 ? -0.158 -23.984 -17.078 1 96.94 63 LYS B O 1
ATOM 3027 N N . GLY B 1 64 ? -1.032 -22.281 -18.203 1 96.25 64 GLY B N 1
ATOM 3028 C CA . GLY B 1 64 ? -1.058 -23.078 -19.422 1 96.25 64 GLY B CA 1
ATOM 3029 C C . GLY B 1 64 ? -0.088 -22.578 -20.484 1 96.25 64 GLY B C 1
ATOM 3030 O O . GLY B 1 64 ? 0.2 -23.281 -21.453 1 96.25 64 GLY B O 1
ATOM 3031 N N . SER B 1 65 ? 0.382 -21.375 -20.312 1 96.62 65 SER B N 1
ATOM 3032 C CA . SER B 1 65 ? 1.301 -20.75 -21.266 1 96.62 65 SER B CA 1
ATOM 3033 C C . SER B 1 65 ? 2.746 -20.875 -20.797 1 96.62 65 SER B C 1
ATOM 3035 O O . SER B 1 65 ? 3.02 -21.5 -19.766 1 96.62 65 SER B O 1
ATOM 3037 N N . PRO B 1 66 ? 3.701 -20.344 -21.578 1 95.5 66 PRO B N 1
ATOM 3038 C CA . PRO B 1 66 ? 5.117 -20.406 -21.203 1 95.5 66 PRO B CA 1
ATOM 3039 C C . PRO B 1 66 ? 5.398 -19.719 -19.859 1 95.5 66 PRO B C 1
ATOM 3041 O O . PRO B 1 66 ? 6.461 -19.938 -19.266 1 95.5 66 PRO B O 1
ATOM 3044 N N . ILE B 1 67 ? 4.422 -18.984 -19.359 1 96.31 67 ILE B N 1
ATOM 3045 C CA . ILE B 1 67 ? 4.574 -18.375 -18.047 1 96.31 67 ILE B CA 1
ATOM 3046 C C . ILE B 1 67 ? 4.707 -19.453 -16.984 1 96.31 67 ILE B C 1
ATOM 3048 O O . ILE B 1 67 ? 5.477 -19.312 -16.031 1 96.31 67 ILE B O 1
ATOM 3052 N N . ASP B 1 68 ? 3.955 -20.516 -17.172 1 96.56 68 ASP B N 1
ATOM 3053 C CA . ASP B 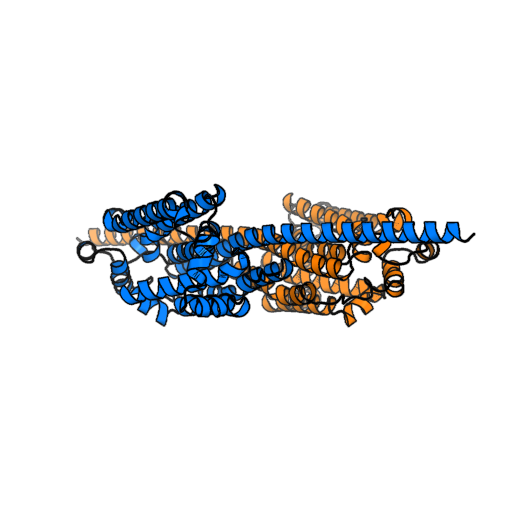1 68 ? 4.043 -21.609 -16.219 1 96.56 68 ASP B CA 1
ATOM 3054 C C . ASP B 1 68 ? 5.445 -22.219 -16.203 1 96.56 68 ASP B C 1
ATOM 3056 O O . ASP B 1 68 ? 6.023 -22.453 -15.141 1 96.56 68 ASP B O 1
ATOM 3060 N N . LEU B 1 69 ? 6.008 -22.422 -17.406 1 94.62 69 LEU B N 1
ATOM 3061 C CA . LEU B 1 69 ? 7.363 -22.938 -17.531 1 94.62 69 LEU B CA 1
ATOM 3062 C C . LEU B 1 69 ? 8.375 -21.984 -16.906 1 94.62 69 LEU B C 1
ATOM 3064 O O . LEU B 1 69 ? 9.242 -22.406 -16.141 1 94.62 69 LEU B O 1
ATOM 3068 N N . MET B 1 70 ? 8.203 -20.75 -17.188 1 95.31 70 MET B N 1
ATOM 3069 C CA . MET B 1 70 ? 9.117 -19.75 -16.641 1 95.31 70 MET B CA 1
ATOM 3070 C C . MET B 1 70 ? 9.039 -19.719 -15.117 1 95.31 70 MET B C 1
ATOM 3072 O O . MET B 1 70 ? 10.039 -19.453 -14.445 1 95.31 70 MET B O 1
ATOM 3076 N N . SER B 1 71 ? 7.852 -19.969 -14.562 1 96.94 71 SER B N 1
ATOM 3077 C CA . SER B 1 71 ? 7.672 -19.953 -13.117 1 96.94 71 SER B CA 1
ATOM 3078 C C . SER B 1 71 ? 8.438 -21.094 -12.445 1 96.94 71 SER B C 1
ATOM 3080 O O . SER B 1 71 ? 8.734 -21.031 -11.25 1 96.94 71 SER B O 1
ATOM 3082 N N . HIS B 1 72 ? 8.75 -22.125 -13.203 1 94.81 72 HIS B N 1
ATOM 3083 C CA . HIS B 1 72 ? 9.547 -23.219 -12.672 1 94.81 72 HIS B CA 1
ATOM 3084 C C . HIS B 1 72 ? 11.031 -23 -12.93 1 94.81 72 HIS B C 1
ATOM 3086 O O . HIS B 1 72 ? 11.875 -23.625 -12.289 1 94.81 72 HIS B O 1
ATOM 3092 N N . ILE B 1 73 ? 11.336 -22.125 -13.828 1 94 73 ILE B N 1
ATOM 3093 C CA . ILE B 1 73 ? 12.727 -21.828 -14.164 1 94 73 ILE B CA 1
ATOM 3094 C C . ILE B 1 73 ? 13.266 -20.75 -13.242 1 94 73 ILE B C 1
ATOM 3096 O O . ILE B 1 73 ? 14.398 -20.844 -12.758 1 94 73 ILE B O 1
ATOM 3100 N N . MET B 1 74 ? 12.445 -19.719 -13.023 1 95.81 74 MET B N 1
ATOM 3101 C CA . MET B 1 74 ? 12.875 -18.562 -12.242 1 95.81 74 MET B CA 1
ATOM 3102 C C . MET B 1 74 ? 11.898 -18.266 -11.109 1 95.81 74 MET B C 1
ATOM 3104 O O . MET B 1 74 ? 10.68 -18.312 -11.312 1 95.81 74 MET B O 1
ATOM 3108 N N . PHE B 1 75 ? 12.445 -17.875 -10 1 97.38 75 PHE B N 1
ATOM 3109 C CA . PHE B 1 75 ? 11.625 -17.562 -8.836 1 97.38 75 PHE B CA 1
ATOM 3110 C C . PHE B 1 75 ? 10.82 -16.297 -9.078 1 97.38 75 PHE B C 1
ATOM 3112 O O . PHE B 1 75 ? 9.672 -16.188 -8.625 1 97.38 75 PHE B O 1
ATOM 3119 N N . THR B 1 76 ? 11.344 -15.312 -9.758 1 96.88 76 THR B N 1
ATOM 3120 C CA . THR B 1 76 ? 10.648 -14.078 -10.117 1 96.88 76 THR B CA 1
ATOM 3121 C C . THR B 1 76 ? 9.32 -14.375 -10.797 1 96.88 76 THR B C 1
ATOM 3123 O O . THR B 1 76 ? 8.273 -13.867 -10.375 1 96.88 76 THR B O 1
ATOM 3126 N N . TYR B 1 77 ? 9.352 -15.219 -11.742 1 97.31 77 TYR B N 1
ATOM 3127 C CA . TYR B 1 77 ? 8.141 -15.547 -12.484 1 97.31 77 TYR B CA 1
ATOM 3128 C C . TYR B 1 77 ? 7.18 -16.359 -11.625 1 97.31 77 TYR B C 1
ATOM 3130 O O . TYR B 1 77 ? 5.961 -16.234 -11.75 1 97.31 77 TYR B O 1
ATOM 3138 N N . HIS B 1 78 ? 7.762 -17.203 -10.773 1 98.19 78 HIS B N 1
ATOM 3139 C CA . HIS B 1 78 ? 6.91 -17.938 -9.836 1 98.19 78 HIS B CA 1
ATOM 3140 C C . HIS B 1 78 ? 6.082 -16.984 -8.984 1 98.19 78 HIS B C 1
ATOM 3142 O O . HIS B 1 78 ? 4.867 -17.156 -8.859 1 98.19 78 HIS B O 1
ATOM 3148 N N . MET B 1 79 ? 6.742 -15.961 -8.445 1 98.44 79 MET B N 1
ATOM 3149 C CA . MET B 1 79 ? 6.059 -15.023 -7.562 1 98.44 79 MET B CA 1
ATOM 3150 C C . MET B 1 79 ? 5.039 -14.188 -8.328 1 98.44 79 MET B C 1
ATOM 3152 O O . MET B 1 79 ? 3.961 -13.891 -7.816 1 98.44 79 MET B O 1
ATOM 3156 N N . VAL B 1 80 ? 5.324 -13.781 -9.531 1 98.38 80 VAL B N 1
ATOM 3157 C CA . VAL B 1 80 ? 4.391 -13.039 -10.367 1 98.38 80 VAL B CA 1
ATOM 3158 C C . VAL B 1 80 ? 3.162 -13.898 -10.656 1 98.38 80 VAL B C 1
ATOM 3160 O O . VAL B 1 80 ? 2.027 -13.43 -10.539 1 98.38 80 VAL B O 1
ATOM 3163 N N . GLN B 1 81 ? 3.434 -15.117 -11.023 1 98.56 81 GLN B N 1
ATOM 3164 C CA . GLN B 1 81 ? 2.336 -16.047 -11.289 1 98.56 81 GLN B CA 1
ATOM 3165 C C . GLN B 1 81 ? 1.435 -16.188 -10.07 1 98.56 81 GLN B C 1
ATOM 3167 O O . GLN B 1 81 ? 0.209 -16.109 -10.18 1 98.56 81 GLN B O 1
ATOM 3172 N N . MET B 1 82 ? 2.059 -16.391 -8.938 1 98.31 82 MET B N 1
ATOM 3173 C CA . MET B 1 82 ? 1.3 -16.578 -7.707 1 98.31 82 MET B CA 1
ATOM 3174 C C . MET B 1 82 ? 0.493 -15.32 -7.367 1 98.31 82 MET B C 1
ATOM 3176 O O . MET B 1 82 ? -0.647 -15.422 -6.91 1 98.31 82 MET B O 1
ATOM 3180 N N . ALA B 1 83 ? 1.055 -14.172 -7.582 1 98.44 83 ALA B N 1
ATOM 3181 C CA . ALA B 1 83 ? 0.365 -12.922 -7.273 1 98.44 83 ALA B CA 1
ATOM 3182 C C . ALA B 1 83 ? -0.961 -12.828 -8.023 1 98.44 83 ALA B C 1
ATOM 3184 O O . ALA B 1 83 ? -2.006 -12.578 -7.418 1 98.44 83 ALA B O 1
ATOM 3185 N N . PHE B 1 84 ? -0.923 -13.086 -9.25 1 98.75 84 PHE B N 1
ATOM 3186 C CA . PHE B 1 84 ? -2.135 -12.977 -10.055 1 98.75 84 PHE B CA 1
ATOM 3187 C C . PHE B 1 84 ? -3.07 -14.148 -9.789 1 98.75 84 PHE B C 1
ATOM 3189 O O . PHE B 1 84 ? -4.289 -13.977 -9.711 1 98.75 84 PHE B O 1
ATOM 3196 N N . LEU B 1 85 ? -2.506 -15.328 -9.672 1 98.75 85 LEU B N 1
ATOM 3197 C CA . LEU B 1 85 ? -3.303 -16.531 -9.469 1 98.75 85 LEU B CA 1
ATOM 3198 C C . LEU B 1 85 ? -4.086 -16.453 -8.164 1 98.75 85 LEU B C 1
ATOM 3200 O O . LEU B 1 85 ? -5.258 -16.844 -8.109 1 98.75 85 LEU B O 1
ATOM 3204 N N . LEU B 1 86 ? -3.428 -15.93 -7.148 1 98.69 86 LEU B N 1
ATOM 3205 C CA . LEU B 1 86 ? -4.023 -15.984 -5.816 1 98.69 86 LEU B CA 1
ATOM 3206 C C . LEU B 1 86 ? -4.848 -14.734 -5.539 1 98.69 86 LEU B C 1
ATOM 3208 O O . LEU B 1 86 ? -5.871 -14.797 -4.852 1 98.69 86 LEU B O 1
ATOM 3212 N N . LEU B 1 87 ? -4.449 -13.586 -6.098 1 98.56 87 LEU B N 1
ATOM 3213 C CA . LEU B 1 87 ? -5.086 -12.344 -5.672 1 98.56 87 LEU B CA 1
ATOM 3214 C C . LEU B 1 87 ? -6.121 -11.883 -6.695 1 98.56 87 LEU B C 1
ATOM 3216 O O . LEU B 1 87 ? -7.137 -11.289 -6.336 1 98.56 87 LEU B O 1
ATOM 3220 N N . LEU B 1 88 ? -5.934 -12.203 -7.961 1 98.81 88 LEU B N 1
ATOM 3221 C CA . LEU B 1 88 ? -6.793 -11.617 -8.984 1 98.81 88 LEU B CA 1
ATOM 3222 C C . LEU B 1 88 ? -7.77 -12.648 -9.531 1 98.81 88 LEU B C 1
ATOM 3224 O O . LEU B 1 88 ? -8.969 -12.375 -9.656 1 98.81 88 LEU B O 1
ATOM 3228 N N . VAL B 1 89 ? -7.309 -13.836 -9.836 1 98.81 89 VAL B N 1
ATOM 3229 C CA . VAL B 1 89 ? -8.141 -14.867 -10.445 1 98.81 89 VAL B CA 1
ATOM 3230 C C . VAL B 1 89 ? -9.352 -15.148 -9.555 1 98.81 89 VAL B C 1
ATOM 3232 O O . VAL B 1 89 ? -10.484 -15.18 -10.039 1 98.81 89 VAL B O 1
ATOM 3235 N N . PRO B 1 90 ? -9.172 -15.328 -8.227 1 98.75 90 PRO B N 1
ATOM 3236 C CA . PRO B 1 90 ? -10.352 -15.586 -7.402 1 98.75 90 PRO B CA 1
ATOM 3237 C C . PRO B 1 90 ? -11.375 -14.453 -7.461 1 98.75 90 PRO B C 1
ATOM 3239 O O . PRO B 1 90 ? -12.578 -14.703 -7.434 1 98.75 90 PRO B O 1
ATOM 3242 N N . MET B 1 91 ? -10.906 -13.25 -7.512 1 98.62 91 MET B N 1
ATOM 3243 C CA . MET B 1 91 ? -11.836 -12.125 -7.594 1 98.62 91 MET B CA 1
ATOM 3244 C C . MET B 1 91 ? -12.688 -12.211 -8.859 1 98.62 91 MET B C 1
ATOM 3246 O O . MET B 1 91 ? -13.906 -12.039 -8.805 1 98.62 91 MET B O 1
ATOM 3250 N N . PHE B 1 92 ? -12.062 -12.5 -9.977 1 98.81 92 PHE B N 1
ATOM 3251 C CA . PHE B 1 92 ? -12.773 -12.617 -11.242 1 98.81 92 PHE B CA 1
ATOM 3252 C C . PHE B 1 92 ? -13.742 -13.789 -11.211 1 98.81 92 PHE B C 1
ATOM 3254 O O . PHE B 1 92 ? -14.867 -13.688 -11.703 1 98.81 92 PHE B O 1
ATOM 3261 N N . LEU B 1 93 ? -13.305 -14.859 -10.633 1 98.75 93 LEU B N 1
ATOM 3262 C CA . LEU B 1 93 ? -14.156 -16.047 -10.555 1 98.75 93 LEU B CA 1
ATOM 3263 C C . LEU B 1 93 ? -15.383 -15.773 -9.695 1 98.75 93 LEU B C 1
ATOM 3265 O O . LEU B 1 93 ? -16.5 -16.109 -10.078 1 98.75 93 LEU B O 1
ATOM 3269 N N . ILE B 1 94 ? -15.195 -15.18 -8.539 1 98.56 94 ILE B N 1
ATOM 3270 C CA . ILE B 1 94 ? -16.281 -14.898 -7.609 1 98.56 94 ILE B CA 1
ATOM 3271 C C . ILE B 1 94 ? -17.297 -13.961 -8.266 1 98.56 94 ILE B C 1
ATOM 3273 O O . ILE B 1 94 ? -18.5 -14.195 -8.195 1 98.56 94 ILE B O 1
ATOM 3277 N N . LYS B 1 95 ? -16.812 -12.992 -8.984 1 98.31 95 LYS B N 1
ATOM 3278 C CA . LYS B 1 95 ? -17.703 -12.016 -9.625 1 98.31 95 LYS B CA 1
ATOM 3279 C C . LYS B 1 95 ? -18.328 -12.594 -10.891 1 98.31 95 LYS B C 1
ATOM 3281 O O . LYS B 1 95 ? -19.375 -12.125 -11.336 1 98.31 95 LYS B O 1
ATOM 3286 N N . GLY B 1 96 ? -17.656 -13.609 -11.422 1 98.69 96 GLY B N 1
ATOM 3287 C CA . GLY B 1 96 ? -18.078 -14.148 -12.711 1 98.69 96 GLY B CA 1
ATOM 3288 C C . GLY B 1 96 ? -19.172 -15.195 -12.586 1 98.69 96 GLY B C 1
ATOM 3289 O O . GLY B 1 96 ? -19.891 -15.453 -13.547 1 98.69 96 GLY B O 1
ATOM 3290 N N . VAL B 1 97 ? -19.344 -15.836 -11.492 1 98.44 97 VAL B N 1
ATOM 3291 C CA . VAL B 1 97 ? -20.375 -16.844 -11.273 1 98.44 97 VAL B CA 1
ATOM 3292 C C . VAL B 1 97 ? -21.625 -16.203 -10.664 1 98.44 97 VAL B C 1
ATOM 3294 O O . VAL B 1 97 ? -21.531 -15.461 -9.68 1 98.44 97 VAL B O 1
ATOM 3297 N N . PRO B 1 98 ? -22.766 -16.422 -11.289 1 98.06 98 PRO B N 1
ATOM 3298 C CA . PRO B 1 98 ? -24 -15.836 -10.766 1 98.06 98 PRO B CA 1
ATOM 3299 C C . PRO B 1 98 ? -24.281 -16.25 -9.328 1 98.06 98 PRO B C 1
ATOM 3301 O O . PRO B 1 98 ? -23.969 -17.375 -8.93 1 98.06 98 PRO B O 1
ATOM 3304 N N . TRP B 1 99 ? -24.969 -15.375 -8.633 1 97.25 99 TRP B N 1
ATOM 3305 C CA . TRP B 1 99 ? -25.188 -15.562 -7.199 1 97.25 99 TRP B CA 1
ATOM 3306 C C . TRP B 1 99 ? -25.969 -16.844 -6.926 1 97.25 99 TRP B C 1
ATOM 3308 O O . TRP B 1 99 ? -25.75 -17.5 -5.914 1 97.25 99 TRP B O 1
ATOM 3318 N N . TRP B 1 100 ? -26.906 -17.188 -7.781 1 96.81 100 TRP B N 1
ATOM 3319 C CA . TRP B 1 100 ? -27.766 -18.344 -7.535 1 96.81 100 TRP B CA 1
ATOM 3320 C C . TRP B 1 100 ? -26.984 -19.641 -7.695 1 96.81 100 TRP B C 1
ATOM 3322 O O . TRP B 1 100 ? -27.328 -20.656 -7.082 1 96.81 100 TRP B O 1
ATOM 3332 N N . VAL B 1 101 ? -25.984 -19.641 -8.555 1 97.31 101 VAL B N 1
ATOM 3333 C CA . VAL B 1 101 ? -25.094 -20.781 -8.648 1 97.31 101 VAL B CA 1
ATOM 3334 C C . VAL B 1 101 ? -24.25 -20.906 -7.375 1 97.31 101 VAL B C 1
ATOM 3336 O O . VAL B 1 101 ? -24.125 -21.984 -6.805 1 97.31 101 VAL B O 1
ATOM 3339 N N . TRP B 1 102 ? -23.719 -19.719 -6.906 1 97.06 102 TRP B N 1
ATOM 3340 C CA . TRP B 1 102 ? -22.984 -19.719 -5.648 1 97.06 102 TRP B CA 1
ATOM 3341 C C . TRP B 1 102 ? -23.844 -20.219 -4.5 1 97.06 102 TRP B C 1
ATOM 3343 O O . TRP B 1 102 ? -23.375 -20.984 -3.652 1 97.06 102 TRP B O 1
ATOM 3353 N N . LYS B 1 103 ? -25.062 -19.797 -4.48 1 95.5 103 LYS B N 1
ATOM 3354 C CA . LYS B 1 103 ? -25.969 -20.172 -3.408 1 95.5 103 LYS B CA 1
ATOM 3355 C C . LYS B 1 103 ? -26.109 -21.688 -3.309 1 95.5 103 LYS B C 1
ATOM 3357 O O . LYS B 1 103 ? -26.031 -22.25 -2.217 1 95.5 103 LYS B O 1
ATOM 3362 N N . VAL B 1 104 ? -26.281 -22.344 -4.438 1 94.94 104 VAL B N 1
ATOM 3363 C CA . VAL B 1 104 ? -26.422 -23.797 -4.473 1 94.94 104 VAL B CA 1
ATOM 3364 C C . VAL B 1 104 ? -25.141 -24.469 -3.994 1 94.94 104 VAL B C 1
ATOM 3366 O O . VAL B 1 104 ? -25.172 -25.406 -3.207 1 94.94 104 VAL B O 1
ATOM 3369 N N . MET B 1 105 ? -24 -23.938 -4.449 1 95.06 105 MET B N 1
ATOM 3370 C CA . MET B 1 105 ? -22.703 -24.5 -4.082 1 95.06 105 MET B CA 1
ATOM 3371 C C . MET B 1 105 ? -22.422 -24.328 -2.594 1 95.06 105 MET B C 1
ATOM 3373 O O . MET B 1 105 ? -21.984 -25.266 -1.923 1 95.06 105 MET B O 1
ATOM 3377 N N . ILE B 1 106 ? -22.719 -23.188 -2.023 1 95.06 106 ILE B N 1
ATOM 3378 C CA . ILE B 1 106 ? -22.406 -22.828 -0.646 1 95.06 106 ILE B CA 1
ATOM 3379 C C . ILE B 1 106 ? -23.344 -23.578 0.308 1 95.06 106 ILE B C 1
ATOM 3381 O O . ILE B 1 106 ? -22.938 -23.953 1.408 1 95.06 106 ILE B O 1
ATOM 3385 N N . GLU B 1 107 ? -24.562 -23.859 -0.117 1 93.12 107 GLU B N 1
ATOM 3386 C CA . GLU B 1 107 ? -25.562 -24.469 0.752 1 93.12 107 GLU B CA 1
ATOM 3387 C C . GLU B 1 107 ? -25.438 -26 0.761 1 93.12 107 GLU B C 1
ATOM 3389 O O . GLU B 1 107 ? -26.109 -26.672 1.54 1 93.12 107 GLU B O 1
ATOM 3394 N N . ALA B 1 108 ? -24.625 -26.438 -0.078 1 93.75 108 ALA B N 1
ATOM 3395 C CA . ALA B 1 108 ? -24.391 -27.875 -0.03 1 93.75 108 ALA B CA 1
ATOM 3396 C C . ALA B 1 108 ? -23.922 -28.312 1.353 1 93.75 108 ALA B C 1
ATOM 3398 O O . ALA B 1 108 ? -23.172 -27.578 2.012 1 93.75 108 ALA B O 1
ATOM 3399 N N . PRO B 1 109 ? -24.281 -29.422 1.966 1 91.38 109 PRO B N 1
ATOM 3400 C CA . PRO B 1 109 ? -24.109 -29.797 3.371 1 91.38 109 PRO B CA 1
ATOM 3401 C C . PRO B 1 109 ? -22.672 -29.656 3.85 1 91.38 109 PRO B C 1
ATOM 3403 O O . PRO B 1 109 ? -22.422 -29.031 4.887 1 91.38 109 PRO B O 1
ATOM 3406 N N . VAL B 1 110 ? -21.625 -30.188 3.238 1 91.75 110 VAL B N 1
ATOM 3407 C CA . VAL B 1 110 ? -20.234 -30.125 3.678 1 91.75 110 VAL B CA 1
ATOM 3408 C C . VAL B 1 110 ? -19.656 -28.75 3.332 1 91.75 110 VAL B C 1
ATOM 3410 O O . VAL B 1 110 ? -18.953 -28.156 4.141 1 91.75 110 VAL B O 1
ATOM 3413 N N . VAL B 1 111 ? -20.094 -28.125 2.445 1 94.31 111 VAL B N 1
ATOM 3414 C CA . VAL B 1 111 ? -19.547 -26.859 1.945 1 94.31 111 VAL B CA 1
ATOM 3415 C C . VAL B 1 111 ? -20.047 -25.703 2.799 1 94.31 111 VAL B C 1
ATOM 3417 O O . VAL B 1 111 ? -19.312 -24.75 3.059 1 94.31 111 VAL B O 1
ATOM 3420 N N . ARG B 1 112 ? -21.234 -25.875 3.289 1 93.56 112 ARG B N 1
ATOM 3421 C CA . ARG B 1 112 ? -21.875 -24.812 4.051 1 93.56 112 ARG B CA 1
ATOM 3422 C C . ARG B 1 112 ? -21.062 -24.469 5.301 1 93.56 112 ARG B C 1
ATOM 3424 O O . ARG B 1 112 ? -20.797 -23.297 5.582 1 93.56 112 ARG B O 1
ATOM 3431 N N . ASN B 1 113 ? -20.625 -25.5 5.98 1 95.12 113 ASN B N 1
ATOM 3432 C CA . ASN B 1 113 ? -19.875 -25.281 7.215 1 95.12 113 ASN B CA 1
ATOM 3433 C C . ASN B 1 113 ? -18.484 -24.75 6.934 1 95.12 113 ASN B C 1
ATOM 3435 O O . ASN B 1 113 ? -18 -23.859 7.648 1 95.12 113 ASN B O 1
ATOM 3439 N N . ILE B 1 114 ? -17.859 -25.234 5.906 1 96.75 114 ILE B N 1
ATOM 3440 C CA . ILE B 1 114 ? -16.531 -24.781 5.52 1 96.75 114 ILE B CA 1
ATOM 3441 C C . ILE B 1 114 ? -16.578 -23.312 5.117 1 96.75 114 ILE B C 1
ATOM 3443 O O . ILE B 1 114 ? -15.758 -22.516 5.57 1 96.75 114 ILE B O 1
ATOM 3447 N N . PHE B 1 115 ? -17.547 -23.031 4.406 1 95.94 115 PHE B N 1
ATOM 3448 C CA . PHE B 1 115 ? -17.703 -21.672 3.9 1 95.94 115 PHE B CA 1
ATOM 3449 C C . PHE B 1 115 ? -17.969 -20.688 5.039 1 95.94 115 PHE B C 1
ATOM 3451 O O . PHE B 1 115 ? -17.406 -19.594 5.078 1 95.94 115 PHE B O 1
ATOM 3458 N N . LYS B 1 116 ? -18.812 -21.078 5.926 1 93.75 116 LYS B N 1
ATOM 3459 C CA . LYS B 1 116 ? -19.188 -20.234 7.062 1 93.75 116 LYS B CA 1
ATOM 3460 C C . LYS B 1 116 ? -17.969 -19.891 7.914 1 93.75 116 LYS B C 1
ATOM 3462 O O . LYS B 1 116 ? -17.812 -18.75 8.352 1 93.75 116 LYS B O 1
ATOM 3467 N N . VAL B 1 117 ? -17.062 -20.797 8.039 1 96.31 117 VAL B N 1
ATOM 3468 C CA . VAL B 1 117 ? -15.906 -20.625 8.914 1 96.31 117 VAL B CA 1
ATOM 3469 C C . VAL B 1 117 ? -14.797 -19.906 8.156 1 96.31 117 VAL B C 1
ATOM 3471 O O . VAL B 1 117 ? -14.258 -18.906 8.641 1 96.31 117 VAL B O 1
ATOM 3474 N N . PHE B 1 118 ? -14.531 -20.281 6.941 1 97.12 118 PHE B N 1
ATOM 3475 C CA . PHE B 1 118 ? -13.32 -19.859 6.254 1 97.12 118 PHE B CA 1
ATOM 3476 C C . PHE B 1 118 ? -13.547 -18.547 5.512 1 97.12 118 PHE B C 1
ATOM 3478 O O . PHE B 1 118 ? -12.602 -17.938 5.012 1 97.12 118 PHE B O 1
ATOM 3485 N N . THR B 1 119 ? -14.789 -18.094 5.523 1 95.62 119 THR B N 1
ATOM 3486 C CA . THR B 1 119 ? -15.023 -16.797 4.895 1 95.62 119 THR B CA 1
ATOM 3487 C C . THR B 1 119 ? -15.164 -15.703 5.953 1 95.62 119 THR B C 1
ATOM 3489 O O . THR B 1 119 ? -15.328 -14.531 5.617 1 95.62 119 THR B O 1
ATOM 3492 N N . GLN B 1 120 ? -15.086 -16.141 7.234 1 96.44 120 GLN B N 1
ATOM 3493 C CA . GLN B 1 120 ? -14.969 -15.094 8.25 1 96.44 120 GLN B CA 1
ATOM 3494 C C . GLN B 1 120 ? -13.734 -14.234 8.023 1 96.44 120 GLN B C 1
ATOM 3496 O O . GLN B 1 120 ? -12.625 -14.75 7.867 1 96.44 120 GLN B O 1
ATOM 3501 N N . PRO B 1 121 ? -13.922 -12.969 8.023 1 96.62 121 PRO B N 1
ATOM 3502 C CA . PRO B 1 121 ? -12.844 -12.086 7.566 1 96.62 121 PRO B CA 1
ATOM 3503 C C . PRO B 1 121 ? -11.531 -12.336 8.305 1 96.62 121 PRO B C 1
ATOM 3505 O O . PRO B 1 121 ? -10.477 -12.453 7.68 1 96.62 121 PRO B O 1
ATOM 3508 N N . ILE B 1 122 ? -11.562 -12.453 9.594 1 96.69 122 ILE B N 1
ATOM 3509 C CA . ILE B 1 122 ? -10.352 -12.633 10.383 1 96.69 122 ILE B CA 1
ATOM 3510 C C . ILE B 1 122 ? -9.727 -13.992 10.078 1 96.69 122 ILE B C 1
ATOM 3512 O O . ILE B 1 122 ? -8.523 -14.086 9.828 1 96.69 122 ILE B O 1
ATOM 3516 N N . VAL B 1 123 ? -10.555 -14.984 10.023 1 97.88 123 VAL B N 1
ATOM 3517 C CA . VAL B 1 123 ? -10.094 -16.344 9.742 1 97.88 123 VAL B CA 1
ATOM 3518 C C . VAL B 1 123 ? -9.547 -16.422 8.32 1 97.88 123 VAL B C 1
ATOM 3520 O O . VAL B 1 123 ? -8.453 -16.938 8.102 1 97.88 123 VAL B O 1
ATOM 3523 N N . ALA B 1 124 ? -10.289 -15.883 7.398 1 98.38 124 ALA B N 1
ATOM 3524 C CA . ALA B 1 124 ? -9.906 -15.938 5.992 1 98.38 124 ALA B CA 1
ATOM 3525 C C . ALA B 1 124 ? -8.555 -15.25 5.762 1 98.38 124 ALA B C 1
ATOM 3527 O O . ALA B 1 124 ? -7.672 -15.812 5.113 1 98.38 124 ALA B O 1
ATOM 3528 N N . ALA B 1 125 ? -8.391 -14.078 6.359 1 98 125 ALA B N 1
ATOM 3529 C CA . ALA B 1 125 ? -7.156 -13.312 6.199 1 98 125 ALA B CA 1
ATOM 3530 C C . ALA B 1 125 ? -5.969 -14.055 6.812 1 98 125 ALA B C 1
ATOM 3532 O O . ALA B 1 125 ? -4.91 -14.164 6.188 1 98 125 ALA B O 1
ATOM 3533 N N . PHE B 1 126 ? -6.125 -14.57 7.949 1 98.25 126 PHE B N 1
ATOM 3534 C CA . PHE B 1 126 ? -5.035 -15.211 8.672 1 98.25 126 PHE B CA 1
ATOM 3535 C C . PHE B 1 126 ? -4.664 -16.531 8.016 1 98.25 126 PHE B C 1
ATOM 3537 O O . PHE B 1 126 ? -3.48 -16.875 7.906 1 98.25 126 PHE B O 1
ATOM 3544 N N . VAL B 1 127 ? -5.684 -17.281 7.617 1 98.56 127 VAL B N 1
ATOM 3545 C CA . VAL B 1 127 ? -5.414 -18.578 6.992 1 98.56 127 VAL B CA 1
ATOM 3546 C C . VAL B 1 127 ? -4.641 -18.359 5.691 1 98.56 127 VAL B C 1
ATOM 3548 O O . VAL B 1 127 ? -3.662 -19.062 5.426 1 98.56 127 VAL B O 1
ATOM 3551 N N . PHE B 1 128 ? -5.066 -17.438 4.902 1 98.69 128 PHE B N 1
ATOM 3552 C CA . PHE B 1 128 ? -4.344 -17.188 3.658 1 98.69 128 PHE B CA 1
ATOM 3553 C C . PHE B 1 128 ? -2.914 -16.75 3.941 1 98.69 128 PHE B C 1
ATOM 3555 O O . PHE B 1 128 ? -1.97 -17.266 3.34 1 98.69 128 PHE B O 1
ATOM 3562 N N . ALA B 1 129 ? -2.758 -15.805 4.879 1 98.19 129 ALA B N 1
ATOM 3563 C CA . ALA B 1 129 ? -1.423 -15.32 5.219 1 98.19 129 ALA B CA 1
ATOM 3564 C C . ALA B 1 129 ? -0.539 -16.453 5.727 1 98.19 129 ALA B C 1
ATOM 3566 O O . ALA B 1 129 ? 0.637 -16.547 5.367 1 98.19 129 ALA B O 1
ATOM 3567 N N . LEU B 1 130 ? -1.108 -17.25 6.539 1 98.06 130 LEU B N 1
ATOM 3568 C CA . LEU B 1 130 ? -0.369 -18.391 7.094 1 98.06 130 LEU B CA 1
ATOM 3569 C C . LEU B 1 130 ? 0.022 -19.375 6 1 98.06 130 LEU B C 1
ATOM 3571 O O . LEU B 1 130 ? 1.177 -19.797 5.926 1 98.06 130 LEU B O 1
ATOM 3575 N N . MET B 1 131 ? -0.903 -19.766 5.164 1 98.25 131 MET B N 1
ATOM 3576 C CA . MET B 1 131 ? -0.635 -20.719 4.09 1 98.25 131 MET B CA 1
ATOM 3577 C C . MET B 1 131 ? 0.389 -20.156 3.107 1 98.25 131 MET B C 1
ATOM 3579 O O . MET B 1 131 ? 1.268 -20.875 2.639 1 98.25 131 MET B O 1
ATOM 3583 N N . PHE B 1 132 ? 0.227 -18.906 2.836 1 98.19 132 PHE B N 1
ATOM 3584 C CA . PHE B 1 132 ? 1.183 -18.234 1.962 1 98.19 132 PHE B CA 1
ATOM 3585 C C . PHE B 1 132 ? 2.586 -18.281 2.557 1 98.19 132 PHE B C 1
ATOM 3587 O O . PHE B 1 132 ? 3.551 -18.609 1.861 1 98.19 132 PHE B O 1
ATOM 3594 N N . SER B 1 133 ? 2.703 -18.047 3.83 1 97.56 133 SER B N 1
ATOM 3595 C CA . SER B 1 133 ? 3.982 -18.047 4.531 1 97.56 133 SER B CA 1
ATOM 3596 C C . SER B 1 133 ? 4.574 -19.453 4.59 1 97.56 133 SER B C 1
ATOM 3598 O O . SER B 1 133 ? 5.75 -19.656 4.277 1 97.56 133 SER B O 1
ATOM 3600 N N . LEU B 1 134 ? 3.746 -20.391 4.914 1 97.25 134 LEU B N 1
ATOM 3601 C CA . LEU B 1 134 ? 4.207 -21.766 5.031 1 97.25 134 LEU B CA 1
ATOM 3602 C C . LEU B 1 134 ? 4.672 -22.312 3.678 1 97.25 134 LEU B C 1
ATOM 3604 O O . LEU B 1 134 ? 5.711 -22.953 3.588 1 97.25 134 LEU B O 1
ATOM 3608 N N . TYR B 1 135 ? 3.945 -22 2.672 1 97.38 135 TYR B N 1
ATOM 3609 C CA . TYR B 1 135 ? 4.266 -22.453 1.326 1 97.38 135 TYR B CA 1
ATOM 3610 C C . TYR B 1 135 ? 5.641 -21.969 0.893 1 97.38 135 TYR B C 1
ATOM 3612 O O . TYR B 1 135 ? 6.363 -22.656 0.18 1 97.38 135 TYR B O 1
ATOM 3620 N N . HIS B 1 136 ? 6.062 -20.797 1.367 1 97.25 136 HIS B N 1
ATOM 3621 C CA . HIS B 1 136 ? 7.289 -20.188 0.867 1 97.25 136 HIS B CA 1
ATOM 3622 C C . HIS B 1 136 ? 8.43 -20.344 1.871 1 97.25 136 HIS B C 1
ATOM 3624 O O . HIS B 1 136 ? 9.492 -19.734 1.706 1 97.25 136 HIS B O 1
ATOM 3630 N N . MET B 1 137 ? 8.172 -21.109 2.912 1 96.94 137 MET B N 1
ATOM 3631 C CA . MET B 1 137 ? 9.289 -21.547 3.74 1 96.94 137 MET B CA 1
ATOM 3632 C C . MET B 1 137 ? 10.219 -22.469 2.957 1 96.94 137 MET B C 1
ATOM 3634 O O . MET B 1 137 ? 9.773 -23.438 2.348 1 96.94 137 MET B O 1
ATOM 3638 N N . PRO B 1 138 ? 11.508 -22.188 2.936 1 96 138 PRO B N 1
ATOM 3639 C CA . PRO B 1 138 ? 12.422 -22.906 2.041 1 96 138 PRO B CA 1
ATOM 3640 C C . PRO B 1 138 ? 12.328 -24.422 2.197 1 96 138 PRO B C 1
ATOM 3642 O O . PRO B 1 138 ? 12.219 -25.141 1.203 1 96 138 PRO B O 1
ATOM 3645 N N . GLY B 1 139 ? 12.398 -24.984 3.402 1 95.06 139 GLY B N 1
ATOM 3646 C CA . GLY B 1 139 ? 12.281 -26.422 3.613 1 95.06 139 GLY B CA 1
ATOM 3647 C C . GLY B 1 139 ? 10.977 -27 3.088 1 95.06 139 GLY B C 1
ATOM 3648 O O . GLY B 1 139 ? 10.969 -28.062 2.465 1 95.06 139 GLY B O 1
ATOM 3649 N N . ILE B 1 140 ? 9.914 -26.375 3.193 1 97.75 140 ILE B N 1
ATOM 3650 C CA . ILE B 1 140 ? 8.602 -26.812 2.748 1 97.75 140 ILE B CA 1
ATOM 3651 C C . ILE B 1 140 ? 8.461 -26.594 1.242 1 97.75 140 ILE B C 1
ATOM 3653 O O . ILE B 1 140 ? 8.023 -27.484 0.514 1 97.75 140 ILE B O 1
ATOM 3657 N N . PHE B 1 141 ? 8.906 -25.484 0.79 1 98.12 141 PHE B N 1
ATOM 3658 C CA . PHE B 1 141 ? 8.828 -25.078 -0.612 1 98.12 141 PHE B CA 1
ATOM 3659 C C . PHE B 1 141 ? 9.531 -26.094 -1.502 1 98.12 141 PHE B C 1
ATOM 3661 O O . PHE B 1 141 ? 8.961 -26.578 -2.482 1 98.12 141 PHE B O 1
ATOM 3668 N N . ASP B 1 142 ? 10.727 -26.484 -1.157 1 97.88 142 ASP B N 1
ATOM 3669 C CA . ASP B 1 142 ? 11.516 -27.406 -1.971 1 97.88 142 ASP B CA 1
ATOM 3670 C C . ASP B 1 142 ? 10.875 -28.797 -2.002 1 97.88 142 ASP B C 1
ATOM 3672 O O . ASP B 1 142 ? 10.828 -29.438 -3.051 1 97.88 142 ASP B O 1
ATOM 3676 N N . VAL B 1 143 ? 10.367 -29.203 -0.868 1 97.62 143 VAL B N 1
ATOM 3677 C CA . VAL B 1 143 ? 9.711 -30.5 -0.811 1 97.62 143 VAL B CA 1
ATOM 3678 C C . VAL B 1 143 ? 8.5 -30.516 -1.739 1 97.62 143 VAL B C 1
ATOM 3680 O O . VAL B 1 143 ? 8.297 -31.469 -2.492 1 97.62 143 VAL B O 1
ATOM 3683 N N . ILE B 1 144 ? 7.758 -29.484 -1.738 1 97.69 144 ILE B N 1
ATOM 3684 C CA . ILE B 1 144 ? 6.555 -29.375 -2.553 1 97.69 144 ILE B CA 1
ATOM 3685 C C . ILE B 1 144 ? 6.93 -29.344 -4.031 1 97.69 144 ILE B C 1
ATOM 3687 O O . ILE B 1 144 ? 6.316 -30.047 -4.848 1 97.69 144 ILE B O 1
ATOM 3691 N N . LYS B 1 145 ? 7.957 -28.656 -4.352 1 97.31 145 LYS B N 1
ATOM 3692 C CA . LYS B 1 145 ? 8.344 -28.453 -5.742 1 97.31 145 LYS B CA 1
ATOM 3693 C C . LYS B 1 145 ? 9.008 -29.688 -6.324 1 97.31 145 LYS B C 1
ATOM 3695 O O . LYS B 1 145 ? 9.203 -29.797 -7.539 1 97.31 145 LYS B O 1
ATOM 3700 N N . LEU B 1 146 ? 9.352 -30.656 -5.512 1 96.5 146 LEU B N 1
ATOM 3701 C CA . LEU B 1 146 ? 10.039 -31.859 -5.988 1 96.5 146 LEU B CA 1
ATOM 3702 C C . LEU B 1 146 ? 9.062 -33.031 -6.133 1 96.5 146 LEU B C 1
ATOM 3704 O O . LEU B 1 146 ? 9.453 -34.125 -6.551 1 96.5 146 LEU B O 1
ATOM 3708 N N . ASN B 1 147 ? 7.863 -32.781 -5.785 1 96.69 147 ASN B N 1
ATOM 3709 C CA . ASN B 1 147 ? 6.824 -33.781 -5.871 1 96.69 147 ASN B CA 1
ATOM 3710 C C . ASN B 1 147 ? 5.555 -33.25 -6.516 1 96.69 147 ASN B C 1
ATOM 3712 O O . ASN B 1 147 ? 4.918 -32.344 -5.977 1 96.69 147 ASN B O 1
ATOM 3716 N N . GLU B 1 148 ? 5.145 -33.875 -7.59 1 94.19 148 GLU B N 1
ATOM 3717 C CA . GLU B 1 148 ? 4.004 -33.375 -8.359 1 94.19 148 GLU B CA 1
ATOM 3718 C C . GLU B 1 148 ? 2.723 -33.406 -7.535 1 94.19 148 GLU B C 1
ATOM 3720 O O . GLU B 1 148 ? 1.926 -32.469 -7.566 1 94.19 148 GLU B O 1
ATOM 3725 N N . THR B 1 149 ? 2.545 -34.531 -6.852 1 96.31 149 THR B N 1
ATOM 3726 C CA . THR B 1 149 ? 1.34 -34.688 -6.047 1 96.31 149 THR B CA 1
ATOM 3727 C C . THR B 1 149 ? 1.263 -33.594 -4.977 1 96.31 149 THR B C 1
ATOM 3729 O O . THR B 1 149 ? 0.232 -32.938 -4.828 1 96.31 149 THR B O 1
ATOM 3732 N N . TYR B 1 150 ? 2.373 -33.375 -4.227 1 97.31 150 TYR B N 1
ATOM 3733 C CA . TYR B 1 150 ? 2.42 -32.312 -3.213 1 97.31 150 TYR B CA 1
ATOM 3734 C C . TYR B 1 150 ? 2.182 -30.938 -3.836 1 97.31 150 TYR B C 1
ATOM 3736 O O . TYR B 1 150 ? 1.434 -30.125 -3.291 1 97.31 150 TYR B O 1
ATOM 3744 N N . HIS B 1 151 ? 2.787 -30.719 -4.961 1 97.44 151 HIS B N 1
ATOM 3745 C CA . HIS B 1 151 ? 2.674 -29.422 -5.617 1 97.44 151 HIS B CA 1
ATOM 3746 C C . HIS B 1 151 ? 1.226 -29.109 -5.984 1 97.44 151 HIS B C 1
ATOM 3748 O O . HIS B 1 151 ? 0.731 -28.016 -5.715 1 97.44 151 HIS B O 1
ATOM 3754 N N . VAL B 1 152 ? 0.548 -30.094 -6.535 1 95.12 152 VAL B N 1
ATOM 3755 C CA . VAL B 1 152 ? -0.835 -29.906 -6.961 1 95.12 152 VAL B CA 1
ATOM 3756 C C . VAL B 1 152 ? -1.726 -29.688 -5.742 1 95.12 152 VAL B C 1
ATOM 3758 O O . VAL B 1 152 ? -2.537 -28.766 -5.715 1 95.12 152 VAL B O 1
ATOM 3761 N N . ILE B 1 153 ? -1.549 -30.469 -4.727 1 97.31 153 ILE B N 1
ATOM 3762 C CA . ILE B 1 153 ? -2.377 -30.406 -3.529 1 97.31 153 ILE B CA 1
ATOM 3763 C C . ILE B 1 153 ? -2.188 -29.062 -2.84 1 97.31 153 ILE B C 1
ATOM 3765 O O . ILE B 1 153 ? -3.162 -28.375 -2.525 1 97.31 153 ILE B O 1
ATOM 3769 N N . PHE B 1 154 ? -1.001 -28.641 -2.672 1 97.38 154 PHE B N 1
ATOM 3770 C CA . PHE B 1 154 ? -0.729 -27.406 -1.937 1 97.38 154 PHE B CA 1
ATOM 3771 C C . PHE B 1 154 ? -1.115 -26.188 -2.762 1 97.38 154 PHE B C 1
ATOM 3773 O O . PHE B 1 154 ? -1.555 -25.172 -2.213 1 97.38 154 PHE B O 1
ATOM 3780 N N . THR B 1 155 ? -0.944 -26.281 -4.082 1 96.69 155 THR B N 1
ATOM 3781 C CA . THR B 1 155 ? -1.405 -25.188 -4.934 1 96.69 155 THR B CA 1
ATOM 3782 C C . THR B 1 155 ? -2.918 -25.016 -4.824 1 96.69 155 THR B C 1
ATOM 3784 O O . THR B 1 155 ? -3.414 -23.891 -4.715 1 96.69 155 THR B O 1
ATOM 3787 N N . PHE B 1 156 ? -3.574 -26.094 -4.801 1 97.12 156 PHE B N 1
ATOM 3788 C CA . PHE B 1 156 ? -5.027 -26.047 -4.684 1 97.12 156 PHE B CA 1
ATOM 3789 C C . PHE B 1 156 ? -5.445 -25.5 -3.322 1 97.12 156 PHE B C 1
ATOM 3791 O O . PHE B 1 156 ? -6.367 -24.703 -3.23 1 97.12 156 PHE B O 1
ATOM 3798 N N . LEU B 1 157 ? -4.816 -25.938 -2.268 1 98.12 157 LEU B N 1
ATOM 3799 C CA . LEU B 1 157 ? -5.133 -25.469 -0.924 1 98.12 157 LEU B CA 1
ATOM 3800 C C . LEU B 1 157 ? -4.855 -23.984 -0.791 1 98.12 157 LEU B C 1
ATOM 3802 O O . LEU B 1 157 ? -5.648 -23.25 -0.193 1 98.12 157 LEU B O 1
ATOM 3806 N N . LEU B 1 158 ? -3.754 -23.609 -1.338 1 98.5 158 LEU B N 1
ATOM 3807 C CA . LEU B 1 158 ? -3.41 -22.188 -1.299 1 98.5 158 LEU B CA 1
ATOM 3808 C C . LEU B 1 158 ? -4.406 -21.359 -2.105 1 98.5 158 LEU B C 1
ATOM 3810 O O . LEU B 1 158 ? -4.812 -20.281 -1.679 1 98.5 158 LEU B O 1
ATOM 3814 N N . PHE B 1 159 ? -4.773 -21.891 -3.23 1 98.62 159 PHE B N 1
ATOM 3815 C CA . PHE B 1 159 ? -5.781 -21.219 -4.043 1 98.62 159 PHE B CA 1
ATOM 3816 C C . PHE B 1 159 ? -7.105 -21.125 -3.301 1 98.62 159 PHE B C 1
ATOM 3818 O O . PHE B 1 159 ? -7.773 -20.094 -3.326 1 98.62 159 PHE B O 1
ATOM 3825 N N . ALA B 1 160 ? -7.492 -22.172 -2.639 1 98.5 160 ALA B N 1
ATOM 3826 C CA . ALA B 1 160 ? -8.719 -22.172 -1.849 1 98.5 160 ALA B CA 1
ATOM 3827 C C . ALA B 1 160 ? -8.664 -21.125 -0.74 1 98.5 160 ALA B C 1
ATOM 3829 O O . ALA B 1 160 ? -9.633 -20.406 -0.511 1 98.5 160 ALA B O 1
ATOM 3830 N N . ALA B 1 161 ? -7.539 -21.062 -0.096 1 98.62 161 ALA B N 1
ATOM 3831 C CA . ALA B 1 161 ? -7.359 -20.047 0.944 1 98.62 161 ALA B CA 1
ATOM 3832 C C . ALA B 1 161 ? -7.496 -18.641 0.372 1 98.62 161 ALA B C 1
ATOM 3834 O O . ALA B 1 161 ? -8.117 -17.766 0.984 1 98.62 161 ALA B O 1
ATOM 3835 N N . ALA B 1 162 ? -6.934 -18.438 -0.765 1 98.81 162 ALA B N 1
ATOM 3836 C CA . ALA B 1 162 ? -7.031 -17.141 -1.443 1 98.81 162 ALA B CA 1
ATOM 3837 C C . ALA B 1 162 ? -8.477 -16.844 -1.84 1 98.81 162 ALA B C 1
ATOM 3839 O O . ALA B 1 162 ? -8.93 -15.703 -1.747 1 98.81 162 ALA B O 1
ATOM 3840 N N . PHE B 1 163 ? -9.125 -17.844 -2.25 1 98.62 163 PHE B N 1
ATOM 3841 C CA . PHE B 1 163 ? -10.531 -17.719 -2.613 1 98.62 163 PHE B CA 1
ATOM 3842 C C . PHE B 1 163 ? -11.359 -17.266 -1.42 1 98.62 163 PHE B C 1
ATOM 3844 O O . PHE B 1 163 ? -12.133 -16.312 -1.522 1 98.62 163 PHE B O 1
ATOM 3851 N N . PHE B 1 164 ? -11.156 -17.875 -0.317 1 98.56 164 PHE B N 1
ATOM 3852 C CA . PHE B 1 164 ? -11.898 -17.531 0.892 1 98.56 164 PHE B CA 1
ATOM 3853 C C . PHE B 1 164 ? -11.531 -16.125 1.366 1 98.56 164 PHE B C 1
ATOM 3855 O O . PHE B 1 164 ? -12.383 -15.398 1.886 1 98.56 164 PHE B O 1
ATOM 3862 N N . MET B 1 165 ? -10.312 -15.773 1.23 1 98.5 165 MET B N 1
ATOM 3863 C CA . MET B 1 165 ? -9.859 -14.445 1.643 1 98.5 165 MET B CA 1
ATOM 3864 C C . MET B 1 165 ? -10.508 -13.359 0.785 1 98.5 165 MET B C 1
ATOM 3866 O O . MET B 1 165 ? -10.844 -12.289 1.285 1 98.5 165 MET B O 1
ATOM 3870 N N . ASN B 1 166 ? -10.781 -13.648 -0.454 1 98.25 166 ASN B N 1
ATOM 3871 C CA . ASN B 1 166 ? -11.336 -12.664 -1.369 1 98.25 166 ASN B CA 1
ATOM 3872 C C . ASN B 1 166 ? -12.859 -12.617 -1.284 1 98.25 166 ASN B C 1
ATOM 3874 O O . ASN B 1 166 ? -13.484 -11.648 -1.728 1 98.25 166 ASN B O 1
ATOM 3878 N N . TRP B 1 167 ? -13.484 -13.555 -0.688 1 97.88 167 TRP B N 1
ATOM 3879 C CA . TRP B 1 167 ? -14.938 -13.672 -0.685 1 97.88 167 TRP B CA 1
ATOM 3880 C C . TRP B 1 167 ? -15.578 -12.508 0.06 1 97.88 167 TRP B C 1
ATOM 3882 O O . TRP B 1 167 ? -16.5 -11.867 -0.454 1 97.88 167 TRP B O 1
ATOM 3892 N N . PRO B 1 168 ? -15.055 -12.188 1.221 1 96.62 168 PRO B N 1
ATOM 3893 C CA . PRO B 1 168 ? -15.688 -11.062 1.924 1 96.62 168 PRO B CA 1
ATOM 3894 C C . PRO B 1 168 ? -15.602 -9.75 1.144 1 96.62 168 PRO B C 1
ATOM 3896 O O . PRO B 1 168 ? -16.391 -8.836 1.375 1 96.62 168 PRO B O 1
ATOM 3899 N N . LEU B 1 169 ? -14.695 -9.688 0.245 1 96.19 169 LEU B N 1
ATOM 3900 C CA . LEU B 1 169 ? -14.469 -8.453 -0.489 1 96.19 169 LEU B CA 1
ATOM 3901 C C . LEU B 1 169 ? -15.422 -8.336 -1.675 1 96.19 169 LEU B C 1
ATOM 3903 O O . LEU B 1 169 ? -15.945 -7.258 -1.951 1 96.19 169 LEU B O 1
ATOM 3907 N N . VAL B 1 170 ? -15.664 -9.469 -2.328 1 96 170 VAL B N 1
ATOM 3908 C CA . VAL B 1 170 ? -16.312 -9.297 -3.627 1 96 170 VAL B CA 1
ATOM 3909 C C . VAL B 1 170 ? -17.5 -10.242 -3.736 1 96 170 VAL B C 1
ATOM 3911 O O . VAL B 1 170 ? -18.266 -10.188 -4.711 1 96 170 VAL B O 1
ATOM 3914 N N . GLY B 1 171 ? -17.672 -11.148 -2.795 1 95.62 171 GLY B N 1
ATOM 3915 C CA . GLY B 1 171 ? -18.828 -12.039 -2.812 1 95.62 171 GLY B CA 1
ATOM 3916 C C . GLY B 1 171 ? -20.141 -11.32 -2.615 1 95.62 171 GLY B C 1
ATOM 3917 O O . GLY B 1 171 ? -20.219 -10.352 -1.854 1 95.62 171 GLY B O 1
ATOM 3918 N N . ASN B 1 172 ? -21.141 -11.812 -3.369 1 92.19 172 ASN B N 1
ATOM 3919 C CA . ASN B 1 172 ? -22.453 -11.195 -3.281 1 92.19 172 ASN B CA 1
ATOM 3920 C C . ASN B 1 172 ? -23.562 -12.227 -3.469 1 92.19 172 ASN B C 1
ATOM 3922 O O . ASN B 1 172 ? -23.969 -12.508 -4.598 1 92.19 172 ASN B O 1
ATOM 3926 N N . VAL B 1 173 ? -24 -12.812 -2.426 1 93.94 173 VAL B N 1
ATOM 3927 C CA . VAL B 1 173 ? -25.141 -13.727 -2.434 1 93.94 173 VAL B CA 1
ATOM 3928 C C . VAL B 1 173 ? -26.234 -13.188 -1.527 1 93.94 173 VAL B C 1
ATOM 3930 O O . VAL B 1 173 ? -26 -12.93 -0.343 1 93.94 173 VAL B O 1
ATOM 3933 N N . PRO B 1 174 ? -27.344 -13.008 -2.127 1 91.81 174 PRO B N 1
ATOM 3934 C CA . PRO B 1 174 ? -28.453 -12.531 -1.294 1 91.81 174 PRO B CA 1
ATOM 3935 C C . PRO B 1 174 ? -28.672 -13.391 -0.049 1 91.81 174 PRO B C 1
ATOM 3937 O O . PRO B 1 174 ? -28.609 -14.617 -0.122 1 91.81 174 PRO B O 1
ATOM 3940 N N . GLY B 1 175 ? -28.797 -12.664 1.089 1 86.94 175 GLY B N 1
ATOM 3941 C CA . GLY B 1 175 ? -29.047 -13.375 2.332 1 86.94 175 GLY B CA 1
ATOM 3942 C C . GLY B 1 175 ? -27.781 -13.57 3.168 1 86.94 175 GLY B C 1
ATOM 3943 O O . GLY B 1 175 ? -27.875 -13.836 4.367 1 86.94 175 GLY B O 1
ATOM 3944 N N . GLN B 1 176 ? -26.734 -13.492 2.527 1 87.62 176 GLN B N 1
ATOM 3945 C CA . GLN B 1 176 ? -25.484 -13.609 3.271 1 87.62 176 GLN B CA 1
ATOM 3946 C C . GLN B 1 176 ? -25.094 -12.273 3.893 1 87.62 176 GLN B C 1
ATOM 3948 O O . GLN B 1 176 ? -25.406 -11.211 3.352 1 87.62 176 GLN B O 1
ATOM 3953 N N . ARG B 1 177 ? -24.438 -12.422 5.043 1 83.69 177 ARG B N 1
ATOM 3954 C CA . ARG B 1 177 ? -23.953 -11.219 5.711 1 83.69 177 ARG B CA 1
ATOM 3955 C C . ARG B 1 177 ? -22.891 -10.508 4.863 1 83.69 177 ARG B C 1
ATOM 3957 O O . ARG B 1 177 ? -21.953 -11.141 4.371 1 83.69 177 ARG B O 1
ATOM 3964 N N . LYS B 1 178 ? -23.172 -9.219 4.672 1 88.5 178 LYS B N 1
ATOM 3965 C CA . LYS B 1 178 ? -22.219 -8.391 3.93 1 88.5 178 LYS B CA 1
ATOM 3966 C C . LYS B 1 178 ? -21.406 -7.516 4.871 1 88.5 178 LYS B C 1
ATOM 3968 O O . LYS B 1 178 ? -21.922 -6.977 5.844 1 88.5 178 LYS B O 1
ATOM 3973 N N . MET B 1 179 ? -20.188 -7.438 4.535 1 91.94 179 MET B N 1
ATOM 3974 C CA . MET B 1 179 ? -19.312 -6.555 5.301 1 91.94 179 MET B CA 1
ATOM 3975 C C . MET B 1 179 ? -19.609 -5.09 4.988 1 91.94 179 MET B C 1
ATOM 3977 O O . MET B 1 179 ? -19.828 -4.73 3.83 1 91.94 179 MET B O 1
ATOM 3981 N N . LYS B 1 180 ? -19.641 -4.285 6.09 1 92.19 180 LYS B N 1
ATOM 3982 C CA . LYS B 1 180 ? -19.797 -2.848 5.891 1 92.19 180 LYS B CA 1
ATOM 3983 C C . LYS B 1 180 ? -18.625 -2.279 5.098 1 92.19 180 LYS B C 1
ATOM 3985 O O . LYS B 1 180 ? -17.516 -2.822 5.145 1 92.19 180 LYS B O 1
ATOM 3990 N N . HIS B 1 181 ? -18.859 -1.183 4.402 1 92.81 181 HIS B N 1
ATOM 3991 C CA . HIS B 1 181 ? -17.844 -0.601 3.527 1 92.81 181 HIS B CA 1
ATOM 3992 C C . HIS B 1 181 ? -16.609 -0.21 4.312 1 92.81 181 HIS B C 1
ATOM 3994 O O . HIS B 1 181 ? -15.477 -0.482 3.879 1 92.81 181 HIS B O 1
ATOM 4000 N N . LEU B 1 182 ? -16.844 0.344 5.422 1 93.19 182 LEU B N 1
ATOM 4001 C CA . LEU B 1 182 ? -15.703 0.75 6.238 1 93.19 182 LEU B CA 1
ATOM 4002 C C . LEU B 1 182 ? -14.891 -0.463 6.676 1 93.19 182 LEU B C 1
ATOM 4004 O O . LEU B 1 182 ? -13.656 -0.432 6.652 1 93.19 182 LEU B O 1
ATOM 4008 N N . SER B 1 183 ? -15.539 -1.539 7.082 1 94.69 183 SER B N 1
ATOM 4009 C CA . SER B 1 183 ? -14.867 -2.766 7.488 1 94.69 183 SER B CA 1
ATOM 4010 C C . SER B 1 183 ? -14.102 -3.393 6.328 1 94.69 183 SER B C 1
ATOM 4012 O O . SER B 1 183 ? -13.047 -3.992 6.523 1 94.69 183 SER B O 1
ATOM 4014 N N . LYS B 1 184 ? -14.633 -3.24 5.156 1 96.56 184 LYS B N 1
ATOM 4015 C CA . LYS B 1 184 ? -13.945 -3.738 3.973 1 96.56 184 LYS B CA 1
ATOM 4016 C C . LYS B 1 184 ? -12.617 -3.014 3.766 1 96.56 184 LYS B C 1
ATOM 4018 O O . LYS B 1 184 ? -11.617 -3.633 3.4 1 96.56 184 LYS B O 1
ATOM 4023 N N . LEU B 1 185 ? -12.688 -1.713 3.959 1 95.88 185 LEU B N 1
ATOM 4024 C CA . LEU B 1 185 ? -11.453 -0.942 3.848 1 95.88 185 LEU B CA 1
ATOM 4025 C C . LEU B 1 185 ? -10.398 -1.469 4.809 1 95.88 185 LEU B C 1
ATOM 4027 O O . LEU B 1 185 ? -9.25 -1.693 4.418 1 95.88 185 LEU B O 1
ATOM 4031 N N . GLY B 1 186 ? -10.828 -1.714 6.031 1 95.38 186 GLY B N 1
ATOM 4032 C CA . GLY B 1 186 ? -9.914 -2.271 7.02 1 95.38 186 GLY B CA 1
ATOM 4033 C C . GLY B 1 186 ? -9.414 -3.654 6.656 1 95.38 186 GLY B C 1
ATOM 4034 O O . GLY B 1 186 ? -8.242 -3.975 6.883 1 95.38 186 GLY B O 1
ATOM 4035 N N . TYR B 1 187 ? -10.273 -4.414 6.117 1 97.38 187 TYR B N 1
ATOM 4036 C CA . TYR B 1 187 ? -9.938 -5.777 5.723 1 97.38 187 TYR B CA 1
ATOM 4037 C C . TYR B 1 187 ? -8.883 -5.781 4.621 1 97.38 187 TYR B C 1
ATOM 4039 O O . TYR B 1 187 ? -7.938 -6.57 4.66 1 97.38 187 TYR B O 1
ATOM 4047 N N . ILE B 1 188 ? -9.016 -4.891 3.658 1 97.5 188 ILE B N 1
ATOM 4048 C CA . ILE B 1 188 ? -8.062 -4.785 2.559 1 97.5 188 ILE B CA 1
ATOM 4049 C C . ILE B 1 188 ? -6.695 -4.387 3.098 1 97.5 188 ILE B C 1
ATOM 4051 O O . ILE B 1 188 ? -5.68 -4.992 2.744 1 97.5 188 ILE B O 1
ATOM 4055 N N . ILE B 1 189 ? -6.676 -3.447 3.975 1 95 189 ILE B N 1
ATOM 4056 C CA . ILE B 1 189 ? -5.434 -2.963 4.562 1 95 189 ILE B CA 1
ATOM 4057 C C . ILE B 1 189 ? -4.781 -4.074 5.387 1 95 189 ILE B C 1
ATOM 4059 O O . ILE B 1 189 ? -3.572 -4.293 5.297 1 95 189 ILE B O 1
ATOM 4063 N N . ALA B 1 190 ? -5.57 -4.773 6.129 1 95.75 190 ALA B N 1
ATOM 4064 C CA . ALA B 1 190 ? -5.07 -5.871 6.953 1 95.75 190 ALA B CA 1
ATOM 4065 C C . ALA B 1 190 ? -4.422 -6.953 6.094 1 95.75 190 ALA B C 1
ATOM 4067 O O . ALA B 1 190 ? -3.346 -7.453 6.422 1 95.75 190 ALA B O 1
ATOM 4068 N N . ASN B 1 191 ? -5.078 -7.285 5.039 1 96.88 191 ASN B N 1
ATOM 4069 C CA . ASN B 1 191 ? -4.531 -8.305 4.148 1 96.88 191 ASN B CA 1
ATOM 4070 C C . ASN B 1 191 ? -3.193 -7.867 3.555 1 96.88 191 ASN B C 1
ATOM 4072 O O . ASN B 1 191 ? -2.268 -8.672 3.451 1 96.88 191 ASN B O 1
ATOM 4076 N N . ALA B 1 192 ? -3.174 -6.582 3.176 1 94.88 192 ALA B N 1
ATOM 4077 C CA . ALA B 1 192 ? -1.938 -6.055 2.604 1 94.88 192 ALA B CA 1
ATOM 4078 C C . ALA B 1 192 ? -0.792 -6.133 3.607 1 94.88 192 ALA B C 1
ATOM 4080 O O . ALA B 1 192 ? 0.337 -6.473 3.246 1 94.88 192 ALA B O 1
ATOM 4081 N N . VAL B 1 193 ? -1.054 -5.875 4.828 1 94.5 193 VAL B N 1
ATOM 4082 C CA . VAL B 1 193 ? -0.048 -5.859 5.887 1 94.5 193 VAL B CA 1
ATOM 4083 C C . VAL B 1 193 ? 0.362 -7.289 6.234 1 94.5 193 VAL B C 1
ATOM 4085 O O . VAL B 1 193 ? 1.545 -7.566 6.441 1 94.5 193 VAL B O 1
ATOM 4088 N N . LEU B 1 194 ? -0.549 -8.203 6.254 1 95.19 194 LEU B N 1
ATOM 4089 C CA . LEU B 1 194 ? -0.328 -9.555 6.758 1 95.19 194 LEU B CA 1
ATOM 4090 C C . LEU B 1 194 ? 0.616 -10.328 5.844 1 95.19 194 LEU B C 1
ATOM 4092 O O . LEU B 1 194 ? 1.327 -11.227 6.297 1 95.19 194 LEU B O 1
ATOM 4096 N N . ILE B 1 195 ? 0.669 -9.977 4.586 1 94.75 195 ILE B N 1
ATOM 4097 C CA . ILE B 1 195 ? 1.519 -10.711 3.658 1 94.75 195 ILE B CA 1
ATOM 4098 C C . ILE B 1 195 ? 2.924 -10.117 3.662 1 94.75 195 ILE B C 1
ATOM 4100 O O . ILE B 1 195 ? 3.873 -10.742 3.18 1 94.75 195 ILE B O 1
ATOM 4104 N N . THR B 1 196 ? 3.125 -8.969 4.273 1 94.25 196 THR B N 1
ATOM 4105 C CA . THR B 1 196 ? 4.359 -8.195 4.207 1 94.25 196 THR B CA 1
ATOM 4106 C C . THR B 1 196 ? 5.504 -8.945 4.891 1 94.25 196 THR B C 1
ATOM 4108 O O . THR B 1 196 ? 6.609 -9.023 4.348 1 94.25 196 THR B O 1
ATOM 4111 N N . PRO B 1 197 ? 5.34 -9.609 6.027 1 93.81 197 PRO B N 1
ATOM 4112 C CA . PRO B 1 197 ? 6.461 -10.312 6.66 1 93.81 197 PRO B CA 1
ATOM 4113 C C . PRO B 1 197 ? 7.031 -11.43 5.785 1 93.81 197 PRO B C 1
ATOM 4115 O O . PRO B 1 197 ? 8.25 -11.594 5.703 1 93.81 197 PRO B O 1
ATOM 4118 N N . ALA B 1 198 ? 6.16 -12.172 5.188 1 94.88 198 ALA B N 1
ATOM 4119 C CA . ALA B 1 198 ? 6.625 -13.242 4.309 1 94.88 198 ALA B CA 1
ATOM 4120 C C . ALA B 1 198 ? 7.441 -12.68 3.146 1 94.88 198 ALA B C 1
ATOM 4122 O O . ALA B 1 198 ? 8.516 -13.188 2.832 1 94.88 198 ALA B O 1
ATOM 4123 N N . CYS B 1 199 ? 6.996 -11.625 2.506 1 95.88 199 CYS B N 1
ATOM 4124 C CA . CYS B 1 199 ? 7.727 -10.992 1.416 1 95.88 199 CYS B CA 1
ATOM 4125 C C . CYS B 1 199 ? 9.047 -10.414 1.906 1 95.88 199 CYS B C 1
ATOM 4127 O O . CYS B 1 199 ? 10.07 -10.531 1.229 1 95.88 199 CYS B O 1
ATOM 4129 N N . ALA B 1 200 ? 9.008 -9.859 3.066 1 94.5 200 ALA B N 1
ATOM 4130 C CA . ALA B 1 200 ? 10.211 -9.258 3.635 1 94.5 200 ALA B CA 1
ATOM 4131 C C . ALA B 1 200 ? 11.297 -10.312 3.863 1 94.5 200 ALA B C 1
ATOM 4133 O O . ALA B 1 200 ? 12.469 -10.07 3.576 1 94.5 200 ALA B O 1
ATOM 4134 N N . LEU B 1 201 ? 10.898 -11.445 4.383 1 94.56 201 LEU B N 1
ATOM 4135 C CA . LEU B 1 201 ? 11.859 -12.508 4.652 1 94.56 201 LEU B CA 1
ATOM 4136 C C . LEU B 1 201 ? 12.523 -12.984 3.363 1 94.56 201 LEU B C 1
ATOM 4138 O O . LEU B 1 201 ? 13.695 -13.359 3.363 1 94.56 201 LEU B O 1
ATOM 4142 N N . ILE B 1 202 ? 11.781 -12.898 2.303 1 96.88 202 ILE B N 1
ATOM 4143 C CA . ILE B 1 202 ? 12.297 -13.32 1.005 1 96.88 202 ILE B CA 1
ATOM 4144 C C . ILE B 1 202 ? 13.172 -12.219 0.411 1 96.88 202 ILE B C 1
ATOM 4146 O O . ILE B 1 202 ? 14.281 -12.492 -0.064 1 96.88 202 ILE B O 1
ATOM 4150 N N . ILE B 1 203 ? 12.773 -11.031 0.479 1 96.12 203 ILE B N 1
ATOM 4151 C CA . ILE B 1 203 ? 13.422 -9.883 -0.151 1 96.12 203 ILE B CA 1
ATOM 4152 C C . ILE B 1 203 ? 14.758 -9.609 0.531 1 96.12 203 ILE B C 1
ATOM 4154 O O . ILE B 1 203 ? 15.758 -9.328 -0.138 1 96.12 203 ILE B O 1
ATOM 4158 N N . PHE B 1 204 ? 14.852 -9.789 1.824 1 94.31 204 PHE B N 1
ATOM 4159 C CA . PHE B 1 204 ? 16 -9.242 2.537 1 94.31 204 PHE B CA 1
ATOM 4160 C C . PHE B 1 204 ? 16.906 -10.359 3.037 1 94.31 204 PHE B C 1
ATOM 4162 O O . PHE B 1 204 ? 17.875 -10.102 3.764 1 94.31 204 PHE B O 1
ATOM 4169 N N . ASN B 1 205 ? 16.531 -11.555 2.686 1 95.69 205 ASN B N 1
ATOM 4170 C CA . ASN B 1 205 ? 17.484 -12.617 2.982 1 95.69 205 ASN B CA 1
ATOM 4171 C C . ASN B 1 205 ? 18.781 -12.43 2.215 1 95.69 205 ASN B C 1
ATOM 4173 O O . ASN B 1 205 ? 18.766 -12.203 1.004 1 95.69 205 ASN B O 1
ATOM 4177 N N . PRO B 1 206 ? 19.891 -12.508 2.842 1 95.06 206 PRO B N 1
ATOM 4178 C CA . PRO B 1 206 ? 21.156 -12.242 2.172 1 95.06 206 PRO B CA 1
ATOM 4179 C C . PRO B 1 206 ? 21.641 -13.422 1.33 1 95.06 206 PRO B C 1
ATOM 4181 O O . PRO B 1 206 ? 22.594 -13.289 0.556 1 95.06 206 PRO B O 1
ATOM 4184 N N . ASN B 1 207 ? 20.969 -14.562 1.438 1 96.31 207 ASN B N 1
ATOM 4185 C CA . ASN B 1 207 ? 21.344 -15.758 0.703 1 96.31 207 ASN B CA 1
ATOM 4186 C C . ASN B 1 207 ? 20.172 -16.344 -0.083 1 96.31 207 ASN B C 1
ATOM 4188 O O . ASN B 1 207 ? 19.031 -16.219 0.341 1 96.31 207 ASN B O 1
ATOM 4192 N N . PRO B 1 208 ? 20.516 -16.938 -1.261 1 96.5 208 PRO B N 1
ATOM 4193 C CA . PRO B 1 208 ? 19.438 -17.703 -1.917 1 96.5 208 PRO B CA 1
ATOM 4194 C C . PRO B 1 208 ? 18.906 -18.844 -1.05 1 96.5 208 PRO B C 1
ATOM 4196 O O . PRO B 1 208 ? 19.688 -19.547 -0.418 1 96.5 208 PRO B O 1
ATOM 4199 N N . MET B 1 209 ? 17.594 -19 -1.051 1 97.44 209 MET B N 1
ATOM 4200 C CA . MET B 1 209 ? 17.016 -19.875 -0.038 1 97.44 209 MET B CA 1
ATOM 4201 C C . MET B 1 209 ? 16.422 -21.125 -0.679 1 97.44 209 MET B C 1
ATOM 4203 O O . MET B 1 209 ? 16.172 -22.125 0.004 1 97.44 209 MET B O 1
ATOM 4207 N N . TYR B 1 210 ? 16.188 -21.156 -1.965 1 97.75 210 TYR B N 1
ATOM 4208 C CA . TYR B 1 210 ? 15.391 -22.219 -2.59 1 97.75 210 TYR B CA 1
ATOM 4209 C C . TYR B 1 210 ? 16.25 -23.078 -3.506 1 97.75 210 TYR B C 1
ATOM 4211 O O . TYR B 1 210 ? 16.609 -22.656 -4.609 1 97.75 210 TYR B O 1
ATOM 4219 N N . ALA B 1 211 ? 16.484 -24.266 -3.1 1 96.81 211 ALA B N 1
ATOM 4220 C CA . ALA B 1 211 ? 17.344 -25.188 -3.844 1 96.81 211 ALA B CA 1
ATOM 4221 C C . ALA B 1 211 ? 16.781 -25.469 -5.234 1 96.81 211 ALA B C 1
ATOM 4223 O O . ALA B 1 211 ? 17.531 -25.641 -6.191 1 96.81 211 ALA B O 1
ATOM 4224 N N . THR B 1 212 ? 15.539 -25.453 -5.367 1 96.5 212 THR B N 1
ATOM 4225 C CA . THR B 1 212 ? 14.875 -25.75 -6.633 1 96.5 212 THR B CA 1
ATOM 4226 C C . THR B 1 212 ? 15.117 -24.625 -7.645 1 96.5 212 THR B C 1
ATOM 4228 O O . THR B 1 212 ? 14.812 -24.781 -8.828 1 96.5 212 THR B O 1
ATOM 4231 N N . TYR B 1 213 ? 15.742 -23.547 -7.133 1 96.06 213 TYR B N 1
ATOM 4232 C CA . TYR B 1 213 ? 16.078 -22.453 -8.039 1 96.06 213 TYR B CA 1
ATOM 4233 C C . TYR B 1 213 ? 17.578 -22.156 -7.996 1 96.06 213 TYR B C 1
ATOM 4235 O O . TYR B 1 213 ? 18.047 -21.219 -8.648 1 96.06 213 TYR B O 1
ATOM 4243 N N . THR B 1 214 ? 18.312 -22.859 -7.199 1 93.31 214 THR B N 1
ATOM 4244 C CA . THR B 1 214 ? 19.703 -22.5 -7.016 1 93.31 214 THR B CA 1
ATOM 4245 C C . THR B 1 214 ? 20.625 -23.672 -7.352 1 93.31 214 THR B C 1
ATOM 4247 O O . THR B 1 214 ? 21.656 -23.5 -7.996 1 93.31 214 THR B O 1
ATOM 4250 N N . ASP B 1 215 ? 20.188 -24.859 -6.98 1 92.69 215 ASP B N 1
ATOM 4251 C CA . ASP B 1 215 ? 20.984 -26.078 -7.188 1 92.69 215 ASP B CA 1
ATOM 4252 C C . ASP B 1 215 ? 20.625 -26.734 -8.516 1 92.69 215 ASP B C 1
ATOM 4254 O O . ASP B 1 215 ? 19.453 -27.062 -8.758 1 92.69 215 ASP B O 1
ATOM 4258 N N . GLY B 1 216 ? 21.625 -26.984 -9.312 1 90.81 216 GLY B N 1
ATOM 4259 C CA . GLY B 1 216 ? 21.406 -27.5 -10.656 1 90.81 216 GLY B CA 1
ATOM 4260 C C . GLY B 1 216 ? 20.641 -28.812 -10.664 1 90.81 216 GLY B C 1
ATOM 4261 O O . GLY B 1 216 ? 19.656 -28.938 -11.391 1 90.81 216 GLY B O 1
ATOM 4262 N N . GLU B 1 217 ? 21.062 -29.734 -9.867 1 90.94 217 GLU B N 1
ATOM 4263 C CA . GLU B 1 217 ? 20.422 -31.047 -9.82 1 90.94 217 GLU B CA 1
ATOM 4264 C C . GLU B 1 217 ? 18.984 -30.938 -9.305 1 90.94 217 GLU B C 1
ATOM 4266 O O . GLU B 1 217 ? 18.062 -31.531 -9.883 1 90.94 217 GLU B O 1
ATOM 4271 N N . THR B 1 218 ? 18.828 -30.203 -8.219 1 94.38 218 THR B N 1
ATOM 4272 C CA . THR B 1 218 ? 17.5 -30.016 -7.629 1 94.38 218 THR B CA 1
ATOM 4273 C C . THR B 1 218 ? 16.594 -29.266 -8.586 1 94.38 218 THR B C 1
ATOM 4275 O O . THR B 1 218 ? 15.406 -29.578 -8.695 1 94.38 218 THR B O 1
ATOM 4278 N N . TRP B 1 219 ? 17.156 -28.312 -9.219 1 93.62 219 TRP B N 1
ATOM 4279 C CA . TRP B 1 219 ? 16.406 -27.547 -10.211 1 93.62 219 TRP B CA 1
ATOM 4280 C C . TRP B 1 219 ? 15.898 -28.438 -11.328 1 93.62 219 TRP B C 1
ATOM 4282 O O . TRP B 1 219 ? 14.719 -28.375 -11.695 1 93.62 219 TRP B O 1
ATOM 4292 N N . LEU B 1 220 ? 16.766 -29.297 -11.812 1 91.5 220 LEU B N 1
ATOM 4293 C CA . LEU B 1 220 ? 16.391 -30.203 -12.891 1 91.5 220 LEU B CA 1
ATOM 4294 C C . LEU B 1 220 ? 15.266 -31.141 -12.445 1 91.5 220 LEU B C 1
ATOM 4296 O O . LEU B 1 220 ? 14.344 -31.422 -13.211 1 91.5 220 LEU B O 1
ATOM 4300 N N . LYS B 1 221 ? 15.375 -31.625 -11.266 1 92.5 221 LYS B N 1
ATOM 4301 C CA . LYS B 1 221 ? 14.32 -32.469 -10.727 1 92.5 221 LYS B CA 1
ATOM 4302 C C . LYS B 1 221 ? 12.992 -31.734 -10.625 1 92.5 221 LYS B C 1
ATOM 4304 O O . LYS B 1 221 ? 11.938 -32.281 -10.953 1 92.5 221 LYS B O 1
ATOM 4309 N N . ALA B 1 222 ? 13.055 -30.516 -10.203 1 94.19 222 ALA B N 1
ATOM 4310 C CA . ALA B 1 222 ? 11.852 -29.688 -10.07 1 94.19 222 ALA B CA 1
ATOM 4311 C C . ALA B 1 222 ? 11.211 -29.422 -11.43 1 94.19 222 ALA B C 1
ATOM 4313 O O . ALA B 1 222 ? 9.992 -29.297 -11.539 1 94.19 222 ALA B O 1
ATOM 4314 N N . MET B 1 223 ? 12.047 -29.359 -12.438 1 92.31 223 MET B N 1
ATOM 4315 C CA . MET B 1 223 ? 11.562 -29.094 -13.789 1 92.31 223 MET B CA 1
ATOM 4316 C C . MET B 1 223 ? 10.656 -30.203 -14.273 1 92.31 223 MET B C 1
ATOM 4318 O O . MET B 1 223 ? 9.859 -30.016 -15.195 1 92.31 223 MET B O 1
ATOM 4322 N N . GLU B 1 224 ? 10.719 -31.312 -13.672 1 91.44 224 GLU B N 1
ATOM 4323 C CA . GLU B 1 224 ? 9.891 -32.469 -14.062 1 91.44 224 GLU B CA 1
ATOM 4324 C C . GLU B 1 224 ? 8.414 -32.188 -13.789 1 91.44 224 GLU B C 1
ATOM 4326 O O . GLU B 1 224 ? 7.543 -32.906 -14.281 1 91.44 224 GLU B O 1
ATOM 4331 N N . LEU B 1 225 ? 8.148 -31.172 -13.031 1 89.12 225 LEU B N 1
ATOM 4332 C CA . LEU B 1 225 ? 6.77 -30.781 -12.758 1 89.12 225 LEU B CA 1
ATOM 4333 C C . LEU B 1 225 ? 6.078 -30.312 -14.031 1 89.12 225 LEU B C 1
ATOM 4335 O O . LEU B 1 225 ? 4.855 -30.391 -14.148 1 89.12 225 LEU B O 1
ATOM 4339 N N . CYS B 1 226 ? 6.859 -29.812 -14.969 1 88.06 226 CYS B N 1
ATOM 4340 C CA . CYS B 1 226 ? 6.203 -29.188 -16.109 1 88.06 226 CYS B CA 1
ATOM 4341 C C . CYS B 1 226 ? 6.773 -29.734 -17.422 1 88.06 226 CYS B C 1
ATOM 4343 O O . CYS B 1 226 ? 6.195 -29.516 -18.484 1 88.06 226 CYS B O 1
ATOM 4345 N N . VAL B 1 227 ? 7.953 -30.375 -17.328 1 88.75 227 VAL B N 1
ATOM 4346 C CA . VAL B 1 227 ? 8.586 -30.953 -18.516 1 88.75 227 VAL B CA 1
ATOM 4347 C C . VAL B 1 227 ? 8.695 -32.469 -18.359 1 88.75 227 VAL B C 1
ATOM 4349 O O . VAL B 1 227 ? 9.211 -32.969 -17.359 1 88.75 227 VAL B O 1
ATOM 4352 N N . PRO B 1 228 ? 8.234 -33.094 -19.359 1 87.94 228 PRO B N 1
ATOM 4353 C CA . PRO B 1 228 ? 8.352 -34.562 -19.297 1 87.94 228 PRO B CA 1
ATOM 4354 C C . PRO B 1 228 ? 9.789 -35.031 -19.094 1 87.94 228 PRO B C 1
ATOM 4356 O O . PRO B 1 228 ? 10.719 -34.438 -19.641 1 87.94 228 PRO B O 1
ATOM 4359 N N . SER B 1 229 ? 9.906 -36.031 -18.297 1 85.25 229 SER B N 1
ATOM 4360 C CA . SER B 1 229 ? 11.219 -36.562 -17.953 1 85.25 229 SER B CA 1
ATOM 4361 C C . SER B 1 229 ? 12 -36.969 -19.188 1 85.25 229 SER B C 1
ATOM 4363 O O . SER B 1 229 ? 13.219 -36.812 -19.25 1 85.25 229 SER B O 1
ATOM 4365 N N . THR B 1 230 ? 11.328 -37.438 -20.141 1 85.12 230 THR B N 1
ATOM 4366 C CA . THR B 1 230 ? 11.961 -37.875 -21.375 1 85.12 230 THR B CA 1
ATOM 4367 C C . THR B 1 230 ? 12.586 -36.688 -22.125 1 85.12 230 THR B C 1
ATOM 4369 O O . THR B 1 230 ? 13.672 -36.812 -22.688 1 85.12 230 THR B O 1
ATOM 4372 N N . THR B 1 231 ? 11.914 -35.625 -22.109 1 84.31 231 THR B N 1
ATOM 4373 C CA . THR B 1 231 ? 12.414 -34.406 -22.75 1 84.31 231 THR B CA 1
ATOM 4374 C C . THR B 1 231 ? 13.641 -33.875 -22.016 1 84.31 231 THR B C 1
ATOM 4376 O O . THR B 1 231 ? 14.641 -33.5 -22.641 1 84.31 231 THR B O 1
ATOM 4379 N N . LEU B 1 232 ? 13.594 -33.938 -20.766 1 84.81 232 LEU B N 1
ATOM 4380 C CA . LEU B 1 232 ? 14.672 -33.406 -19.938 1 84.81 232 LEU B CA 1
ATOM 4381 C C . LEU B 1 232 ? 15.938 -34.219 -20.078 1 84.81 232 LEU B C 1
ATOM 4383 O O . LEU B 1 232 ? 17.047 -33.688 -20.078 1 84.81 232 LEU B O 1
ATOM 4387 N N . ALA B 1 233 ? 15.75 -35.438 -20.156 1 82.69 233 ALA B N 1
ATOM 4388 C CA . ALA B 1 233 ? 16.875 -36.375 -20.281 1 82.69 233 ALA B CA 1
ATOM 4389 C C . ALA B 1 233 ? 17.688 -36.094 -21.547 1 82.69 233 ALA B C 1
ATOM 4391 O O . ALA B 1 233 ? 18.906 -36.312 -21.578 1 82.69 233 ALA B O 1
ATOM 4392 N N . GLY B 1 234 ? 17.031 -35.562 -22.453 1 79.5 234 GLY B N 1
ATOM 4393 C CA . GLY B 1 234 ? 17.688 -35.281 -23.719 1 79.5 234 GLY B CA 1
ATOM 4394 C C . GLY B 1 234 ? 18.375 -33.938 -23.734 1 79.5 234 GLY B C 1
ATOM 4395 O O . GLY B 1 234 ? 19.094 -33.594 -24.672 1 79.5 234 GLY B O 1
ATOM 4396 N N . LEU B 1 235 ? 18.094 -33.281 -22.672 1 78.88 235 LEU B N 1
ATOM 4397 C CA . LEU B 1 235 ? 18.625 -31.938 -22.609 1 78.88 235 LEU B CA 1
ATOM 4398 C C . LEU B 1 235 ? 19.781 -31.859 -21.609 1 78.88 235 LEU B C 1
ATOM 4400 O O . LEU B 1 235 ? 19.766 -32.562 -20.594 1 78.88 235 LEU B O 1
ATOM 4404 N N . SER B 1 236 ? 20.984 -31.359 -21.969 1 79.56 236 SER B N 1
ATOM 4405 C CA . SER B 1 236 ? 22.094 -31.141 -21.047 1 79.56 236 SER B CA 1
ATOM 4406 C C . SER B 1 236 ? 21.984 -29.781 -20.375 1 79.56 236 SER B C 1
ATOM 4408 O O . SER B 1 236 ? 22.672 -28.828 -20.766 1 79.56 236 SER B O 1
ATOM 4410 N N . LEU B 1 237 ? 21.062 -29.828 -19.391 1 79.75 237 LEU B N 1
ATOM 4411 C CA . LEU B 1 237 ? 20.844 -28.562 -18.719 1 79.75 237 LEU B CA 1
ATOM 4412 C C . LEU B 1 237 ? 21.562 -28.516 -17.375 1 79.75 237 LEU B C 1
ATOM 4414 O O . LEU B 1 237 ? 21.547 -29.5 -16.625 1 79.75 237 LEU B O 1
ATOM 4418 N N . SER B 1 238 ? 22.25 -27.422 -17.125 1 78.38 238 SER B N 1
ATOM 4419 C CA . SER B 1 238 ? 23.031 -27.297 -15.891 1 78.38 238 SER B CA 1
ATOM 4420 C C . SER B 1 238 ? 22.25 -26.531 -14.82 1 78.38 238 SER B C 1
ATOM 4422 O O . SER B 1 238 ? 22.547 -26.656 -13.633 1 78.38 238 SER B O 1
ATOM 4424 N N . GLY B 1 239 ? 21.281 -25.781 -15.281 1 80.56 239 GLY B N 1
ATOM 4425 C CA . GLY B 1 239 ? 20.547 -24.984 -14.305 1 80.56 239 GLY B CA 1
ATOM 4426 C C . GLY B 1 239 ? 19.828 -23.797 -14.922 1 80.56 239 GLY B C 1
ATOM 4427 O O . GLY B 1 239 ? 19.781 -23.656 -16.141 1 80.56 239 GLY B O 1
ATOM 4428 N N . PRO B 1 240 ? 19.219 -22.984 -14.008 1 80.06 240 PRO B N 1
ATOM 4429 C CA . PRO B 1 240 ? 18.453 -21.828 -14.484 1 80.06 240 PRO B CA 1
ATOM 4430 C C . PRO B 1 240 ? 19.328 -20.781 -15.172 1 80.06 240 PRO B C 1
ATOM 4432 O O . PRO B 1 240 ? 18.828 -19.969 -15.945 1 80.06 240 PRO B O 1
ATOM 4435 N N . GLU B 1 241 ? 20.562 -20.797 -14.961 1 80.06 241 GLU B N 1
ATOM 4436 C CA . GLU B 1 241 ? 21.5 -19.828 -15.523 1 80.06 241 GLU B CA 1
ATOM 4437 C C . GLU B 1 241 ? 21.484 -19.891 -17.047 1 80.06 241 GLU B C 1
ATOM 4439 O O . GLU B 1 241 ? 21.906 -18.938 -17.719 1 80.06 241 GLU B O 1
ATOM 4444 N N . LEU B 1 242 ? 21.047 -20.938 -17.562 1 78.44 242 LEU B N 1
ATOM 4445 C CA . LEU B 1 242 ? 20.984 -21.094 -19.016 1 78.44 242 LEU B CA 1
ATOM 4446 C C . LEU B 1 242 ? 19.859 -20.25 -19.609 1 78.44 242 LEU B C 1
ATOM 4448 O O . LEU B 1 242 ? 19.844 -20 -20.828 1 78.44 242 LEU B O 1
ATOM 4452 N N . PHE B 1 243 ? 18.984 -19.766 -18.75 1 81.81 243 PHE B N 1
ATOM 4453 C CA . PHE B 1 243 ? 17.797 -19.094 -19.25 1 81.81 243 PHE B CA 1
ATOM 4454 C C . PHE B 1 243 ? 17.703 -17.672 -18.719 1 81.81 243 PHE B C 1
ATOM 4456 O O . PHE B 1 243 ? 16.812 -16.922 -19.078 1 81.81 243 PHE B O 1
ATOM 4463 N N . ASN B 1 244 ? 18.469 -17.406 -17.875 1 78.12 244 ASN B N 1
ATOM 4464 C CA . ASN B 1 244 ? 18.453 -16.078 -17.281 1 78.12 244 ASN B CA 1
ATOM 4465 C C . ASN B 1 244 ? 19.844 -15.672 -16.797 1 78.12 244 ASN B C 1
ATOM 4467 O O . ASN B 1 244 ? 20.625 -16.516 -16.375 1 78.12 244 ASN B O 1
ATOM 4471 N N . ASN B 1 245 ? 20.094 -14.383 -16.859 1 81.12 245 ASN B N 1
ATOM 4472 C CA . ASN B 1 245 ? 21.406 -13.867 -16.484 1 81.12 245 ASN B CA 1
ATOM 4473 C C . ASN B 1 245 ? 21.422 -13.328 -15.062 1 81.12 245 ASN B C 1
ATOM 4475 O O . ASN B 1 245 ? 22.438 -12.828 -14.586 1 81.12 245 ASN B O 1
ATOM 4479 N N . MET B 1 246 ? 20.375 -13.539 -14.328 1 87.31 246 MET B N 1
ATOM 4480 C CA . MET B 1 246 ? 20.312 -13.047 -12.953 1 87.31 246 MET B CA 1
ATOM 4481 C C . MET B 1 246 ? 20.828 -14.102 -11.984 1 87.31 246 MET B C 1
ATOM 4483 O O . MET B 1 246 ? 20.547 -15.289 -12.141 1 87.31 246 MET B O 1
ATOM 4487 N N . SER B 1 247 ? 21.531 -13.586 -10.945 1 91.12 247 SER B N 1
ATOM 4488 C CA . SER B 1 247 ? 21.906 -14.508 -9.883 1 91.12 247 SER B CA 1
ATOM 4489 C C . SER B 1 247 ? 20.688 -15.047 -9.148 1 91.12 247 SER B C 1
ATOM 4491 O O . SER B 1 247 ? 19.641 -14.398 -9.125 1 91.12 247 SER B O 1
ATOM 4493 N N . PRO B 1 248 ? 20.812 -16.203 -8.586 1 93.81 248 PRO B N 1
ATOM 4494 C CA . PRO B 1 248 ? 19.688 -16.734 -7.82 1 93.81 248 PRO B CA 1
ATOM 4495 C C . PRO B 1 248 ? 19.219 -15.789 -6.719 1 93.81 248 PRO B C 1
ATOM 4497 O O . PRO B 1 248 ? 18.016 -15.688 -6.453 1 93.81 248 PRO B O 1
ATOM 4500 N N . LEU B 1 249 ? 20.125 -15.109 -6.09 1 95 249 LEU B N 1
ATOM 4501 C CA . LEU B 1 249 ? 19.766 -14.172 -5.035 1 95 249 LEU B CA 1
ATOM 4502 C C . LEU B 1 249 ? 18.969 -13 -5.598 1 95 249 LEU B C 1
ATOM 4504 O O . LEU B 1 249 ? 17.922 -12.633 -5.047 1 95 249 LEU B O 1
ATOM 4508 N N . SER B 1 250 ? 19.438 -12.422 -6.703 1 93.75 250 SER B N 1
ATOM 4509 C CA . SER B 1 250 ? 18.734 -11.32 -7.34 1 93.75 250 SER B CA 1
ATOM 4510 C C . SER B 1 250 ? 17.344 -11.75 -7.82 1 93.75 250 SER B C 1
ATOM 4512 O O . SER B 1 250 ? 16.375 -10.992 -7.699 1 93.75 250 SER B O 1
ATOM 4514 N N . ASP B 1 251 ? 17.312 -12.953 -8.367 1 95.19 251 ASP B N 1
ATOM 4515 C CA . ASP B 1 251 ? 16.047 -13.516 -8.812 1 95.19 251 ASP B CA 1
ATOM 4516 C C . ASP B 1 251 ? 15.062 -13.641 -7.648 1 95.19 251 ASP B C 1
ATOM 4518 O O . ASP B 1 251 ? 13.906 -13.234 -7.762 1 95.19 251 ASP B O 1
ATOM 4522 N N . GLN B 1 252 ? 15.547 -14.164 -6.52 1 97.06 252 GLN B N 1
ATOM 4523 C CA . GLN B 1 252 ? 14.75 -14.312 -5.309 1 97.06 252 GLN B CA 1
ATOM 4524 C C . GLN B 1 252 ? 14.25 -12.961 -4.809 1 97.06 252 GLN B C 1
ATOM 4526 O O . GLN B 1 252 ? 13.055 -12.789 -4.539 1 97.06 252 GLN B O 1
ATOM 4531 N N . GLN B 1 253 ? 15.117 -11.969 -4.734 1 96.69 253 GLN B N 1
ATOM 4532 C CA . GLN B 1 253 ? 14.781 -10.648 -4.23 1 96.69 253 GLN B CA 1
ATOM 4533 C C . GLN B 1 253 ? 13.789 -9.945 -5.152 1 96.69 253 GLN B C 1
ATOM 4535 O O . GLN B 1 253 ? 12.812 -9.344 -4.688 1 96.69 253 GLN B O 1
ATOM 4540 N N . LEU B 1 254 ? 14.031 -10.078 -6.422 1 95.81 254 LEU B N 1
ATOM 4541 C CA . LEU B 1 254 ? 13.117 -9.484 -7.391 1 95.81 254 LEU B CA 1
ATOM 4542 C C . LEU B 1 254 ? 11.734 -10.109 -7.281 1 95.81 254 LEU B C 1
ATOM 4544 O O . LEU B 1 254 ? 10.719 -9.406 -7.332 1 95.81 254 LEU B O 1
ATOM 4548 N N . GLY B 1 255 ? 11.711 -11.375 -7.129 1 97.56 255 GLY B N 1
ATOM 4549 C CA . GLY B 1 255 ? 10.438 -12.055 -6.957 1 97.56 255 GLY B CA 1
ATOM 4550 C C . GLY B 1 255 ? 9.648 -11.547 -5.766 1 97.56 255 GLY B C 1
ATOM 4551 O O . GLY B 1 255 ? 8.453 -11.266 -5.883 1 97.56 255 GLY B O 1
ATOM 4552 N N . GLY B 1 256 ? 10.312 -11.422 -4.652 1 97.31 256 GLY B N 1
ATOM 4553 C CA . GLY B 1 256 ? 9.664 -10.883 -3.471 1 97.31 256 GLY B CA 1
ATOM 4554 C C . GLY B 1 256 ? 9.148 -9.469 -3.666 1 97.31 256 GLY B C 1
ATOM 4555 O O . GLY B 1 256 ? 8.016 -9.156 -3.283 1 97.31 256 GLY B O 1
ATOM 4556 N N . VAL B 1 257 ? 9.945 -8.625 -4.289 1 96.44 257 VAL B N 1
ATOM 4557 C CA . VAL B 1 257 ? 9.594 -7.223 -4.492 1 96.44 257 VAL B CA 1
ATOM 4558 C C . VAL B 1 257 ? 8.391 -7.121 -5.43 1 96.44 257 VAL B C 1
ATOM 4560 O O . VAL B 1 257 ? 7.434 -6.398 -5.148 1 96.44 257 VAL B O 1
ATOM 4563 N N . LEU B 1 258 ? 8.398 -7.871 -6.488 1 96.88 258 LEU B N 1
ATOM 4564 C CA . LEU B 1 258 ? 7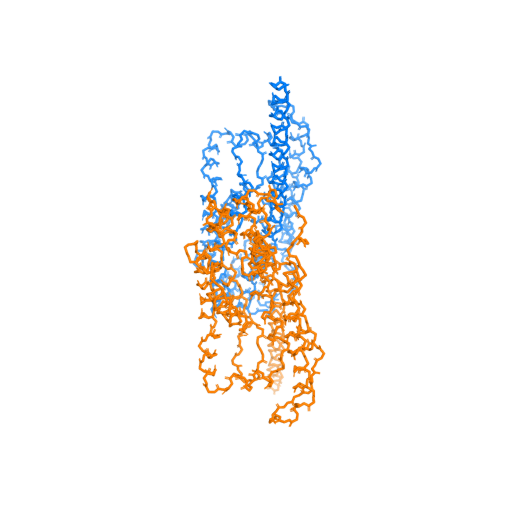.316 -7.805 -7.461 1 96.88 258 LEU B CA 1
ATOM 4565 C C . LEU B 1 258 ? 6.02 -8.344 -6.863 1 96.88 258 LEU B C 1
ATOM 4567 O O . LEU B 1 258 ? 4.938 -7.828 -7.156 1 96.88 258 LEU B O 1
ATOM 4571 N N . MET B 1 259 ? 6.176 -9.383 -6.055 1 97.31 259 MET B N 1
ATOM 4572 C CA . MET B 1 259 ? 4.988 -9.891 -5.371 1 97.31 259 MET B CA 1
ATOM 4573 C C . MET B 1 259 ? 4.324 -8.789 -4.551 1 97.31 259 MET B C 1
ATOM 4575 O O . MET B 1 259 ? 3.109 -8.594 -4.629 1 97.31 259 MET B O 1
ATOM 4579 N N . LYS B 1 260 ? 5.066 -8.031 -3.836 1 95.81 260 LYS B N 1
ATOM 4580 C CA . LYS B 1 260 ? 4.555 -6.957 -2.99 1 95.81 260 LYS B CA 1
ATOM 4581 C C . LYS B 1 260 ? 3.99 -5.812 -3.83 1 95.81 260 LYS B C 1
ATOM 4583 O O . LYS B 1 260 ? 2.932 -5.266 -3.516 1 95.81 260 LYS B O 1
ATOM 4588 N N . ILE B 1 261 ? 4.633 -5.465 -4.879 1 95.31 261 ILE B N 1
ATOM 4589 C CA . ILE B 1 261 ? 4.195 -4.367 -5.738 1 95.31 261 ILE B CA 1
ATOM 4590 C C . ILE B 1 261 ? 2.873 -4.73 -6.406 1 95.31 261 ILE B C 1
ATOM 4592 O O . ILE B 1 261 ? 1.93 -3.934 -6.406 1 95.31 261 ILE B O 1
ATOM 4596 N N . ILE B 1 262 ? 2.799 -5.914 -6.961 1 97.25 262 ILE B N 1
ATOM 4597 C CA . ILE B 1 262 ? 1.582 -6.348 -7.637 1 97.25 262 ILE B CA 1
ATOM 4598 C C . ILE B 1 262 ? 0.429 -6.406 -6.637 1 97.25 262 ILE B C 1
ATOM 4600 O O . ILE B 1 262 ? -0.684 -5.969 -6.938 1 97.25 262 ILE B O 1
ATOM 4604 N N . GLN B 1 263 ? 0.73 -6.941 -5.492 1 96.94 263 GLN B N 1
ATOM 4605 C CA . GLN B 1 263 ? -0.288 -6.977 -4.445 1 96.94 263 GLN B CA 1
ATOM 4606 C C . GLN B 1 263 ? -0.774 -5.57 -4.102 1 96.94 263 GLN B C 1
ATOM 4608 O O . GLN B 1 263 ? -1.977 -5.344 -3.961 1 96.94 263 GLN B O 1
ATOM 4613 N N . GLU B 1 264 ? 0.126 -4.609 -3.975 1 93.56 264 GLU B N 1
ATOM 4614 C CA . GLU B 1 264 ? -0.245 -3.229 -3.672 1 93.56 264 GLU B CA 1
ATOM 4615 C C . GLU B 1 264 ? -1.122 -2.639 -4.773 1 93.56 264 GLU B C 1
ATOM 4617 O O . GLU B 1 264 ? -2.08 -1.917 -4.492 1 93.56 264 GLU B O 1
ATOM 4622 N N . ILE B 1 265 ? -0.846 -2.959 -5.922 1 95.62 265 ILE B N 1
ATOM 4623 C CA . ILE B 1 265 ? -1.607 -2.439 -7.051 1 95.62 265 ILE B CA 1
ATOM 4624 C C . ILE B 1 265 ? -3.012 -3.041 -7.047 1 95.62 265 ILE B C 1
ATOM 4626 O O . ILE B 1 265 ? -4.004 -2.314 -7.125 1 95.62 265 ILE B O 1
ATOM 4630 N N . ILE B 1 266 ? -3.086 -4.34 -6.93 1 97.25 266 ILE B N 1
ATOM 4631 C CA . ILE B 1 266 ? -4.375 -5.023 -6.973 1 97.25 266 ILE B CA 1
ATOM 4632 C C . ILE B 1 266 ? -5.238 -4.566 -5.797 1 97.25 266 ILE B C 1
ATOM 4634 O O . ILE B 1 266 ? -6.379 -4.141 -5.988 1 97.25 266 ILE B O 1
ATOM 4638 N N . PHE B 1 267 ? -4.711 -4.598 -4.594 1 96.69 267 PHE B N 1
ATOM 4639 C CA . PHE B 1 267 ? -5.469 -4.199 -3.416 1 96.69 267 PHE B CA 1
ATOM 4640 C C . PHE B 1 267 ? -5.738 -2.699 -3.426 1 96.69 267 PHE B C 1
ATOM 4642 O O . PHE B 1 267 ? -6.777 -2.248 -2.939 1 96.69 267 PHE B O 1
ATOM 4649 N N . GLY B 1 268 ? -4.781 -1.934 -4.016 1 94.69 268 GLY B N 1
ATOM 4650 C CA . GLY B 1 268 ? -5.023 -0.507 -4.156 1 94.69 268 GLY B CA 1
ATOM 4651 C C . GLY B 1 268 ? -6.242 -0.19 -5 1 94.69 268 GLY B C 1
ATOM 4652 O O . GLY B 1 268 ? -7.035 0.688 -4.652 1 94.69 268 GLY B O 1
ATOM 4653 N N . ILE B 1 269 ? -6.422 -0.886 -6.043 1 96.12 269 ILE B N 1
ATOM 4654 C CA . ILE B 1 269 ? -7.559 -0.694 -6.934 1 96.12 269 ILE B CA 1
ATOM 4655 C C . ILE B 1 269 ? -8.852 -1.065 -6.207 1 96.12 269 ILE B C 1
ATOM 4657 O O . ILE B 1 269 ? -9.836 -0.328 -6.262 1 96.12 269 ILE B O 1
ATOM 4661 N N . VAL B 1 270 ? -8.805 -2.168 -5.504 1 96.81 270 VAL B N 1
ATOM 4662 C CA . VAL B 1 270 ? -9.984 -2.607 -4.766 1 96.81 270 VAL B CA 1
ATOM 4663 C C . VAL B 1 270 ? -10.289 -1.615 -3.646 1 96.81 270 VAL B C 1
ATOM 4665 O O . VAL B 1 270 ? -11.453 -1.271 -3.418 1 96.81 270 VAL B O 1
ATOM 4668 N N . LEU B 1 271 ? -9.281 -1.126 -2.998 1 95.94 271 LEU B N 1
ATOM 4669 C CA . LEU B 1 271 ? -9.43 -0.141 -1.933 1 95.94 271 LEU B CA 1
ATOM 4670 C C . LEU B 1 271 ? -10.094 1.13 -2.455 1 95.94 271 LEU B C 1
ATOM 4672 O O . LEU B 1 271 ? -11.008 1.665 -1.823 1 95.94 271 LEU B O 1
ATOM 4676 N N . PHE B 1 272 ? -9.68 1.559 -3.545 1 95 272 PHE B N 1
ATOM 4677 C CA . PHE B 1 272 ? -10.211 2.773 -4.145 1 95 272 PHE B CA 1
ATOM 4678 C C . PHE B 1 272 ? -11.688 2.604 -4.488 1 95 272 PHE B C 1
ATOM 4680 O O . PHE B 1 272 ? -12.5 3.486 -4.211 1 95 272 PHE B O 1
ATOM 4687 N N . LYS B 1 273 ? -12.039 1.504 -5.012 1 96 273 LYS B N 1
ATOM 4688 C CA . LYS B 1 273 ? -13.43 1.233 -5.359 1 96 273 LYS B CA 1
ATOM 4689 C C . LYS B 1 273 ? -14.312 1.2 -4.117 1 96 273 LYS B C 1
ATOM 4691 O O . LYS B 1 273 ? -15.375 1.83 -4.086 1 96 273 LYS B O 1
ATOM 4696 N N . VAL B 1 274 ? -13.891 0.479 -3.127 1 96.06 274 VAL B N 1
ATOM 4697 C CA . VAL B 1 274 ? -14.648 0.342 -1.891 1 96.06 274 VAL B CA 1
ATOM 4698 C C . VAL B 1 274 ? -14.758 1.696 -1.193 1 96.06 274 VAL B C 1
ATOM 4700 O O . VAL B 1 274 ? -15.797 2.033 -0.628 1 96.06 274 VAL B O 1
ATOM 4703 N N . PHE B 1 275 ? -13.695 2.486 -1.227 1 95.12 275 PHE B N 1
ATOM 4704 C CA . PHE B 1 275 ? -13.688 3.818 -0.631 1 95.12 275 PHE B CA 1
ATOM 4705 C C . PHE B 1 275 ? -14.742 4.703 -1.277 1 95.12 275 PHE B C 1
ATOM 4707 O O . PHE B 1 275 ? -15.516 5.371 -0.582 1 95.12 275 PHE B O 1
ATOM 4714 N N . PHE B 1 276 ? -14.82 4.668 -2.533 1 94.38 276 PHE B N 1
ATOM 4715 C CA . PHE B 1 276 ? -15.766 5.527 -3.232 1 94.38 276 PHE B CA 1
ATOM 4716 C C . PHE B 1 276 ? -17.203 5.086 -2.959 1 94.38 276 PHE B C 1
ATOM 4718 O O . PHE B 1 276 ? -18.094 5.922 -2.836 1 94.38 276 PHE B O 1
ATOM 4725 N N . GLU B 1 277 ? -17.391 3.775 -2.867 1 93.62 277 GLU B N 1
ATOM 4726 C CA . GLU B 1 277 ? -18.703 3.279 -2.492 1 93.62 277 GLU B CA 1
ATOM 4727 C C . GLU B 1 277 ? -19.094 3.732 -1.086 1 93.62 277 GLU B C 1
ATOM 4729 O O . GLU B 1 277 ? -20.219 4.164 -0.854 1 93.62 277 GLU B O 1
ATOM 4734 N N . TRP B 1 278 ? -18.156 3.623 -0.232 1 91.81 278 TRP B N 1
ATOM 4735 C CA . TRP B 1 278 ? -18.375 4.043 1.148 1 91.81 278 TRP B CA 1
ATOM 4736 C C . TRP B 1 278 ? -18.641 5.543 1.223 1 91.81 278 TRP B C 1
ATOM 4738 O O . TRP B 1 278 ? -19.562 5.984 1.917 1 91.81 278 TRP B O 1
ATOM 4748 N N . TRP B 1 279 ? -17.844 6.312 0.483 1 88.31 279 TRP B N 1
ATOM 4749 C CA . TRP B 1 279 ? -17.938 7.766 0.467 1 88.31 279 TRP B CA 1
ATOM 4750 C C . TRP B 1 279 ? -19.312 8.211 -0.048 1 88.31 279 TRP B C 1
ATOM 4752 O O . TRP B 1 279 ? -19.922 9.125 0.506 1 88.31 279 TRP B O 1
ATOM 4762 N N . ARG B 1 280 ? -19.844 7.504 -0.991 1 89.88 280 ARG B N 1
ATOM 4763 C CA . ARG B 1 280 ? -21.141 7.82 -1.581 1 89.88 280 ARG B CA 1
ATOM 4764 C C . ARG B 1 280 ? -22.266 7.535 -0.601 1 89.88 280 ARG B C 1
ATOM 4766 O O . ARG B 1 280 ? -23.203 8.328 -0.476 1 89.88 280 ARG B O 1
ATOM 4773 N N . VAL B 1 281 ? -22.188 6.512 0.072 1 88 281 VAL B N 1
ATOM 4774 C CA . VAL B 1 281 ? -23.219 6.133 1.033 1 88 281 VAL B CA 1
ATOM 4775 C C . VAL B 1 281 ? -23.219 7.121 2.197 1 88 281 VAL B C 1
ATOM 4777 O O . VAL B 1 281 ? -24.281 7.555 2.645 1 88 281 VAL B O 1
ATOM 4780 N N . GLU B 1 282 ? -22.078 7.469 2.66 1 83.94 282 GLU B N 1
ATOM 4781 C CA . GLU B 1 282 ? -21.969 8.414 3.768 1 83.94 282 GLU B CA 1
ATOM 4782 C C . GLU B 1 282 ? -22.531 9.781 3.381 1 83.94 282 GLU B C 1
ATOM 4784 O O . GLU B 1 282 ? -23.188 10.445 4.188 1 83.94 282 GLU B O 1
ATOM 4789 N N . LYS B 1 283 ? -22.297 10.172 2.213 1 83.31 283 LYS B N 1
ATOM 4790 C CA . LYS B 1 283 ? -22.797 11.453 1.727 1 83.31 283 LYS B CA 1
ATOM 4791 C C . LYS B 1 283 ? -24.312 11.43 1.561 1 83.31 283 LYS B C 1
ATOM 4793 O O . LYS B 1 283 ? -25 12.414 1.859 1 83.31 283 LYS B O 1
ATOM 4798 N N . ALA B 1 284 ? -24.812 10.352 1.115 1 82.56 284 ALA B N 1
ATOM 4799 C CA . ALA B 1 284 ? -26.266 10.203 0.944 1 82.56 284 ALA B CA 1
ATOM 4800 C C . ALA B 1 284 ? -26.969 10.188 2.293 1 82.56 284 ALA B C 1
ATOM 4802 O O . ALA B 1 284 ? -28.031 10.805 2.451 1 82.56 284 ALA B O 1
ATOM 4803 N N . ASP B 1 285 ? -26.438 9.523 3.16 1 78.5 285 ASP B N 1
ATOM 4804 C CA . ASP B 1 285 ? -27.016 9.461 4.5 1 78.5 285 ASP B CA 1
ATOM 4805 C C . ASP B 1 285 ? -27.062 10.836 5.152 1 78.5 285 ASP B C 1
ATOM 4807 O O . ASP B 1 285 ? -28.031 11.188 5.812 1 78.5 285 ASP B O 1
ATOM 4811 N N . GLU B 1 286 ? -26.078 11.586 4.969 1 73.81 286 GLU B N 1
ATOM 4812 C CA . GLU B 1 286 ? -26 12.93 5.531 1 73.81 286 GLU B CA 1
ATOM 4813 C C . GLU B 1 286 ? -27.031 13.852 4.895 1 73.81 286 GLU B C 1
ATOM 4815 O O . GLU B 1 286 ? -27.641 14.68 5.574 1 73.81 286 GLU B O 1
ATOM 4820 N N . LYS B 1 287 ? -27.25 13.672 3.689 1 74.62 287 LYS B N 1
ATOM 4821 C CA . LYS B 1 287 ? -28.281 14.438 3.004 1 74.62 287 LYS B CA 1
ATOM 4822 C C . LYS B 1 287 ? -29.672 14.094 3.533 1 74.62 287 LYS B C 1
ATOM 4824 O O . LYS B 1 287 ? -30.5 14.977 3.738 1 74.62 287 LYS B O 1
ATOM 4829 N N . ASP B 1 288 ? -29.844 12.852 3.807 1 75.75 288 ASP B N 1
ATOM 4830 C CA . ASP B 1 288 ? -31.125 12.383 4.312 1 75.75 288 ASP B CA 1
ATOM 4831 C C . ASP B 1 288 ? -31.391 12.898 5.727 1 75.75 288 ASP B C 1
ATOM 4833 O O . ASP B 1 288 ? -32.5 13.344 6.043 1 75.75 288 ASP B O 1
ATOM 4837 N N . ILE B 1 289 ? -30.391 12.836 6.473 1 69.25 289 ILE B N 1
ATOM 4838 C CA . ILE B 1 289 ? -30.5 13.297 7.852 1 69.25 289 ILE B CA 1
ATOM 4839 C C . ILE B 1 289 ? -30.734 14.805 7.871 1 69.25 289 ILE B C 1
ATOM 4841 O O . ILE B 1 289 ? -31.578 15.289 8.633 1 69.25 289 ILE B O 1
ATOM 4845 N N . ASN B 1 290 ? -30.062 15.461 6.953 1 69.5 290 ASN B N 1
ATOM 4846 C CA . ASN B 1 290 ? -30.234 16.906 6.863 1 69.5 290 ASN B CA 1
ATOM 4847 C C . ASN B 1 290 ? -31.609 17.281 6.34 1 69.5 290 ASN B C 1
ATOM 4849 O O . ASN B 1 290 ? -32.219 18.234 6.828 1 69.5 290 ASN B O 1
ATOM 4853 N N . GLU B 1 291 ? -32.031 16.531 5.434 1 74.06 291 GLU B N 1
ATOM 4854 C CA . GLU B 1 291 ? -33.375 16.75 4.906 1 74.06 291 GLU B CA 1
ATOM 4855 C C . GLU B 1 291 ? -34.438 16.469 5.957 1 74.06 291 GLU B C 1
ATOM 4857 O O . GLU B 1 291 ? -35.406 17.188 6.07 1 74.06 291 GLU B O 1
ATOM 4862 N N . LYS B 1 292 ? -34.25 15.469 6.73 1 73.19 292 LYS B N 1
ATOM 4863 C CA . LYS B 1 292 ? -35.188 15.133 7.797 1 73.19 292 LYS B CA 1
ATOM 4864 C C . LYS B 1 292 ? -35.188 16.203 8.891 1 73.19 292 LYS B C 1
ATOM 4866 O O . LYS B 1 292 ? -36.25 16.625 9.359 1 73.19 292 LYS B O 1
ATOM 4871 N N . ALA B 1 293 ? -33.969 16.594 9.211 1 67.94 293 ALA B N 1
ATOM 4872 C CA . ALA B 1 293 ? -33.812 17.641 10.227 1 67.94 293 ALA B CA 1
ATOM 4873 C C . ALA B 1 293 ? -34.469 18.938 9.781 1 67.94 293 ALA B C 1
ATOM 4875 O O . ALA B 1 293 ? -35.125 19.625 10.578 1 67.94 293 ALA B O 1
ATOM 4876 N N . LEU B 1 294 ? -34.344 19.172 8.484 1 72.62 294 LEU B N 1
ATOM 4877 C CA . LEU B 1 294 ? -34.969 20.359 7.91 1 72.62 294 LEU B CA 1
ATOM 4878 C C . LEU B 1 294 ? -36.5 20.219 7.93 1 72.62 294 LEU B C 1
ATOM 4880 O O . LEU B 1 294 ? -37.219 21.172 8.258 1 72.62 294 LEU B O 1
ATOM 4884 N N . ARG B 1 295 ? -37.031 19.078 7.625 1 80 295 ARG B N 1
ATOM 4885 C CA . ARG B 1 295 ? -38.469 18.828 7.668 1 80 295 ARG B CA 1
ATOM 4886 C C . ARG B 1 295 ? -39 18.938 9.086 1 80 295 ARG B C 1
ATOM 4888 O O . ARG B 1 295 ? -40.062 19.531 9.312 1 80 295 ARG B O 1
ATOM 4895 N N . ASP B 1 296 ? -38.312 18.359 10.008 1 74.88 296 ASP B N 1
ATOM 4896 C CA . ASP B 1 296 ? -38.719 18.406 11.406 1 74.88 296 ASP B CA 1
ATOM 4897 C C . ASP B 1 296 ? -38.719 19.844 11.93 1 74.88 296 ASP B C 1
ATOM 4899 O O . ASP B 1 296 ? -39.562 20.219 12.711 1 74.88 296 ASP B O 1
ATOM 4903 N N . PHE B 1 297 ? -37.75 20.531 11.508 1 71.88 297 PHE B N 1
ATOM 4904 C CA . PHE B 1 297 ? -37.625 21.938 11.898 1 71.88 297 PHE B CA 1
ATOM 4905 C C . PHE B 1 297 ? -38.781 22.75 11.32 1 71.88 297 PHE B C 1
ATOM 4907 O O . PHE B 1 297 ? -39.406 23.562 12.023 1 71.88 297 PHE B O 1
ATOM 4914 N N . GLN B 1 298 ? -39.094 22.469 10.141 1 76.69 298 GLN B N 1
ATOM 4915 C CA . GLN B 1 298 ? -40.188 23.156 9.492 1 76.69 298 GLN B CA 1
ATOM 4916 C C . GLN B 1 298 ? -41.531 22.781 10.133 1 76.69 298 GLN B C 1
ATOM 4918 O O . GLN B 1 298 ? -42.406 23.625 10.336 1 76.69 298 GLN B O 1
ATOM 4923 N N . ALA B 1 299 ? -41.656 21.531 10.438 1 80.56 299 ALA B N 1
ATOM 4924 C CA . ALA B 1 299 ? -42.875 21.062 11.102 1 80.56 299 ALA B CA 1
ATOM 4925 C C . ALA B 1 299 ? -43.031 21.688 12.477 1 80.56 299 ALA B C 1
ATOM 4927 O O . ALA B 1 299 ? -44.125 22.094 12.859 1 80.56 299 ALA B O 1
ATOM 4928 N N . ALA B 1 300 ? -41.906 21.875 13.203 1 74.69 300 ALA B N 1
ATOM 4929 C CA . ALA B 1 300 ? -41.906 22.484 14.531 1 74.69 300 ALA B CA 1
ATOM 4930 C C . ALA B 1 300 ? -42.25 23.969 14.453 1 74.69 300 ALA B C 1
ATOM 4932 O O . ALA B 1 300 ? -43 24.484 15.289 1 74.69 300 ALA B O 1
ATOM 4933 N N . LYS B 1 301 ? -41.812 24.594 13.492 1 82.56 301 LYS B N 1
ATOM 4934 C CA . LYS B 1 301 ? -42.094 26 13.273 1 82.56 301 LYS B CA 1
ATOM 4935 C C . LYS B 1 301 ? -43.562 26.219 12.93 1 82.56 301 LYS B C 1
ATOM 4937 O O . LYS B 1 301 ? -44.188 27.172 13.414 1 82.56 301 LYS B O 1
ATOM 4942 N N . GLN B 1 302 ? -44.125 25.375 12.094 1 81.56 302 GLN B N 1
ATOM 4943 C CA . GLN B 1 302 ? -45.531 25.453 11.727 1 81.56 302 GLN B CA 1
ATOM 4944 C C . GLN B 1 302 ? -46.438 25.234 12.945 1 81.56 302 GLN B C 1
ATOM 4946 O O . GLN B 1 302 ? -47.438 25.922 13.109 1 81.56 302 GLN B O 1
ATOM 4951 N N . GLN B 1 303 ? -46.125 24.312 13.766 1 79.25 303 GLN B N 1
ATOM 4952 C CA . GLN B 1 303 ? -46.906 24.031 14.984 1 79.25 303 GLN B CA 1
ATOM 4953 C C . GLN B 1 303 ? -46.812 25.219 15.945 1 79.25 303 GLN B C 1
ATOM 4955 O O . GLN B 1 303 ? -47.812 25.547 16.609 1 79.25 303 GLN B O 1
ATOM 4960 N N . SER B 1 304 ? -45.75 25.828 16.047 1 80.12 304 SER B N 1
ATOM 4961 C CA . SER B 1 304 ? -45.594 27 16.906 1 80.12 304 SER B CA 1
ATOM 4962 C C . SER B 1 304 ? -46.375 28.172 16.375 1 80.12 304 SER B C 1
ATOM 4964 O O . SER B 1 304 ? -46.969 28.938 17.141 1 80.12 304 SER B O 1
ATOM 4966 N N . ASN B 1 305 ? -46.438 28.297 15.148 1 80.44 305 ASN B N 1
ATOM 4967 C CA . ASN B 1 305 ? -47.219 29.359 14.539 1 80.44 305 ASN B CA 1
ATOM 4968 C C . ASN B 1 305 ? -48.719 29.125 14.734 1 80.44 305 ASN B C 1
ATOM 4970 O O . ASN B 1 305 ? -49.5 30.062 14.82 1 80.44 305 ASN B O 1
ATOM 4974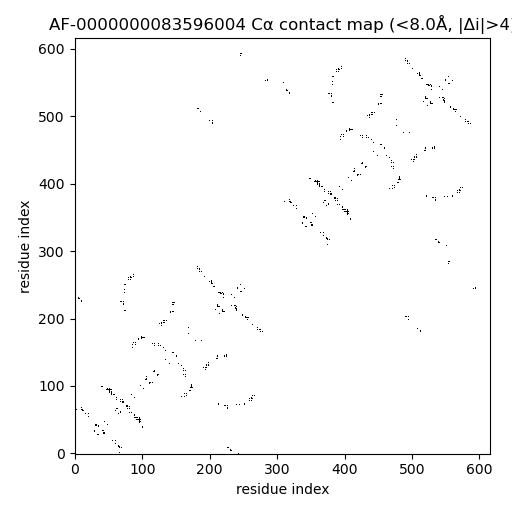 N N . ASN B 1 306 ? -49.125 27.984 14.859 1 74 306 ASN B N 1
ATOM 4975 C CA . ASN B 1 306 ? -50.531 27.672 15.062 1 74 306 ASN B CA 1
ATOM 4976 C C . ASN B 1 306 ? -50.969 27.953 16.5 1 74 306 ASN B C 1
ATOM 4978 O O . ASN B 1 306 ? -52.156 28.016 16.797 1 74 306 ASN B O 1
ATOM 4982 N N . PHE B 1 307 ? -50.062 27.984 17.375 1 70.44 307 PHE B N 1
ATOM 4983 C CA . PHE B 1 307 ? -50.406 28.234 18.766 1 70.44 307 PHE B CA 1
ATOM 4984 C C . PHE B 1 307 ? -50.344 29.719 19.078 1 70.44 307 PHE B C 1
ATOM 4986 O O . PHE B 1 307 ? -50.844 30.156 20.109 1 70.44 307 PHE B O 1
ATOM 4993 N N . ASN B 1 308 ? -49.844 30.438 18.297 1 56.62 308 ASN B N 1
ATOM 4994 C CA . ASN B 1 308 ? -50 31.875 18.484 1 56.62 308 ASN B CA 1
ATOM 4995 C C . ASN B 1 308 ? -51.156 32.438 17.656 1 56.62 308 ASN B C 1
ATOM 4997 O O . ASN B 1 308 ? -51.344 32.062 16.484 1 56.62 308 ASN B O 1
#

Organism: NCBI:txid1368476